Protein AF-A0A7C8CUG5-F1 (afdb_monomer)

pLDDT: mean 77.91, std 20.54, range [25.41, 98.62]

Structure (mmCIF, N/CA/C/O backbone):
data_AF-A0A7C8CUG5-F1
#
_entry.id   AF-A0A7C8CUG5-F1
#
loop_
_atom_site.group_PDB
_atom_site.id
_atom_site.type_symbol
_atom_site.label_atom_id
_atom_site.label_alt_id
_atom_site.label_comp_id
_atom_site.label_asym_id
_atom_site.label_entity_id
_atom_site.label_seq_id
_atom_site.pdbx_PDB_ins_code
_atom_site.Cartn_x
_atom_site.Cartn_y
_atom_site.Cartn_z
_atom_site.occupancy
_atom_site.B_iso_or_equiv
_atom_site.auth_seq_id
_atom_site.auth_comp_id
_atom_site.auth_asym_id
_atom_site.auth_atom_id
_atom_site.pdbx_PDB_model_num
ATOM 1 N N . MET A 1 1 ? -62.082 -17.864 42.566 1.00 36.12 1 MET A N 1
ATOM 2 C CA . MET A 1 1 ? -61.427 -19.185 42.441 1.00 36.12 1 MET A CA 1
ATOM 3 C C . MET A 1 1 ? -60.362 -19.091 41.350 1.00 36.12 1 MET A C 1
ATOM 5 O O . MET A 1 1 ? -60.637 -18.484 40.329 1.00 36.12 1 MET A O 1
ATOM 9 N N . ALA A 1 2 ? -59.161 -19.594 41.666 1.00 33.59 2 ALA A N 1
ATOM 10 C CA . ALA A 1 2 ? -57.935 -19.857 40.876 1.00 33.59 2 ALA A CA 1
ATOM 11 C C . ALA A 1 2 ? -58.099 -20.115 39.350 1.00 33.59 2 ALA A C 1
ATOM 13 O O . ALA A 1 2 ? -59.153 -20.593 38.962 1.00 33.59 2 ALA A O 1
ATOM 14 N N . LYS A 1 3 ? -57.124 -19.960 38.428 1.00 32.50 3 LYS A N 1
ATOM 15 C CA . LYS A 1 3 ? -55.656 -19.718 38.432 1.00 32.50 3 LYS A CA 1
ATOM 16 C C . LYS A 1 3 ? -55.175 -19.480 36.964 1.00 32.50 3 LYS A C 1
ATOM 18 O O . LYS A 1 3 ? -55.751 -20.059 36.057 1.00 32.50 3 LYS A O 1
ATOM 23 N N . GLN A 1 4 ? -54.049 -18.758 36.822 1.00 32.47 4 GLN A N 1
ATOM 24 C CA . GLN A 1 4 ? -52.896 -18.935 35.891 1.00 32.47 4 GLN A CA 1
ATOM 25 C C . GLN A 1 4 ? -52.927 -18.603 34.370 1.00 32.47 4 GLN A C 1
ATOM 27 O O . GLN A 1 4 ? -53.520 -19.302 33.563 1.00 32.47 4 GLN A O 1
ATOM 32 N N . ASN A 1 5 ? -52.110 -17.584 34.028 1.00 32.25 5 ASN A N 1
ATOM 33 C CA . ASN A 1 5 ? -51.066 -17.452 32.980 1.00 32.25 5 ASN A CA 1
ATOM 34 C C . ASN A 1 5 ? -50.982 -18.463 31.813 1.00 32.25 5 ASN A C 1
ATOM 36 O O . ASN A 1 5 ? -50.742 -19.644 32.039 1.00 32.25 5 ASN A O 1
ATOM 40 N N . SER A 1 6 ? -50.830 -17.966 30.577 1.00 30.42 6 SER A N 1
ATOM 41 C CA . SER A 1 6 ? -49.503 -17.761 29.943 1.00 30.42 6 SER A CA 1
ATOM 42 C C . SER A 1 6 ? -49.615 -17.230 28.501 1.00 30.42 6 SER A C 1
ATOM 44 O O . SER A 1 6 ? -50.608 -17.448 27.812 1.00 30.42 6 SER A O 1
ATOM 46 N N . ALA A 1 7 ? -48.591 -16.481 28.088 1.00 34.78 7 ALA A N 1
ATOM 47 C CA . ALA A 1 7 ? -48.410 -15.880 26.771 1.00 34.78 7 ALA A CA 1
ATOM 48 C C . ALA A 1 7 ? -47.729 -16.848 25.784 1.00 34.78 7 ALA A C 1
ATOM 50 O O . ALA A 1 7 ? -46.887 -17.647 26.184 1.00 34.78 7 ALA A O 1
ATOM 51 N N . SER A 1 8 ? -48.052 -16.728 24.495 1.00 30.53 8 SER A N 1
ATOM 52 C CA . SER A 1 8 ? -47.304 -17.255 23.339 1.00 30.53 8 SER A CA 1
ATOM 53 C C . SER A 1 8 ? -47.961 -16.645 22.092 1.00 30.53 8 SER A C 1
ATOM 55 O O . SER A 1 8 ? -49.184 -16.622 22.009 1.00 30.53 8 SER A O 1
ATOM 57 N N . GLY A 1 9 ? -47.287 -16.028 21.126 1.00 28.97 9 GLY A N 1
ATOM 58 C CA . GLY A 1 9 ? -45.963 -16.302 20.580 1.00 28.97 9 GLY A CA 1
ATOM 59 C C . GLY A 1 9 ? -46.154 -16.345 19.062 1.00 28.97 9 GLY A C 1
ATOM 60 O O . GLY A 1 9 ? -46.689 -17.313 18.524 1.00 28.97 9 GLY A O 1
ATOM 61 N N . ALA A 1 10 ? -45.832 -15.243 18.384 1.00 32.31 10 ALA A N 1
ATOM 62 C CA . ALA A 1 10 ? -45.992 -15.103 16.942 1.00 32.31 10 ALA A CA 1
ATOM 63 C C . ALA A 1 10 ? -45.033 -16.052 16.203 1.00 32.31 10 ALA A C 1
ATOM 65 O O . ALA A 1 10 ? -43.834 -16.081 16.469 1.00 32.31 10 ALA A O 1
ATOM 66 N N . ARG A 1 11 ? -45.586 -16.837 15.273 1.00 29.84 11 ARG A N 1
ATOM 67 C CA . ARG A 1 11 ? -44.858 -17.764 14.399 1.00 29.84 11 ARG A CA 1
ATOM 68 C C . ARG A 1 11 ? -43.995 -16.991 13.399 1.00 29.84 11 ARG A C 1
ATOM 70 O O . ARG A 1 11 ? -44.534 -16.409 12.460 1.00 29.84 11 ARG A O 1
ATOM 77 N N . LEU A 1 12 ? -42.676 -17.074 13.542 1.00 29.38 12 LEU A N 1
ATOM 78 C CA . LEU A 1 12 ? -41.734 -16.880 12.442 1.00 29.38 12 LEU A CA 1
ATOM 79 C C . LEU A 1 12 ? -41.332 -18.258 11.908 1.00 29.38 12 LEU A C 1
ATOM 81 O O . LEU A 1 12 ? -41.054 -19.179 12.672 1.00 29.38 12 LEU A O 1
ATOM 85 N N . LYS A 1 13 ? -41.406 -18.407 10.585 1.00 30.41 13 LYS A N 1
ATOM 86 C CA . LYS A 1 13 ? -41.093 -19.638 9.858 1.00 30.41 13 LYS A CA 1
ATOM 87 C C . LYS A 1 13 ? -39.595 -19.928 9.953 1.00 30.41 13 LYS A C 1
ATOM 89 O O . LYS A 1 13 ? -38.785 -19.129 9.499 1.00 30.41 13 LYS A O 1
ATOM 94 N N . THR A 1 14 ? -39.268 -21.091 10.494 1.00 27.09 14 THR A N 1
ATOM 95 C CA . THR A 1 14 ? -37.949 -21.718 10.458 1.00 27.09 14 THR A CA 1
ATOM 96 C C . THR A 1 14 ? -37.590 -22.065 9.009 1.00 27.09 14 THR A C 1
ATOM 98 O O . THR A 1 14 ? -38.294 -22.846 8.371 1.00 27.09 14 THR A O 1
ATOM 101 N N . LEU A 1 15 ? -36.518 -21.475 8.481 1.00 27.88 15 LEU A N 1
ATOM 102 C CA . LEU A 1 15 ? -35.784 -22.016 7.338 1.00 27.88 15 LEU A CA 1
ATOM 103 C C . LEU A 1 15 ? -34.738 -22.972 7.917 1.00 27.88 15 LEU A C 1
ATOM 105 O O . LEU A 1 15 ? -33.801 -22.547 8.588 1.00 27.88 15 LEU A O 1
ATOM 109 N N . GLU A 1 16 ? -34.958 -24.269 7.723 1.00 25.41 16 GLU A N 1
ATOM 110 C CA . GLU A 1 16 ? -34.000 -25.319 8.058 1.00 25.41 16 GLU A CA 1
ATOM 111 C C . GLU A 1 16 ? -32.773 -25.201 7.140 1.00 25.41 16 GLU A C 1
ATOM 113 O O . GLU A 1 16 ? -32.840 -25.511 5.952 1.00 25.41 16 GLU A O 1
ATOM 118 N N . LEU A 1 17 ? -31.640 -24.762 7.692 1.00 27.25 17 LEU A N 1
ATOM 119 C CA . LEU A 1 17 ? -30.319 -24.980 7.101 1.00 27.25 17 LEU A CA 1
ATOM 120 C C . LEU A 1 17 ? -29.793 -26.331 7.599 1.00 27.25 17 LEU A C 1
ATOM 122 O O . LEU A 1 17 ? -29.079 -26.426 8.596 1.00 27.25 17 LEU A O 1
ATOM 126 N N . SER A 1 18 ? -30.200 -27.397 6.912 1.00 25.84 18 SER A N 1
ATOM 127 C CA . SER A 1 18 ? -29.617 -28.726 7.060 1.00 25.84 18 SER A CA 1
ATOM 128 C C . SER A 1 18 ? -28.253 -28.802 6.360 1.00 25.84 18 SER A C 1
ATOM 130 O O . SER A 1 18 ? -28.140 -28.501 5.173 1.00 25.84 18 SER A O 1
ATOM 132 N N . SER A 1 19 ? -27.263 -29.310 7.100 1.00 28.75 19 SER A N 1
ATOM 133 C CA . SER A 1 19 ? -26.034 -29.980 6.637 1.00 28.75 19 SER A CA 1
ATOM 134 C C . SER A 1 19 ? -25.015 -29.169 5.824 1.00 28.75 19 SER A C 1
ATOM 136 O O . SER A 1 19 ? -24.982 -29.240 4.598 1.00 28.75 19 SER A O 1
ATOM 138 N N . VAL A 1 20 ? -24.063 -28.550 6.530 1.00 30.72 20 VAL A N 1
ATOM 139 C CA . VAL A 1 20 ? -22.687 -28.376 6.033 1.00 30.72 20 VAL A CA 1
ATOM 140 C C . VAL A 1 20 ? -21.806 -29.385 6.788 1.00 30.72 20 VAL A C 1
ATOM 142 O O . VAL A 1 20 ? -21.844 -29.387 8.021 1.00 30.72 20 VAL A O 1
ATOM 145 N N . PRO A 1 21 ? -21.067 -30.291 6.121 1.00 26.75 21 PRO A N 1
ATOM 146 C CA . PRO A 1 21 ? -20.288 -31.317 6.815 1.00 26.75 21 PRO A CA 1
ATOM 147 C C . PRO A 1 21 ? -19.103 -30.737 7.608 1.00 26.75 21 PRO A C 1
ATOM 149 O O . PRO A 1 21 ? -18.264 -30.025 7.055 1.00 26.75 21 PRO A O 1
ATOM 152 N N . LEU A 1 22 ? -19.004 -31.103 8.892 1.00 31.94 22 LEU A N 1
ATOM 153 C CA . LEU A 1 22 ? -17.784 -30.994 9.699 1.00 31.94 22 LEU A CA 1
ATOM 154 C C . LEU A 1 22 ? -16.761 -32.034 9.211 1.00 31.94 22 LEU A C 1
ATOM 156 O O . LEU A 1 22 ? -16.810 -33.169 9.670 1.00 31.94 22 LEU A O 1
ATOM 160 N N . ASP A 1 23 ? -15.841 -31.681 8.311 1.00 30.48 23 ASP A N 1
ATOM 161 C CA . ASP A 1 23 ? -14.657 -32.536 8.073 1.00 30.48 23 ASP A CA 1
ATOM 162 C C . ASP A 1 23 ? -13.433 -31.818 7.463 1.00 30.48 23 ASP A C 1
ATOM 164 O O . ASP A 1 23 ? -12.545 -32.440 6.885 1.00 30.48 23 ASP A O 1
ATOM 168 N N . TRP A 1 24 ? -13.310 -30.496 7.630 1.00 28.19 24 TRP A N 1
ATOM 169 C CA . TRP A 1 24 ? -12.202 -29.736 7.028 1.00 28.19 24 TRP A CA 1
ATOM 170 C C . TRP A 1 24 ? -10.831 -29.916 7.721 1.00 28.19 24 TRP A C 1
ATOM 172 O O . TRP A 1 24 ? -9.831 -29.410 7.222 1.00 28.19 24 TRP A O 1
ATOM 182 N N . TYR A 1 25 ? -10.750 -30.660 8.835 1.00 26.77 25 TYR A N 1
ATOM 183 C CA . TYR A 1 25 ? -9.543 -30.741 9.679 1.00 26.77 25 TYR A CA 1
ATOM 184 C C . TYR A 1 25 ? -8.725 -32.045 9.559 1.00 26.77 25 TYR A C 1
ATOM 186 O O . TYR A 1 25 ? -7.682 -32.173 10.193 1.00 26.77 25 TYR A O 1
ATOM 194 N N . LYS A 1 26 ? -9.144 -33.033 8.755 1.00 28.36 26 LYS A N 1
ATOM 195 C CA . LYS A 1 26 ? -8.485 -34.363 8.699 1.00 28.36 26 LYS A CA 1
ATOM 196 C C . LYS A 1 26 ? -7.507 -34.581 7.532 1.00 28.36 26 LYS A C 1
ATOM 198 O O . LYS A 1 26 ? -7.174 -35.723 7.228 1.00 28.36 26 LYS A O 1
ATOM 203 N N . GLY A 1 27 ? -7.028 -33.514 6.889 1.00 29.88 27 GLY A N 1
ATOM 204 C CA . GLY A 1 27 ? -6.225 -33.608 5.658 1.00 29.88 27 GLY A CA 1
ATOM 205 C C . GLY A 1 27 ? -4.858 -32.917 5.648 1.00 29.88 27 GLY A C 1
ATOM 206 O O . GLY A 1 27 ? -4.229 -32.891 4.595 1.00 29.88 27 GLY A O 1
ATOM 207 N N . LEU A 1 28 ? -4.377 -32.350 6.757 1.00 27.58 28 LEU A N 1
ATOM 208 C CA . LEU A 1 28 ? -3.077 -31.669 6.775 1.00 27.58 28 LEU A CA 1
ATOM 209 C C . LEU A 1 28 ? -1.963 -32.656 7.150 1.00 27.58 28 LEU A C 1
ATOM 211 O O . LEU A 1 28 ? -1.696 -32.904 8.323 1.00 27.58 28 LEU A O 1
ATOM 215 N N . GLN A 1 29 ? -1.335 -33.247 6.130 1.00 31.17 29 GLN A N 1
ATOM 216 C CA . GLN A 1 29 ? -0.007 -33.851 6.261 1.00 31.17 29 GLN A CA 1
ATOM 217 C C . GLN A 1 29 ? 1.005 -32.773 6.673 1.00 31.17 29 GLN A C 1
ATOM 219 O O . GLN A 1 29 ? 0.928 -31.638 6.198 1.00 31.17 29 GLN A O 1
ATOM 224 N N . GLU A 1 30 ? 1.961 -33.144 7.530 1.00 30.77 30 GLU A N 1
ATOM 225 C CA . GLU A 1 30 ? 3.120 -32.307 7.852 1.00 30.77 30 GLU A CA 1
ATOM 226 C C . GLU A 1 30 ? 3.782 -31.786 6.561 1.00 30.77 30 GLU A C 1
ATOM 228 O O . GLU A 1 30 ? 3.902 -32.540 5.584 1.00 30.77 30 GLU A O 1
ATOM 233 N N . PRO A 1 31 ? 4.202 -30.507 6.514 1.00 28.78 31 PRO A N 1
ATOM 234 C CA . PRO A 1 31 ? 4.775 -29.930 5.310 1.00 28.78 31 PRO A CA 1
ATOM 235 C C . PRO A 1 31 ? 6.036 -30.701 4.916 1.00 28.78 31 PRO A C 1
ATOM 237 O O . PRO A 1 31 ? 6.994 -30.823 5.678 1.00 28.78 31 PRO A O 1
ATOM 240 N N . SER A 1 32 ? 6.021 -31.227 3.692 1.00 28.95 32 SER A N 1
ATOM 241 C CA . SER A 1 32 ? 7.187 -31.858 3.080 1.00 28.95 32 SER A CA 1
ATOM 242 C C . SER A 1 32 ? 8.347 -30.854 2.986 1.00 28.95 32 SER A C 1
ATOM 244 O O . SER A 1 32 ? 8.099 -29.666 2.756 1.00 28.95 32 SER A O 1
ATOM 246 N N . PRO A 1 33 ? 9.611 -31.302 3.119 1.00 31.69 33 PRO A N 1
ATOM 247 C CA . PRO A 1 33 ? 10.773 -30.434 2.939 1.00 31.69 33 PRO A CA 1
ATOM 248 C C . PRO A 1 33 ? 10.721 -29.751 1.562 1.00 31.69 33 PRO A C 1
ATOM 250 O O . PRO A 1 33 ? 10.199 -30.349 0.614 1.00 31.69 33 PRO A O 1
ATOM 253 N N . PRO A 1 34 ? 11.242 -28.515 1.433 1.00 30.19 34 PRO A N 1
ATOM 254 C CA . PRO A 1 34 ? 11.038 -27.688 0.252 1.00 30.19 34 PRO A CA 1
ATOM 255 C C . PRO A 1 34 ? 11.452 -28.449 -1.005 1.00 30.19 34 PRO A C 1
ATOM 257 O O . PRO A 1 34 ? 12.598 -28.886 -1.150 1.00 30.19 34 PRO A O 1
ATOM 260 N N . ALA A 1 35 ? 10.482 -28.633 -1.902 1.00 34.69 35 ALA A N 1
ATOM 261 C CA . ALA A 1 35 ? 10.696 -29.263 -3.188 1.00 34.69 35 ALA A CA 1
ATOM 262 C C . ALA A 1 35 ? 11.836 -28.535 -3.909 1.00 34.69 35 ALA A C 1
ATOM 264 O O . ALA A 1 35 ? 11.810 -27.311 -4.057 1.00 34.69 35 ALA A O 1
ATOM 265 N N . ARG A 1 36 ? 12.841 -29.292 -4.371 1.00 39.09 36 ARG A N 1
ATOM 266 C CA . ARG A 1 36 ? 13.816 -28.793 -5.345 1.00 39.09 36 ARG A CA 1
ATOM 267 C C . ARG A 1 36 ? 13.023 -28.166 -6.489 1.00 39.09 36 ARG A C 1
ATOM 269 O O . ARG A 1 36 ? 12.293 -28.882 -7.171 1.00 39.09 36 ARG A O 1
ATOM 276 N N . GLN A 1 37 ? 13.138 -26.847 -6.648 1.00 33.47 37 GLN A N 1
ATOM 277 C CA . GLN A 1 37 ? 12.490 -26.096 -7.717 1.00 33.47 37 GLN A CA 1
ATOM 278 C C . GLN A 1 37 ? 12.761 -26.800 -9.046 1.00 33.47 37 GLN A C 1
ATOM 280 O O . GLN A 1 37 ? 13.902 -26.878 -9.504 1.00 33.47 37 GLN A O 1
ATOM 285 N N . ALA A 1 38 ? 11.704 -27.341 -9.649 1.00 35.16 38 ALA A N 1
ATOM 286 C CA . ALA A 1 38 ? 11.742 -27.756 -11.034 1.00 35.16 38 ALA A CA 1
ATOM 287 C C . ALA A 1 38 ? 12.061 -26.505 -11.859 1.00 35.16 38 ALA A C 1
ATOM 289 O O . ALA A 1 38 ? 11.318 -25.524 -11.827 1.00 35.16 38 ALA A O 1
ATOM 290 N N . THR A 1 39 ? 13.193 -26.514 -12.556 1.00 32.62 39 THR A N 1
ATOM 291 C CA . THR A 1 39 ? 13.545 -25.462 -13.502 1.00 32.62 39 THR A CA 1
ATOM 292 C C . THR A 1 39 ? 12.477 -25.439 -14.592 1.00 32.62 39 THR A C 1
ATOM 294 O O . THR A 1 39 ? 12.393 -26.345 -15.422 1.00 32.62 39 THR A O 1
ATOM 297 N N . MET A 1 40 ? 11.608 -24.425 -14.570 1.00 34.72 40 MET A N 1
ATOM 298 C CA . MET A 1 40 ? 10.680 -24.179 -15.670 1.00 34.72 40 MET A CA 1
ATOM 299 C C . MET A 1 40 ? 11.514 -24.029 -16.945 1.00 34.72 40 MET A C 1
ATOM 301 O O . MET A 1 40 ? 12.373 -23.150 -17.023 1.00 34.72 40 MET A O 1
ATOM 305 N N . LYS A 1 41 ? 11.300 -24.897 -17.940 1.00 35.50 41 LYS A N 1
ATOM 306 C CA . LYS A 1 41 ? 11.849 -24.684 -19.282 1.00 35.50 41 LYS A CA 1
ATOM 307 C C . LYS A 1 41 ? 11.203 -23.417 -19.835 1.00 35.50 41 LYS A C 1
ATOM 309 O O . LYS A 1 41 ? 10.045 -23.442 -20.236 1.00 35.50 41 LYS A O 1
ATOM 314 N N . THR A 1 42 ? 11.934 -22.311 -19.816 1.00 57.22 42 THR A N 1
ATOM 315 C CA . THR A 1 42 ? 11.516 -21.074 -20.474 1.00 57.22 42 THR A CA 1
ATOM 316 C C . THR A 1 42 ? 11.512 -21.308 -21.980 1.00 57.22 42 THR A C 1
ATOM 318 O O . THR A 1 42 ? 12.522 -21.759 -22.524 1.00 57.22 42 THR A O 1
ATOM 321 N N . LEU A 1 43 ? 10.390 -21.028 -22.642 1.00 75.94 43 LEU A N 1
ATOM 322 C CA . LEU A 1 43 ? 10.314 -21.056 -24.102 1.00 75.94 43 LEU A CA 1
ATOM 323 C C . LEU A 1 43 ? 11.306 -20.031 -24.697 1.00 75.94 43 LEU A C 1
ATOM 325 O O . LEU A 1 43 ? 11.537 -18.988 -24.073 1.00 75.94 43 LEU A O 1
ATOM 329 N N . PRO A 1 44 ? 11.932 -20.331 -25.850 1.00 86.25 44 PRO A N 1
ATOM 330 C CA . PRO A 1 44 ? 12.816 -19.391 -26.536 1.00 86.25 44 PRO A CA 1
ATOM 331 C C . PRO A 1 44 ? 12.038 -18.132 -26.958 1.00 86.25 44 PRO A C 1
ATOM 333 O O . PRO A 1 44 ? 10.907 -18.281 -27.426 1.00 86.25 44 PRO A O 1
ATOM 336 N N . PRO A 1 45 ? 12.605 -16.915 -26.821 1.00 91.75 45 PRO A N 1
ATOM 337 C CA . PRO A 1 45 ? 11.875 -15.688 -27.130 1.00 91.75 45 PRO A CA 1
ATOM 338 C C . PRO A 1 45 ? 11.467 -15.611 -28.606 1.00 91.75 45 PRO A C 1
ATOM 340 O O . PRO A 1 45 ? 12.254 -15.996 -29.478 1.00 91.75 45 PRO A O 1
ATOM 343 N N . SER A 1 46 ? 10.264 -15.110 -28.889 1.00 96.69 46 SER A N 1
ATOM 344 C CA . SER A 1 46 ? 9.749 -14.959 -30.256 1.00 96.69 46 SER A CA 1
ATOM 345 C C . SER A 1 46 ? 10.136 -13.609 -30.871 1.00 96.69 46 SER A C 1
ATOM 347 O O . SER A 1 46 ? 10.007 -12.558 -30.243 1.00 96.69 46 SER A O 1
ATOM 349 N N . VAL A 1 47 ? 10.617 -13.625 -32.115 1.00 97.12 47 VAL A N 1
ATOM 350 C CA . VAL A 1 47 ? 11.073 -12.435 -32.845 1.00 97.12 47 VAL A CA 1
ATOM 351 C C . VAL A 1 47 ? 10.369 -12.339 -34.193 1.00 97.12 47 VAL A C 1
ATOM 353 O O . VAL A 1 47 ? 10.424 -13.281 -34.982 1.00 97.12 47 VAL A O 1
ATOM 356 N N . LEU A 1 48 ? 9.752 -11.194 -34.480 1.00 97.44 48 LEU A N 1
ATOM 357 C CA . LEU A 1 48 ? 9.284 -10.840 -35.821 1.00 97.44 48 LEU A CA 1
ATOM 358 C C . LEU A 1 48 ? 10.387 -10.061 -36.545 1.00 97.44 48 LEU A C 1
ATOM 360 O O . LEU A 1 48 ? 10.782 -8.998 -36.073 1.00 97.44 48 LEU A O 1
ATOM 364 N N . LEU A 1 49 ? 10.882 -10.574 -37.672 1.00 95.69 49 LEU A N 1
ATOM 365 C CA . LEU A 1 49 ? 11.887 -9.917 -38.511 1.00 95.69 49 LEU A CA 1
ATOM 366 C C . LEU A 1 49 ? 11.255 -9.480 -39.840 1.00 95.69 49 LEU A C 1
ATOM 368 O O . LEU A 1 49 ? 10.738 -10.316 -40.583 1.00 95.69 49 LEU A O 1
ATOM 372 N N . VAL A 1 50 ? 11.310 -8.179 -40.125 1.00 94.25 50 VAL A N 1
ATOM 373 C CA . VAL A 1 50 ? 10.612 -7.534 -41.245 1.00 94.25 50 VAL A CA 1
ATOM 374 C C . VAL A 1 50 ? 11.594 -6.731 -42.090 1.00 94.25 50 VAL A C 1
ATOM 376 O O . VAL A 1 50 ? 12.176 -5.771 -41.590 1.00 94.25 50 VAL A O 1
ATOM 379 N N . ASP A 1 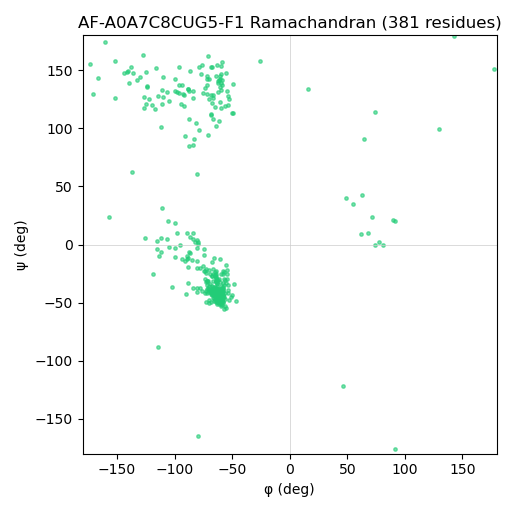51 ? 11.769 -7.104 -43.355 1.00 91.25 51 ASP A N 1
ATOM 380 C CA . ASP A 1 51 ? 12.585 -6.370 -44.336 1.00 91.25 51 ASP A CA 1
ATOM 381 C C . ASP A 1 51 ? 12.270 -6.910 -45.752 1.00 91.25 51 ASP A C 1
ATOM 383 O O . ASP A 1 51 ? 11.929 -8.089 -45.927 1.00 91.25 51 ASP A O 1
ATOM 387 N N . ASP A 1 52 ? 12.261 -6.022 -46.748 1.00 89.50 52 ASP A N 1
ATOM 388 C CA . ASP A 1 52 ? 11.858 -6.323 -48.128 1.00 89.50 52 ASP A CA 1
ATOM 389 C C . ASP A 1 52 ? 12.901 -7.169 -48.886 1.00 89.50 52 ASP A C 1
ATOM 391 O O . ASP A 1 52 ? 12.569 -7.906 -49.827 1.00 89.50 52 ASP A O 1
ATOM 395 N N . GLU A 1 53 ? 14.152 -7.167 -48.427 1.00 89.12 53 GLU A N 1
ATOM 396 C CA . GLU A 1 53 ? 15.249 -7.933 -48.994 1.00 89.12 53 GLU A CA 1
ATOM 397 C C . GLU A 1 53 ? 15.259 -9.381 -48.473 1.00 89.12 53 GLU A C 1
ATOM 399 O O . GLU A 1 53 ? 15.910 -9.753 -47.490 1.00 89.12 53 GLU A O 1
ATOM 404 N N . ARG A 1 54 ? 14.563 -10.262 -49.202 1.00 87.62 54 ARG A N 1
ATOM 405 C CA . ARG A 1 54 ? 14.368 -11.679 -48.830 1.00 87.62 54 ARG A CA 1
ATOM 406 C C . ARG A 1 54 ? 15.651 -12.427 -48.462 1.00 87.62 54 ARG A C 1
ATOM 408 O O . ARG A 1 54 ? 15.656 -13.200 -47.508 1.00 87.62 54 ARG A O 1
ATOM 415 N N . SER A 1 55 ? 16.727 -12.240 -49.227 1.00 85.62 55 SER A N 1
ATOM 416 C CA . SER A 1 55 ? 18.010 -12.912 -48.980 1.00 85.62 55 SER A CA 1
ATOM 417 C C . SER A 1 55 ? 18.630 -12.507 -47.646 1.00 85.62 55 SER A C 1
ATOM 419 O O . SER A 1 55 ? 19.194 -13.354 -46.952 1.00 85.62 55 SER A O 1
ATOM 421 N N . THR A 1 56 ? 18.488 -11.235 -47.276 1.00 84.25 56 THR A N 1
ATOM 422 C CA . THR A 1 56 ? 19.037 -10.662 -46.046 1.00 84.25 56 THR A CA 1
ATOM 423 C C . THR A 1 56 ? 18.288 -11.194 -44.830 1.00 84.25 56 THR A C 1
ATOM 425 O O . THR A 1 56 ? 18.916 -11.719 -43.908 1.00 84.25 56 THR A O 1
ATOM 428 N N . ILE A 1 57 ? 16.951 -11.191 -44.856 1.00 89.50 57 ILE A N 1
ATOM 429 C CA . ILE A 1 57 ? 16.170 -11.649 -43.697 1.00 89.50 57 ILE A CA 1
ATOM 430 C C . ILE A 1 57 ? 16.243 -13.154 -43.469 1.00 89.50 57 ILE A C 1
ATOM 432 O O . ILE A 1 57 ? 16.201 -13.593 -42.324 1.00 89.50 57 ILE A O 1
ATOM 436 N N . VAL A 1 58 ? 16.390 -13.957 -44.529 1.00 89.50 58 VAL A N 1
ATOM 437 C CA . VAL A 1 58 ? 16.567 -15.411 -44.390 1.00 89.50 58 VAL A CA 1
ATOM 438 C C . VAL A 1 58 ? 17.890 -15.717 -43.690 1.00 89.50 58 VAL A C 1
ATOM 440 O O . VAL A 1 58 ? 17.928 -16.541 -42.776 1.00 89.50 58 VAL A O 1
ATOM 443 N N . LEU A 1 59 ? 18.970 -15.025 -44.069 1.00 84.69 59 LEU A N 1
ATOM 444 C CA . LEU A 1 59 ? 20.271 -15.182 -43.420 1.00 84.69 59 LEU A CA 1
ATOM 445 C C . LEU A 1 59 ? 20.230 -14.713 -41.959 1.00 84.69 59 LEU A C 1
ATOM 447 O O . LEU A 1 59 ? 20.686 -15.426 -41.066 1.00 84.69 59 LEU A O 1
ATOM 451 N N . MET A 1 60 ? 19.670 -13.530 -41.707 1.00 85.69 60 MET A N 1
ATOM 452 C CA . MET A 1 60 ? 19.559 -12.967 -40.359 1.00 85.69 60 MET A CA 1
ATOM 453 C C . MET A 1 60 ? 18.656 -13.810 -39.457 1.00 85.69 60 MET A C 1
ATOM 455 O O . MET A 1 60 ? 19.005 -14.046 -38.302 1.00 85.69 60 MET A O 1
ATOM 459 N N . GLY A 1 61 ? 17.541 -14.313 -39.991 1.00 89.12 61 GLY A N 1
ATOM 460 C CA . GLY A 1 61 ? 16.639 -15.225 -39.297 1.00 89.12 61 GLY A CA 1
ATOM 461 C C . GLY A 1 61 ? 17.345 -16.506 -38.871 1.00 89.12 61 GLY A C 1
ATOM 462 O O . GLY A 1 61 ? 17.314 -16.842 -37.691 1.00 89.12 61 GLY A O 1
ATOM 463 N N . ALA A 1 62 ? 18.081 -17.150 -39.783 1.00 88.44 62 ALA A N 1
ATOM 464 C CA . ALA A 1 62 ? 18.865 -18.340 -39.455 1.00 88.44 62 ALA A CA 1
ATOM 465 C C . ALA A 1 62 ? 19.899 -18.060 -38.349 1.00 88.44 62 ALA A C 1
ATOM 467 O O . ALA A 1 62 ? 20.049 -18.857 -37.423 1.00 88.44 62 ALA A O 1
ATOM 468 N N . VAL A 1 63 ? 20.588 -16.912 -38.393 1.00 83.06 63 VAL A N 1
ATOM 469 C CA . VAL A 1 63 ? 21.521 -16.520 -37.323 1.00 83.06 63 VAL A CA 1
ATOM 470 C C . VAL A 1 63 ? 20.781 -16.347 -35.995 1.00 83.06 63 VAL A C 1
ATOM 472 O O . VAL A 1 63 ? 21.203 -16.935 -35.003 1.00 83.06 63 VAL A O 1
ATOM 475 N N . LEU A 1 64 ? 19.665 -15.618 -35.958 1.00 84.88 64 LEU A N 1
ATOM 476 C CA . LEU A 1 64 ? 18.863 -15.426 -34.743 1.00 84.88 64 LEU A CA 1
ATOM 477 C C . LEU A 1 64 ? 18.358 -16.755 -34.155 1.00 84.88 64 LEU A C 1
ATOM 479 O O . LEU A 1 64 ? 18.442 -16.953 -32.942 1.00 84.88 64 LEU A O 1
ATOM 483 N N . GLU A 1 65 ? 17.923 -17.699 -34.987 1.00 92.00 65 GLU A N 1
ATOM 484 C CA . GLU A 1 65 ? 17.533 -19.040 -34.534 1.00 92.00 65 GLU A CA 1
ATOM 485 C C . GLU A 1 65 ? 18.695 -19.770 -33.843 1.00 92.00 65 GLU A C 1
ATOM 487 O O . GLU A 1 65 ? 18.522 -20.313 -32.748 1.00 92.00 65 GLU A O 1
ATOM 492 N N . THR A 1 66 ? 19.917 -19.709 -34.396 1.00 86.38 66 THR A N 1
ATOM 493 C CA . THR A 1 66 ? 21.104 -20.280 -33.718 1.00 86.38 66 THR A CA 1
ATOM 494 C C . THR A 1 66 ? 21.436 -19.593 -32.392 1.00 86.38 66 THR A C 1
ATOM 496 O O . THR A 1 66 ? 22.073 -20.200 -31.532 1.00 86.38 66 THR A O 1
ATOM 499 N N . GLN A 1 67 ? 20.990 -18.347 -32.204 1.00 82.31 67 GLN A N 1
ATOM 500 C CA . GLN A 1 67 ? 21.151 -17.577 -30.968 1.00 82.31 67 GLN A CA 1
ATOM 501 C C . GLN A 1 67 ? 19.998 -17.788 -29.969 1.00 82.31 67 GLN A C 1
ATOM 503 O O . GLN A 1 67 ? 19.938 -17.101 -28.945 1.00 82.31 67 GLN A O 1
ATOM 508 N N . GLY A 1 68 ? 19.113 -18.758 -30.227 1.00 85.06 68 GLY A N 1
ATOM 509 C CA . GLY A 1 68 ? 18.085 -19.208 -29.287 1.00 85.06 68 GLY A CA 1
ATOM 510 C C . GLY A 1 68 ? 16.754 -18.463 -29.377 1.00 85.06 68 GLY A C 1
ATOM 511 O O . GLY A 1 68 ? 15.996 -18.488 -28.408 1.00 85.06 68 GLY A O 1
ATOM 512 N N . PHE A 1 69 ? 16.473 -17.808 -30.505 1.00 91.25 69 PHE A N 1
ATOM 513 C CA . PHE A 1 69 ? 15.181 -17.180 -30.789 1.00 91.25 69 PHE A CA 1
ATOM 514 C C . PHE A 1 69 ? 14.276 -18.093 -31.624 1.00 91.25 69 PHE A C 1
ATOM 516 O O . PHE A 1 69 ? 14.755 -18.901 -32.415 1.00 91.25 69 PHE A O 1
ATOM 523 N N . THR A 1 70 ? 12.962 -17.922 -31.488 1.00 96.12 70 THR A N 1
ATOM 524 C CA . THR A 1 70 ? 11.993 -18.402 -32.486 1.00 96.12 70 THR A CA 1
ATOM 525 C C . THR A 1 70 ? 11.699 -17.250 -33.434 1.00 96.12 70 THR A C 1
ATOM 527 O O . THR A 1 70 ? 11.246 -16.206 -32.972 1.00 96.12 70 THR A O 1
ATOM 530 N N . VAL A 1 71 ? 11.953 -17.399 -34.735 1.00 96.31 71 VAL A N 1
ATOM 531 C CA . VAL A 1 71 ? 11.875 -16.273 -35.679 1.00 96.31 71 VAL A CA 1
ATOM 532 C C . VAL A 1 71 ? 10.701 -16.438 -36.641 1.00 96.31 71 VAL A C 1
ATOM 534 O O . VAL A 1 71 ? 10.503 -17.496 -37.228 1.00 96.31 71 VAL A O 1
ATOM 537 N N . THR A 1 72 ? 9.924 -15.371 -36.818 1.00 97.25 72 THR A N 1
ATOM 538 C CA . THR A 1 72 ? 8.922 -15.233 -37.883 1.00 97.25 72 THR A CA 1
ATOM 539 C C . THR A 1 72 ? 9.414 -14.189 -38.876 1.00 97.25 72 THR A C 1
ATOM 541 O O . THR A 1 72 ? 9.780 -13.086 -38.478 1.00 97.25 72 THR A O 1
ATOM 544 N N . LEU A 1 73 ? 9.447 -14.547 -40.159 1.00 96.31 73 LEU A N 1
ATOM 545 C CA . LEU A 1 73 ? 9.920 -13.680 -41.237 1.00 96.31 73 LEU A CA 1
ATOM 546 C C . LEU A 1 73 ? 8.740 -13.031 -41.958 1.00 96.31 73 LEU A C 1
ATOM 548 O O . LEU A 1 73 ? 7.722 -13.681 -42.185 1.00 96.31 73 LEU A O 1
ATOM 552 N N . CYS A 1 74 ? 8.908 -11.773 -42.345 1.00 93.88 74 CYS A N 1
ATOM 553 C CA . CYS A 1 74 ? 7.921 -10.989 -43.071 1.00 93.88 74 CYS A CA 1
ATOM 554 C C . CYS A 1 74 ? 8.625 -10.059 -44.070 1.00 93.88 74 CYS A C 1
ATOM 556 O O . CYS A 1 74 ? 9.736 -9.594 -43.808 1.00 93.88 74 CYS A O 1
ATOM 558 N N . HIS A 1 75 ? 7.992 -9.789 -45.214 1.00 90.94 75 HIS A N 1
ATOM 559 C CA . HIS A 1 75 ? 8.617 -9.034 -46.310 1.00 90.94 75 HIS A CA 1
ATOM 560 C C . HIS A 1 75 ? 8.005 -7.657 -46.564 1.00 90.94 75 HIS A C 1
ATOM 562 O O . HIS A 1 75 ? 8.494 -6.917 -47.413 1.00 90.94 75 HIS A O 1
ATOM 568 N N . THR A 1 76 ? 6.909 -7.316 -45.886 1.00 90.62 76 THR A N 1
ATOM 569 C CA . THR A 1 76 ? 6.220 -6.037 -46.090 1.00 90.62 76 THR A CA 1
ATOM 570 C C . THR A 1 76 ? 5.728 -5.473 -44.767 1.00 90.62 76 THR A C 1
ATOM 572 O O . THR A 1 76 ? 5.326 -6.218 -43.872 1.00 90.62 76 THR A O 1
ATOM 575 N N . ALA A 1 77 ? 5.679 -4.146 -44.655 1.00 90.25 77 ALA A N 1
ATOM 576 C CA . ALA A 1 77 ? 5.112 -3.490 -43.481 1.00 90.25 77 ALA A CA 1
ATOM 577 C C . ALA A 1 77 ? 3.642 -3.896 -43.242 1.00 90.25 77 ALA A C 1
ATOM 579 O O . ALA A 1 77 ? 3.222 -4.081 -42.101 1.00 90.25 77 ALA A O 1
ATOM 580 N N . HIS A 1 78 ? 2.862 -4.095 -44.312 1.00 92.38 78 HIS A N 1
ATOM 581 C CA . HIS A 1 78 ? 1.462 -4.514 -44.211 1.00 92.38 78 HIS A CA 1
ATOM 582 C C . HIS A 1 78 ? 1.302 -5.907 -43.587 1.00 92.38 78 HIS A C 1
ATOM 584 O O . HIS A 1 78 ? 0.537 -6.071 -42.637 1.00 92.38 78 HIS A O 1
ATOM 590 N N . GLU A 1 79 ? 2.049 -6.896 -44.082 1.00 94.38 79 GLU A N 1
ATOM 591 C CA . GLU A 1 79 ? 2.040 -8.256 -43.533 1.00 94.38 79 GLU A CA 1
ATOM 592 C C . GLU A 1 79 ? 2.500 -8.261 -42.067 1.00 94.38 79 GLU A C 1
ATOM 594 O O . GLU A 1 79 ? 1.891 -8.934 -41.235 1.00 94.38 79 GLU A O 1
ATOM 599 N N . ALA A 1 80 ? 3.504 -7.448 -41.717 1.00 94.31 80 ALA A N 1
ATOM 600 C CA . ALA A 1 80 ? 3.965 -7.311 -40.339 1.00 94.31 80 ALA A CA 1
ATOM 601 C C . ALA A 1 80 ? 2.863 -6.779 -39.416 1.00 94.31 80 ALA A C 1
ATOM 603 O O . ALA A 1 80 ? 2.650 -7.335 -38.341 1.00 94.31 80 ALA A O 1
ATOM 604 N N . CYS A 1 81 ? 2.118 -5.757 -39.843 1.00 93.62 81 CYS A N 1
ATOM 605 C CA . CYS A 1 81 ? 0.973 -5.248 -39.091 1.00 93.62 81 CYS A CA 1
ATOM 606 C C . CYS A 1 81 ? -0.107 -6.323 -38.887 1.00 93.62 81 CYS A C 1
ATOM 608 O O . CYS A 1 81 ? -0.591 -6.484 -37.770 1.00 93.62 81 CYS A O 1
ATOM 610 N N . CYS A 1 82 ? -0.439 -7.109 -39.917 1.00 94.56 82 CYS A N 1
ATOM 611 C CA . CYS A 1 82 ? -1.398 -8.211 -39.780 1.00 94.56 82 CYS A CA 1
ATOM 612 C C . CYS A 1 82 ? -0.918 -9.299 -38.803 1.00 94.56 82 CYS A C 1
ATOM 614 O O . CYS A 1 82 ? -1.719 -9.843 -38.039 1.00 94.56 82 CYS A O 1
ATOM 616 N N . LEU A 1 83 ? 0.381 -9.616 -38.807 1.00 95.62 83 LEU A N 1
ATOM 617 C CA . LEU A 1 83 ? 0.973 -10.565 -37.861 1.00 95.62 83 LEU A CA 1
ATOM 618 C C . LEU A 1 83 ? 0.935 -10.024 -36.429 1.00 95.62 83 LEU A C 1
ATOM 620 O O . LEU A 1 83 ? 0.599 -10.777 -35.520 1.00 95.62 83 LEU A O 1
ATOM 624 N N . LEU A 1 84 ? 1.212 -8.733 -36.229 1.00 95.25 84 LEU A N 1
ATOM 625 C CA . LEU A 1 84 ? 1.138 -8.077 -34.918 1.00 95.25 84 LEU A CA 1
ATOM 626 C C . LEU A 1 84 ? -0.283 -8.048 -34.340 1.00 95.25 84 LEU A C 1
ATOM 628 O O . LEU A 1 84 ? -0.434 -8.077 -33.120 1.00 95.25 84 LEU A O 1
ATOM 632 N N . ASP A 1 85 ? -1.305 -8.032 -35.198 1.00 92.00 85 ASP A N 1
ATOM 633 C CA . ASP A 1 85 ? -2.712 -8.131 -34.788 1.00 92.00 85 ASP A CA 1
ATOM 634 C C . ASP A 1 85 ? -3.111 -9.565 -34.374 1.00 92.00 85 ASP A C 1
ATOM 636 O O . ASP A 1 85 ? -4.135 -9.759 -33.720 1.00 92.00 85 ASP A O 1
ATOM 640 N N . SER A 1 86 ? -2.331 -10.580 -34.768 1.00 90.88 86 SER A N 1
ATOM 641 C CA . SER A 1 86 ? -2.729 -11.996 -34.686 1.00 90.88 86 SER A CA 1
ATOM 642 C C . SER A 1 86 ? -1.839 -12.857 -33.782 1.00 90.88 86 SER A C 1
ATOM 644 O O . SER A 1 86 ? -2.283 -13.903 -33.309 1.00 90.88 86 SER A O 1
ATOM 646 N N . LEU A 1 87 ? -0.578 -12.467 -33.578 1.00 93.62 87 LEU A N 1
ATOM 647 C CA . LEU A 1 87 ? 0.456 -13.233 -32.877 1.00 93.62 87 LEU A CA 1
ATOM 648 C C . LEU A 1 87 ? 1.244 -12.330 -31.928 1.00 93.62 87 LEU A C 1
ATOM 650 O O . LEU A 1 87 ? 1.488 -11.172 -32.248 1.00 93.62 87 LEU A O 1
ATOM 654 N N . GLU A 1 88 ? 1.715 -12.874 -30.804 1.00 92.94 88 GLU A N 1
ATOM 655 C CA . GLU A 1 88 ? 2.567 -12.145 -29.856 1.00 92.94 88 GLU A CA 1
ATOM 656 C C . GLU A 1 88 ? 4.063 -12.358 -30.118 1.00 92.94 88 GLU A C 1
ATOM 658 O O . GLU A 1 88 ? 4.537 -13.485 -30.316 1.00 92.94 88 GLU A O 1
ATOM 663 N N . PHE A 1 89 ? 4.821 -11.264 -30.041 1.00 96.06 89 PHE A N 1
ATOM 664 C CA . PHE A 1 89 ? 6.269 -11.254 -30.204 1.00 96.06 89 PHE A CA 1
ATOM 665 C C . PHE A 1 89 ? 6.970 -10.637 -28.989 1.00 96.06 89 PHE A C 1
ATOM 667 O O . PHE A 1 89 ? 6.586 -9.580 -28.485 1.00 96.06 89 PHE A O 1
ATOM 674 N N . ASP A 1 90 ? 8.050 -11.270 -28.526 1.00 94.19 90 ASP A N 1
ATOM 675 C CA . ASP A 1 90 ? 8.920 -10.688 -27.499 1.00 94.19 90 ASP A CA 1
ATOM 676 C C . ASP A 1 90 ? 9.721 -9.501 -28.054 1.00 94.19 90 ASP A C 1
ATOM 678 O O . ASP A 1 90 ? 9.952 -8.511 -27.342 1.00 94.19 90 ASP A O 1
ATOM 682 N N . ALA A 1 91 ? 10.132 -9.597 -29.323 1.00 95.69 91 ALA A N 1
ATOM 683 C CA . ALA A 1 91 ? 10.804 -8.531 -30.048 1.00 95.69 91 ALA A CA 1
ATOM 684 C C . ALA A 1 91 ? 10.344 -8.411 -31.511 1.00 95.69 91 ALA A C 1
ATOM 686 O O . ALA A 1 91 ? 10.027 -9.398 -32.170 1.00 95.69 91 ALA A O 1
ATOM 687 N N . VAL A 1 92 ? 10.378 -7.189 -32.034 1.00 96.38 92 VAL A N 1
ATOM 688 C CA . VAL A 1 92 ? 10.118 -6.852 -33.434 1.00 96.38 92 VAL A CA 1
ATOM 689 C C . VAL A 1 92 ? 11.343 -6.137 -33.984 1.00 96.38 92 VAL A C 1
ATOM 691 O O . VAL A 1 92 ? 11.797 -5.139 -33.426 1.00 96.38 92 VAL A O 1
ATOM 694 N N . VAL A 1 93 ? 11.889 -6.651 -35.076 1.00 94.31 93 VAL A N 1
ATOM 695 C CA . VAL A 1 93 ? 13.007 -6.062 -35.804 1.00 94.31 93 VAL A CA 1
ATOM 696 C C . VAL A 1 93 ? 12.496 -5.700 -37.188 1.00 94.31 93 VAL A C 1
ATOM 698 O O . VAL A 1 93 ? 12.089 -6.585 -37.934 1.00 94.31 93 VAL A O 1
ATOM 701 N N . THR A 1 94 ? 12.490 -4.417 -37.534 1.00 92.50 94 THR A N 1
ATOM 702 C CA . THR A 1 94 ? 11.943 -3.953 -38.817 1.00 92.50 94 THR A CA 1
ATOM 703 C C . THR A 1 94 ? 12.895 -2.995 -39.509 1.00 92.50 94 THR A C 1
ATOM 705 O O . THR A 1 94 ? 13.520 -2.162 -38.852 1.00 92.50 94 THR A O 1
ATOM 708 N N . ASP A 1 95 ? 12.999 -3.089 -40.833 1.00 88.75 95 ASP A N 1
ATOM 709 C CA . ASP A 1 95 ? 13.579 -2.011 -41.633 1.00 88.75 95 ASP A CA 1
ATOM 710 C C . ASP A 1 95 ? 12.722 -0.743 -41.523 1.00 88.75 95 ASP A C 1
ATOM 712 O O . ASP A 1 95 ? 11.531 -0.811 -41.213 1.00 88.75 95 ASP A O 1
ATOM 716 N N . VAL A 1 96 ? 13.338 0.418 -41.730 1.00 81.75 96 VAL A N 1
ATOM 717 C CA . VAL A 1 96 ? 12.642 1.713 -41.775 1.00 81.75 96 VAL A CA 1
ATOM 718 C C . VAL A 1 96 ? 12.071 1.969 -43.169 1.00 81.75 96 VAL A C 1
ATOM 720 O O . VAL A 1 96 ? 10.970 2.509 -43.295 1.00 81.75 96 VAL A O 1
ATOM 723 N N . ILE A 1 97 ? 12.804 1.568 -44.209 1.00 80.12 97 ILE A N 1
ATOM 724 C CA . ILE A 1 97 ? 12.434 1.786 -45.607 1.00 80.12 97 ILE A CA 1
ATOM 725 C C . ILE A 1 97 ? 11.971 0.466 -46.219 1.00 80.12 97 ILE A C 1
ATOM 727 O O . ILE A 1 97 ? 12.663 -0.533 -46.114 1.00 80.12 97 ILE A O 1
ATOM 731 N N . PHE A 1 98 ? 10.826 0.489 -46.892 1.00 81.31 98 PHE A N 1
ATOM 732 C CA . PHE A 1 98 ? 10.303 -0.615 -47.693 1.00 81.31 98 PHE A CA 1
ATOM 733 C C . PHE A 1 98 ? 10.039 -0.093 -49.100 1.00 81.31 98 PHE A C 1
ATOM 735 O O . PHE A 1 98 ? 9.290 0.872 -49.262 1.00 81.31 98 PHE A O 1
ATOM 742 N N . ASP A 1 99 ? 10.679 -0.683 -50.109 1.00 77.00 99 ASP A N 1
ATOM 743 C CA . ASP A 1 99 ? 10.502 -0.335 -51.528 1.00 77.00 99 ASP A CA 1
ATOM 744 C C . ASP A 1 99 ? 10.584 1.190 -51.795 1.00 77.00 99 ASP A C 1
ATOM 746 O O . ASP A 1 99 ? 9.799 1.793 -52.529 1.00 77.00 99 ASP A O 1
ATOM 750 N N . GLY A 1 100 ? 11.522 1.858 -51.109 1.00 68.12 100 GLY A N 1
ATOM 751 C CA . GLY A 1 100 ? 11.762 3.304 -51.206 1.00 68.12 100 GLY A CA 1
ATOM 752 C C . GLY A 1 100 ? 10.824 4.207 -50.389 1.00 68.12 100 GLY A C 1
ATOM 753 O O . GLY A 1 100 ? 11.015 5.424 -50.402 1.00 68.12 100 GLY A O 1
ATOM 754 N N . SER A 1 101 ? 9.860 3.647 -49.654 1.00 73.12 101 SER A N 1
ATOM 755 C CA . SER A 1 101 ? 8.918 4.375 -48.788 1.00 73.12 101 SER A CA 1
ATOM 756 C C . SER A 1 101 ? 9.190 4.119 -47.301 1.00 73.12 101 SER A C 1
ATOM 758 O O . SER A 1 101 ? 9.557 3.017 -46.906 1.00 73.12 101 SER A O 1
ATOM 760 N N . SER A 1 102 ? 9.007 5.130 -46.447 1.00 73.50 102 SER A N 1
ATOM 761 C CA . SER A 1 102 ? 9.278 5.044 -44.998 1.00 73.50 102 SER A CA 1
ATOM 762 C C . SER A 1 102 ? 8.142 4.361 -44.225 1.00 73.50 102 SER A C 1
ATOM 764 O O . SER A 1 102 ? 7.491 4.971 -43.379 1.00 73.50 102 SER A O 1
ATOM 766 N N . GLU A 1 103 ? 7.856 3.101 -44.546 1.00 82.56 103 GLU A N 1
ATOM 767 C CA . GLU A 1 103 ? 6.724 2.361 -43.972 1.00 82.56 103 GLU A CA 1
ATOM 768 C C . GLU A 1 103 ? 7.059 1.608 -42.675 1.00 82.56 103 GLU A C 1
ATOM 770 O O . GLU A 1 103 ? 6.146 1.159 -41.981 1.00 82.56 103 GLU A O 1
ATOM 775 N N . GLY A 1 104 ? 8.334 1.502 -42.289 1.00 80.19 104 GLY A N 1
ATOM 776 C CA . GLY A 1 104 ? 8.737 0.829 -41.047 1.00 80.19 104 GLY A CA 1
ATOM 777 C C . GLY A 1 104 ? 8.234 1.506 -39.776 1.00 80.19 104 GLY A C 1
ATOM 778 O O . GLY A 1 104 ? 8.000 0.850 -38.760 1.00 80.19 104 GLY A O 1
ATOM 779 N N . GLU A 1 105 ? 7.966 2.809 -39.843 1.00 81.50 105 GLU A N 1
ATOM 780 C CA . GLU A 1 105 ? 7.321 3.546 -38.754 1.00 81.50 105 GLU A CA 1
ATOM 781 C C . GLU A 1 105 ? 5.888 3.060 -38.495 1.00 81.50 105 GLU A C 1
ATOM 783 O O . GLU A 1 105 ? 5.439 3.074 -37.349 1.00 81.50 105 GLU A O 1
ATOM 788 N N . ASN A 1 106 ? 5.190 2.547 -39.517 1.00 86.62 106 ASN A N 1
ATOM 789 C CA . ASN A 1 106 ? 3.856 1.969 -39.347 1.00 86.62 106 ASN A CA 1
ATOM 790 C C . ASN A 1 106 ? 3.916 0.672 -38.533 1.00 86.62 106 ASN A C 1
ATOM 792 O O . ASN A 1 106 ? 3.058 0.444 -37.680 1.00 86.62 106 ASN A O 1
ATOM 796 N N . VAL A 1 107 ? 4.949 -0.150 -38.753 1.00 90.44 107 VAL A N 1
ATOM 797 C CA . VAL A 1 107 ? 5.189 -1.379 -37.980 1.00 90.44 107 VAL A CA 1
ATOM 798 C C . VAL A 1 107 ? 5.496 -1.033 -36.524 1.00 90.44 107 VAL A C 1
ATOM 800 O O . VAL A 1 107 ? 4.924 -1.635 -35.616 1.00 90.44 107 VAL A O 1
ATOM 803 N N . LEU A 1 108 ? 6.337 -0.019 -36.288 1.00 89.06 108 LEU A N 1
ATOM 804 C CA . LEU A 1 108 ? 6.619 0.490 -34.944 1.00 89.06 108 LEU A CA 1
ATOM 805 C C . LEU A 1 108 ? 5.344 0.995 -34.254 1.00 89.06 108 LEU A C 1
ATOM 807 O O . LEU A 1 108 ? 5.058 0.580 -33.131 1.00 89.06 108 LEU A O 1
ATOM 811 N N . ALA A 1 109 ? 4.570 1.855 -34.918 1.00 87.38 109 ALA A N 1
ATOM 812 C CA . ALA A 1 109 ? 3.340 2.417 -34.369 1.00 87.38 109 ALA A CA 1
ATOM 813 C C . ALA A 1 109 ? 2.324 1.318 -34.032 1.00 87.38 109 ALA A C 1
ATOM 815 O O . ALA A 1 109 ? 1.792 1.287 -32.920 1.00 87.38 109 ALA A O 1
ATOM 816 N N . ARG A 1 110 ? 2.119 0.362 -34.947 1.00 91.31 110 ARG A N 1
ATOM 817 C CA . ARG A 1 110 ? 1.215 -0.771 -34.728 1.00 91.31 110 ARG A CA 1
ATOM 818 C C . ARG A 1 110 ? 1.696 -1.680 -33.600 1.00 91.31 110 ARG A C 1
ATOM 820 O O . ARG A 1 110 ? 0.897 -2.071 -32.753 1.00 91.31 110 ARG A O 1
ATOM 827 N N . CYS A 1 111 ? 2.993 -1.979 -33.540 1.00 91.69 111 CYS A N 1
ATOM 828 C CA . CYS A 1 111 ? 3.568 -2.760 -32.449 1.00 91.69 111 CYS A CA 1
ATOM 829 C C . CYS A 1 111 ? 3.368 -2.062 -31.101 1.00 91.69 111 CYS A C 1
ATOM 831 O O . CYS A 1 111 ? 3.072 -2.721 -30.111 1.00 91.69 111 CYS A O 1
ATOM 833 N N . ARG A 1 112 ? 3.503 -0.734 -31.042 1.00 87.50 112 ARG A N 1
ATOM 834 C CA . ARG A 1 112 ? 3.289 0.024 -29.802 1.00 87.50 112 ARG A CA 1
ATOM 835 C C . ARG A 1 112 ? 1.830 0.043 -29.366 1.00 87.50 112 ARG A C 1
ATOM 837 O O . ARG A 1 112 ? 1.579 0.019 -28.166 1.00 87.50 112 ARG A O 1
ATOM 844 N N . GLU A 1 113 ? 0.902 0.050 -30.315 1.00 88.75 113 GLU A N 1
ATOM 845 C CA . GLU A 1 113 ? -0.533 -0.026 -30.045 1.00 88.75 113 GLU A CA 1
ATOM 846 C C . GLU A 1 113 ? -0.954 -1.416 -29.540 1.00 88.75 113 GLU A C 1
ATOM 848 O O . GLU A 1 113 ? -1.599 -1.518 -28.500 1.00 88.75 113 GLU A O 1
ATOM 853 N N . GLN A 1 114 ? -0.564 -2.484 -30.242 1.00 90.00 114 GLN A N 1
ATOM 854 C CA . GLN A 1 114 ? -1.042 -3.845 -29.957 1.00 90.00 114 GLN A CA 1
ATOM 855 C C . GLN A 1 114 ? -0.192 -4.577 -28.915 1.00 90.00 114 GLN A C 1
ATOM 857 O O . GLN A 1 114 ? -0.693 -5.390 -28.143 1.00 90.00 114 GLN A O 1
ATOM 862 N N . GLN A 1 115 ? 1.113 -4.304 -28.890 1.00 91.56 115 GLN A N 1
ATOM 863 C CA . GLN A 1 115 ? 2.099 -5.036 -28.094 1.00 91.56 115 GLN A CA 1
ATOM 864 C C . GLN A 1 115 ? 3.074 -4.058 -27.419 1.00 91.56 115 GLN A C 1
ATOM 866 O O . GLN A 1 115 ? 4.284 -4.110 -27.660 1.00 91.56 115 GLN A O 1
ATOM 871 N N . PRO A 1 116 ? 2.589 -3.167 -26.529 1.00 83.81 116 PRO A N 1
ATOM 872 C CA . PRO A 1 116 ? 3.405 -2.114 -25.916 1.00 83.81 116 PRO A CA 1
ATOM 873 C C . PRO A 1 116 ? 4.619 -2.658 -25.153 1.00 83.81 116 PRO A C 1
ATOM 875 O O . PRO A 1 116 ? 5.613 -1.952 -24.979 1.00 83.81 116 PRO A O 1
ATOM 878 N N . GLY A 1 117 ? 4.559 -3.921 -24.724 1.00 83.94 117 GLY A N 1
ATOM 879 C CA . GLY A 1 117 ? 5.665 -4.608 -24.079 1.00 83.94 117 GLY A CA 1
ATOM 880 C C . GLY A 1 117 ? 6.804 -5.008 -25.020 1.00 83.94 117 GLY A C 1
ATOM 881 O O . GLY A 1 117 ? 7.941 -5.065 -24.560 1.00 83.94 117 GLY A O 1
ATOM 882 N N . ALA A 1 118 ? 6.553 -5.290 -26.298 1.00 89.62 118 ALA A N 1
ATOM 883 C CA . ALA A 1 118 ? 7.572 -5.825 -27.198 1.00 89.62 118 ALA A CA 1
ATOM 884 C C . ALA A 1 118 ? 8.786 -4.883 -27.327 1.00 89.62 118 ALA A C 1
ATOM 886 O O . ALA A 1 118 ? 8.669 -3.648 -27.350 1.00 89.62 118 ALA A O 1
ATOM 887 N N . VAL A 1 119 ? 9.978 -5.480 -27.390 1.00 91.06 119 VAL A N 1
ATOM 888 C CA . VAL A 1 119 ? 11.207 -4.758 -27.747 1.00 91.06 119 VAL A CA 1
ATOM 889 C C . VAL A 1 119 ? 11.144 -4.450 -29.237 1.00 91.06 119 VAL A C 1
ATOM 891 O O . VAL A 1 119 ? 10.913 -5.363 -30.018 1.00 91.06 119 VAL A O 1
ATOM 894 N N . VAL A 1 120 ? 11.374 -3.203 -29.651 1.00 92.06 120 VAL A N 1
ATOM 895 C CA . VAL A 1 120 ? 11.348 -2.849 -31.082 1.00 92.06 120 VAL A CA 1
ATOM 896 C C . VAL A 1 120 ? 12.705 -2.308 -31.505 1.00 92.06 120 VAL A C 1
ATOM 898 O O . VAL A 1 120 ? 13.160 -1.309 -30.952 1.00 92.06 120 VAL A O 1
ATOM 901 N N . VAL A 1 121 ? 13.351 -2.958 -32.470 1.00 88.56 121 VAL A N 1
ATOM 902 C CA . VAL A 1 121 ? 14.644 -2.546 -33.032 1.00 88.56 121 VAL A CA 1
ATOM 903 C C . VAL A 1 121 ? 14.449 -2.149 -34.489 1.00 88.56 121 VAL A C 1
ATOM 905 O O . VAL A 1 121 ? 13.904 -2.919 -35.278 1.00 88.56 121 VAL A O 1
ATOM 908 N N . LEU A 1 122 ? 14.908 -0.956 -34.858 1.00 87.50 122 LEU A N 1
ATOM 909 C CA . LEU A 1 122 ? 14.839 -0.483 -36.241 1.00 87.50 122 LEU A CA 1
ATOM 910 C C . LEU A 1 122 ? 16.152 -0.733 -36.982 1.00 87.50 122 LEU A C 1
ATOM 912 O O . LEU A 1 122 ? 17.223 -0.464 -36.449 1.00 87.50 122 LEU A O 1
ATOM 916 N N . MET A 1 123 ? 16.089 -1.191 -38.226 1.00 85.62 123 MET A N 1
ATOM 917 C CA . MET A 1 123 ? 17.240 -1.244 -39.129 1.00 85.62 123 MET A CA 1
ATOM 918 C C . MET A 1 123 ? 17.170 -0.038 -40.067 1.00 85.62 123 MET A C 1
ATOM 920 O O . MET A 1 123 ? 16.109 0.260 -40.596 1.00 85.62 123 MET A O 1
ATOM 924 N N . THR A 1 124 ? 18.264 0.702 -40.250 1.00 77.31 124 THR A N 1
ATOM 925 C CA . THR A 1 124 ? 18.265 1.911 -41.091 1.00 77.31 124 THR A CA 1
ATOM 926 C C . THR A 1 124 ? 19.524 2.029 -41.943 1.00 77.31 124 THR A C 1
ATOM 928 O O . THR A 1 124 ? 20.639 1.757 -41.492 1.00 77.31 124 THR A O 1
ATOM 931 N N . GLY A 1 125 ? 19.350 2.451 -43.198 1.00 69.75 125 GLY A N 1
ATOM 932 C CA . GLY A 1 125 ? 20.440 2.807 -44.111 1.00 69.75 125 GLY A CA 1
ATOM 933 C C . GLY A 1 125 ? 20.879 4.276 -44.032 1.00 69.75 125 GLY A C 1
ATOM 934 O O . GLY A 1 125 ? 21.921 4.621 -44.592 1.00 69.75 125 GLY A O 1
ATOM 935 N N . PHE A 1 126 ? 20.122 5.146 -43.348 1.00 58.88 126 PHE A N 1
ATOM 936 C CA . PHE A 1 126 ? 20.375 6.591 -43.347 1.00 58.88 126 PHE A CA 1
ATOM 937 C C . PHE A 1 126 ? 21.375 7.014 -42.251 1.00 58.88 126 PHE A C 1
ATOM 939 O O . PHE A 1 126 ? 21.236 6.610 -41.098 1.00 58.88 126 PHE A O 1
ATOM 946 N N . PRO A 1 127 ? 22.393 7.833 -42.581 1.00 48.62 127 PRO A N 1
ATOM 947 C CA . PRO A 1 127 ? 23.485 8.191 -41.671 1.00 48.62 127 PRO A CA 1
ATOM 948 C C . PRO A 1 127 ? 23.180 9.363 -40.717 1.00 48.62 127 PRO A C 1
ATOM 950 O O . PRO A 1 127 ? 24.085 9.803 -40.007 1.00 48.62 127 PRO A O 1
ATOM 953 N N . GLU A 1 128 ? 21.962 9.907 -40.705 1.00 60.69 128 GLU A N 1
ATOM 954 C CA . GLU A 1 128 ? 21.659 11.166 -40.014 1.00 60.69 128 GLU A CA 1
ATOM 955 C C . GLU A 1 128 ? 21.169 10.948 -38.575 1.00 60.69 128 GLU A C 1
ATOM 957 O O . GLU A 1 128 ? 20.235 10.190 -38.312 1.00 60.69 128 GLU A O 1
ATOM 962 N N . VAL A 1 129 ? 21.795 11.660 -37.632 1.00 57.97 129 VAL A N 1
ATOM 963 C CA . VAL A 1 129 ? 21.467 11.647 -36.194 1.00 57.97 129 VAL A CA 1
ATOM 964 C C . VAL A 1 129 ? 19.991 11.980 -35.948 1.00 57.97 129 VAL A C 1
ATOM 966 O O . VAL A 1 129 ? 19.375 11.417 -35.046 1.00 57.97 129 VAL A O 1
ATOM 969 N N . ASP A 1 130 ? 19.400 12.837 -36.780 1.00 62.69 130 ASP A N 1
ATOM 970 C CA . ASP A 1 130 ? 18.007 13.265 -36.646 1.00 62.69 130 ASP A CA 1
ATOM 971 C C . ASP A 1 130 ? 17.008 12.128 -36.903 1.00 62.69 130 ASP A C 1
ATOM 973 O O . ASP A 1 130 ? 16.006 12.025 -36.193 1.00 62.69 130 ASP A O 1
ATOM 977 N N . ALA A 1 131 ? 17.310 11.218 -37.835 1.0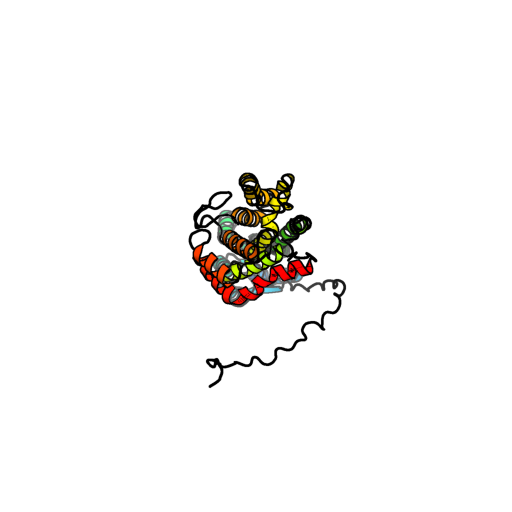0 63.12 131 ALA A N 1
ATOM 978 C CA . ALA A 1 131 ? 16.486 10.037 -38.095 1.00 63.12 131 ALA A CA 1
ATOM 979 C C . ALA A 1 131 ? 16.524 9.055 -36.912 1.00 63.12 131 ALA A C 1
ATOM 981 O O . ALA A 1 131 ? 15.490 8.529 -36.502 1.00 63.12 131 ALA A O 1
ATOM 982 N N . ALA A 1 132 ? 17.699 8.868 -36.301 1.00 59.69 132 ALA A N 1
ATOM 983 C CA . ALA A 1 132 ? 17.837 8.071 -35.083 1.00 59.69 132 ALA A CA 1
ATOM 984 C C . ALA A 1 132 ? 17.065 8.693 -33.904 1.00 59.69 132 ALA A C 1
ATOM 986 O O . ALA A 1 132 ? 16.392 7.988 -33.154 1.00 59.69 132 ALA A O 1
ATOM 987 N N . VAL A 1 133 ? 17.102 10.020 -33.751 1.00 64.38 133 VAL A N 1
ATOM 988 C CA . VAL A 1 133 ? 16.335 10.725 -32.711 1.00 64.38 133 VAL A CA 1
ATOM 989 C C . VAL A 1 133 ? 14.827 10.607 -32.948 1.00 64.38 133 VAL A C 1
ATOM 991 O O . VAL A 1 133 ? 14.082 10.397 -31.990 1.00 64.38 133 VAL A O 1
ATOM 994 N N . ALA A 1 134 ? 14.364 10.725 -34.195 1.00 66.12 134 ALA A N 1
ATOM 995 C CA . ALA A 1 134 ? 12.955 10.564 -34.548 1.00 66.12 134 ALA A CA 1
ATOM 996 C C . ALA A 1 134 ? 12.453 9.145 -34.234 1.00 66.12 134 ALA A C 1
ATOM 998 O O . ALA A 1 134 ? 11.462 8.992 -33.523 1.00 66.12 134 ALA A O 1
ATOM 999 N N . ALA A 1 135 ? 13.205 8.121 -34.640 1.00 64.62 135 ALA A N 1
ATOM 1000 C CA . ALA A 1 135 ? 12.943 6.719 -34.317 1.00 64.62 135 ALA A CA 1
ATOM 1001 C C . ALA A 1 135 ? 12.768 6.470 -32.808 1.00 64.62 135 ALA A C 1
ATOM 1003 O O . ALA A 1 135 ? 11.800 5.838 -32.375 1.00 64.62 135 ALA A O 1
ATOM 1004 N N . MET A 1 136 ? 13.678 7.007 -31.990 1.00 71.62 136 MET A N 1
ATOM 1005 C CA . MET A 1 136 ? 13.602 6.869 -30.533 1.00 71.62 136 MET A CA 1
ATOM 1006 C C . MET A 1 136 ? 12.397 7.616 -29.946 1.00 71.62 136 MET A C 1
ATOM 1008 O O . MET A 1 136 ? 11.739 7.101 -29.042 1.00 71.62 136 MET A O 1
ATOM 1012 N N . LYS A 1 137 ? 12.053 8.799 -30.476 1.00 66.50 137 LYS A N 1
ATOM 1013 C CA . LYS A 1 137 ? 10.848 9.549 -30.069 1.00 66.50 137 LYS A CA 1
ATOM 1014 C C . LYS A 1 137 ? 9.552 8.807 -30.398 1.00 66.50 137 LYS A C 1
ATOM 1016 O O . LYS A 1 137 ? 8.594 8.924 -29.641 1.00 66.50 137 LYS A O 1
ATOM 1021 N N . CYS A 1 138 ? 9.540 8.024 -31.473 1.00 66.56 138 CYS A N 1
ATOM 1022 C CA . CYS A 1 138 ? 8.416 7.168 -31.854 1.00 66.56 138 CYS A CA 1
ATOM 1023 C C . CYS A 1 138 ? 8.362 5.850 -31.054 1.00 66.56 138 CYS A C 1
ATOM 1025 O O . CYS A 1 138 ? 7.484 5.019 -31.281 1.00 66.56 138 CYS A O 1
ATOM 1027 N N . GLY A 1 139 ? 9.276 5.654 -30.096 1.00 70.19 139 GLY A N 1
ATOM 1028 C CA . GLY A 1 139 ? 9.262 4.526 -29.172 1.00 70.19 139 GLY A CA 1
ATOM 1029 C C . GLY A 1 139 ? 10.058 3.310 -29.640 1.00 70.19 139 GLY A C 1
ATOM 1030 O O . GLY A 1 139 ? 9.811 2.213 -29.139 1.00 70.19 139 GLY A O 1
ATOM 1031 N N . ALA A 1 140 ? 10.998 3.444 -30.578 1.00 78.75 140 ALA A N 1
ATOM 1032 C CA . ALA A 1 140 ? 11.974 2.382 -30.819 1.00 78.75 140 ALA A CA 1
ATOM 1033 C C . ALA A 1 140 ? 12.815 2.135 -29.552 1.00 78.75 140 ALA A C 1
ATOM 1035 O O . ALA A 1 140 ? 13.155 3.063 -28.819 1.00 78.75 140 ALA A O 1
ATOM 1036 N N . THR A 1 141 ? 13.125 0.871 -29.267 1.00 79.12 141 THR A N 1
ATOM 1037 C CA . THR A 1 141 ? 14.010 0.489 -28.158 1.00 79.12 141 THR A CA 1
ATOM 1038 C C . THR A 1 141 ? 15.472 0.720 -28.523 1.00 79.12 141 THR A C 1
ATOM 1040 O O . THR A 1 141 ? 16.257 1.118 -27.666 1.00 79.12 141 THR A O 1
ATOM 1043 N N . ASP A 1 142 ? 15.833 0.464 -29.780 1.00 79.69 142 ASP A N 1
ATOM 1044 C CA . ASP A 1 142 ? 17.174 0.696 -30.315 1.00 79.69 142 ASP A CA 1
ATOM 1045 C C . ASP A 1 142 ? 17.134 0.757 -31.855 1.00 79.69 142 ASP A C 1
ATOM 1047 O O . ASP A 1 142 ? 16.097 0.475 -32.470 1.00 79.69 142 ASP A O 1
ATOM 1051 N N . TYR A 1 143 ? 18.262 1.087 -32.485 1.00 82.81 143 TYR A N 1
ATOM 1052 C CA . TYR A 1 143 ? 18.417 1.029 -33.938 1.00 82.81 143 TYR A CA 1
ATOM 1053 C C . TYR A 1 143 ? 19.775 0.451 -34.369 1.00 82.81 143 TYR A C 1
ATOM 1055 O O . TYR A 1 143 ? 20.787 0.573 -33.681 1.00 82.81 143 TYR A O 1
ATOM 1063 N N . LEU A 1 144 ? 19.808 -0.160 -35.554 1.00 78.81 144 LEU A N 1
ATOM 1064 C CA . LEU A 1 144 ? 20.997 -0.716 -36.191 1.00 78.81 144 LEU A CA 1
ATOM 1065 C C . LEU A 1 144 ? 21.200 -0.123 -37.574 1.00 78.81 144 LEU A C 1
ATOM 1067 O O . LEU A 1 144 ? 20.277 -0.009 -38.377 1.00 78.81 144 LEU A O 1
ATOM 1071 N N . ARG A 1 145 ? 22.451 0.215 -37.871 1.00 79.69 145 ARG A N 1
ATOM 1072 C CA . ARG A 1 145 ? 22.841 0.719 -39.182 1.00 79.69 145 ARG A CA 1
ATOM 1073 C C . ARG A 1 145 ? 23.091 -0.441 -40.147 1.00 79.69 145 ARG A C 1
ATOM 1075 O O . ARG A 1 145 ? 23.843 -1.353 -39.814 1.00 79.69 145 ARG A O 1
ATOM 1082 N N . LYS A 1 146 ? 22.523 -0.370 -41.353 1.00 80.19 146 LYS A N 1
ATOM 1083 C CA . LYS A 1 146 ? 22.817 -1.304 -42.449 1.00 80.19 146 LYS A CA 1
ATOM 1084 C C . LYS A 1 146 ? 24.231 -1.059 -43.026 1.00 80.19 146 LYS A C 1
ATOM 1086 O O . LYS A 1 146 ? 24.634 0.103 -43.154 1.00 80.19 146 LYS A O 1
ATOM 1091 N N . PRO A 1 147 ? 24.985 -2.112 -43.409 1.00 80.50 147 PRO A N 1
ATOM 1092 C CA . PRO A 1 147 ? 24.620 -3.532 -43.347 1.00 80.50 147 PRO A CA 1
ATOM 1093 C C . PRO A 1 147 ? 24.612 -4.070 -41.908 1.00 80.50 147 PRO A C 1
ATOM 1095 O O . PRO A 1 147 ? 25.507 -3.764 -41.123 1.00 80.50 147 PRO A O 1
ATOM 1098 N N . VAL A 1 148 ? 23.595 -4.869 -41.571 1.00 78.69 148 VAL A N 1
ATOM 1099 C CA . VAL A 1 148 ? 23.404 -5.416 -40.220 1.00 78.69 148 VAL A CA 1
ATOM 1100 C C . VAL A 1 148 ? 24.074 -6.781 -40.106 1.00 78.69 148 VAL A C 1
ATOM 1102 O O . VAL A 1 148 ? 23.824 -7.679 -40.905 1.00 78.69 148 VAL A O 1
ATOM 1105 N N . ASP A 1 149 ? 24.901 -6.950 -39.077 1.00 78.38 149 ASP A N 1
ATOM 1106 C CA . ASP A 1 149 ? 25.435 -8.252 -38.688 1.00 78.38 149 ASP A CA 1
ATOM 1107 C C . ASP A 1 149 ? 24.419 -8.981 -37.788 1.00 78.38 149 ASP A C 1
ATOM 1109 O O . ASP A 1 149 ? 23.976 -8.446 -36.767 1.00 78.38 149 ASP A O 1
ATOM 1113 N N . GLY A 1 150 ? 24.044 -10.210 -38.159 1.00 73.81 150 GLY A N 1
ATOM 1114 C CA . GLY A 1 150 ? 23.047 -11.000 -37.431 1.00 73.81 150 GLY A CA 1
ATOM 1115 C C . GLY A 1 150 ? 23.439 -11.332 -35.983 1.00 73.81 150 GLY A C 1
ATOM 1116 O O . GLY A 1 150 ? 22.562 -11.425 -35.124 1.00 73.81 150 GLY A O 1
ATOM 1117 N N . ILE A 1 151 ? 24.735 -11.460 -35.676 1.00 73.19 151 ILE A N 1
ATOM 1118 C CA . ILE A 1 151 ? 25.236 -11.693 -34.310 1.00 73.19 151 ILE A CA 1
ATOM 1119 C C . ILE A 1 151 ? 25.078 -10.419 -33.476 1.00 73.19 151 ILE A C 1
ATOM 1121 O O . ILE A 1 151 ? 24.648 -10.479 -32.322 1.00 73.19 151 ILE A O 1
ATOM 1125 N N . VAL A 1 152 ? 25.385 -9.259 -34.062 1.00 73.12 152 VAL A N 1
ATOM 1126 C CA . VAL A 1 152 ? 25.210 -7.956 -33.399 1.00 73.12 152 VAL A CA 1
ATOM 1127 C C . VAL A 1 152 ? 23.731 -7.694 -33.118 1.00 73.12 152 VAL A C 1
ATOM 1129 O O . VAL A 1 152 ? 23.383 -7.296 -32.003 1.00 73.12 152 VAL A O 1
ATOM 1132 N N . LEU A 1 153 ? 22.854 -7.987 -34.083 1.00 81.19 153 LEU A N 1
ATOM 1133 C CA . LEU A 1 153 ? 21.406 -7.906 -33.894 1.00 81.19 153 LEU A CA 1
ATOM 1134 C C . LEU A 1 153 ? 20.936 -8.818 -32.754 1.00 81.19 153 LEU A C 1
ATOM 1136 O O . LEU A 1 153 ? 20.228 -8.363 -31.856 1.00 81.19 153 LEU A O 1
ATOM 1140 N N . ALA A 1 154 ? 21.369 -10.080 -32.741 1.00 75.38 154 ALA A N 1
ATOM 1141 C CA . ALA A 1 154 ? 21.007 -11.025 -31.689 1.00 75.38 154 ALA A CA 1
ATOM 1142 C C . ALA A 1 154 ? 21.426 -10.535 -30.293 1.00 75.38 154 ALA A C 1
ATOM 1144 O O . ALA A 1 154 ? 20.637 -10.594 -29.348 1.00 75.38 154 ALA A O 1
ATOM 1145 N N . ALA A 1 155 ? 22.651 -10.018 -30.161 1.00 70.56 155 ALA A N 1
ATOM 1146 C CA . ALA A 1 155 ? 23.161 -9.483 -28.902 1.00 70.56 155 ALA A CA 1
ATOM 1147 C C . ALA A 1 155 ? 22.348 -8.271 -28.418 1.00 70.56 155 ALA A C 1
ATOM 1149 O O . ALA A 1 155 ? 22.044 -8.167 -27.227 1.00 70.56 155 ALA A O 1
ATOM 1150 N N . MET A 1 156 ? 21.957 -7.380 -29.334 1.00 80.38 156 MET A N 1
ATOM 1151 C CA . MET A 1 156 ? 21.118 -6.220 -29.031 1.00 80.38 156 MET A CA 1
ATOM 1152 C C . MET A 1 156 ? 19.721 -6.636 -28.559 1.00 80.38 156 MET A C 1
ATOM 1154 O O . MET A 1 156 ? 19.257 -6.147 -27.528 1.00 80.38 156 MET A O 1
ATOM 1158 N N . VAL A 1 157 ? 19.078 -7.577 -29.257 1.00 83.00 157 VAL A N 1
ATOM 1159 C CA . VAL A 1 157 ? 17.755 -8.093 -28.876 1.00 83.00 157 VAL A CA 1
ATOM 1160 C C . VAL A 1 157 ? 17.821 -8.788 -27.512 1.00 83.00 157 VAL A C 1
ATOM 1162 O O . VAL A 1 157 ? 17.008 -8.494 -26.636 1.00 83.00 157 VAL A O 1
ATOM 1165 N N . HIS A 1 158 ? 18.833 -9.629 -27.263 1.00 83.19 158 HIS A N 1
ATOM 1166 C CA . HIS A 1 158 ? 19.052 -10.253 -25.949 1.00 83.19 158 HIS A CA 1
ATOM 1167 C C . HIS A 1 158 ? 19.251 -9.221 -24.834 1.00 83.19 158 HIS A C 1
ATOM 1169 O O . HIS A 1 158 ? 18.661 -9.356 -23.758 1.00 83.19 158 HIS A O 1
ATOM 1175 N N . ARG A 1 159 ? 20.056 -8.178 -25.078 1.00 83.19 159 ARG A N 1
ATOM 1176 C CA . ARG A 1 159 ? 20.285 -7.081 -24.126 1.00 83.19 159 ARG A CA 1
ATOM 1177 C C . ARG A 1 159 ? 18.978 -6.372 -23.785 1.00 83.19 159 ARG A C 1
ATOM 1179 O O . ARG A 1 159 ? 18.638 -6.273 -22.608 1.00 83.19 159 ARG A O 1
ATOM 1186 N N . ALA A 1 160 ? 18.232 -5.941 -24.797 1.00 79.25 160 ALA A N 1
ATOM 1187 C CA . ALA A 1 160 ? 16.979 -5.218 -24.621 1.00 79.25 160 ALA A CA 1
ATOM 1188 C C . ALA A 1 160 ? 15.911 -6.072 -23.909 1.00 79.25 160 ALA A C 1
ATOM 1190 O O . ALA A 1 160 ? 15.248 -5.599 -22.984 1.00 79.25 160 ALA A O 1
ATOM 1191 N N . LEU A 1 161 ? 15.796 -7.361 -24.251 1.00 84.50 161 LEU A N 1
ATOM 1192 C CA . LEU A 1 161 ? 14.905 -8.294 -23.553 1.00 84.50 161 LEU A CA 1
ATOM 1193 C C . LEU A 1 161 ? 15.322 -8.508 -22.094 1.00 84.50 161 LEU A C 1
ATOM 1195 O O . LEU A 1 161 ? 14.465 -8.589 -21.212 1.00 84.50 161 LEU A O 1
ATOM 1199 N N . ARG A 1 162 ? 16.628 -8.586 -21.811 1.00 79.94 162 ARG A N 1
ATOM 1200 C CA . ARG A 1 162 ? 17.151 -8.706 -20.443 1.00 79.94 162 ARG A CA 1
ATOM 1201 C C . ARG A 1 162 ? 16.879 -7.446 -19.626 1.00 79.94 162 ARG A C 1
ATOM 1203 O O . ARG A 1 162 ? 16.418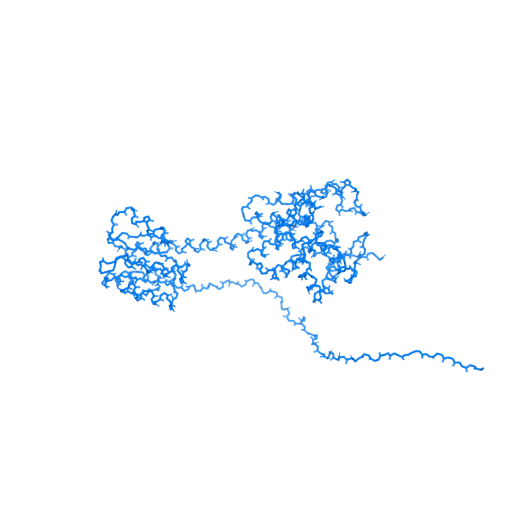 -7.563 -18.495 1.00 79.94 162 ARG A O 1
ATOM 1210 N N . GLU A 1 163 ? 17.129 -6.265 -20.179 1.00 75.19 163 GLU A N 1
ATOM 1211 C CA . GLU A 1 163 ? 16.843 -4.977 -19.534 1.00 75.19 163 GLU A CA 1
ATOM 1212 C C . GLU A 1 163 ? 15.350 -4.817 -19.245 1.00 75.19 163 GLU A C 1
ATOM 1214 O O . GLU A 1 163 ? 14.973 -4.416 -18.140 1.00 75.19 163 GLU A O 1
ATOM 1219 N N . ARG A 1 164 ? 14.490 -5.228 -20.184 1.00 77.88 164 ARG A N 1
ATOM 1220 C CA . ARG A 1 164 ? 13.039 -5.286 -19.978 1.00 77.88 164 ARG A CA 1
ATOM 1221 C C . ARG A 1 164 ? 12.669 -6.260 -18.863 1.00 77.88 164 ARG A C 1
ATOM 1223 O O . ARG A 1 164 ? 11.927 -5.881 -17.962 1.00 77.88 164 ARG A O 1
ATOM 1230 N N . LYS A 1 165 ? 13.191 -7.493 -18.880 1.00 71.88 165 LYS A N 1
ATOM 1231 C CA . LYS A 1 165 ? 12.936 -8.488 -17.822 1.00 71.88 165 LYS A CA 1
ATOM 1232 C C . LYS A 1 165 ? 13.389 -7.984 -16.455 1.00 71.88 165 LYS A C 1
ATOM 1234 O O . LYS A 1 165 ? 12.663 -8.176 -15.487 1.00 71.88 165 LYS A O 1
ATOM 1239 N N . LEU A 1 166 ? 14.539 -7.315 -16.367 1.00 63.91 166 LEU A N 1
ATOM 1240 C CA . LEU A 1 166 ? 15.037 -6.712 -15.126 1.00 63.91 166 LEU A CA 1
ATOM 1241 C C . LEU A 1 166 ? 14.162 -5.540 -14.669 1.00 63.91 166 LEU A C 1
ATOM 1243 O O . LEU A 1 166 ? 13.823 -5.463 -13.494 1.00 63.91 166 LEU A O 1
ATOM 1247 N N . SER A 1 167 ? 13.735 -4.676 -15.588 1.00 65.06 167 SER A N 1
ATOM 1248 C CA . SER A 1 167 ? 12.828 -3.561 -15.287 1.00 65.06 167 SER A CA 1
ATOM 1249 C C . SER A 1 167 ? 11.451 -4.051 -14.833 1.00 65.06 167 SER A C 1
ATOM 1251 O O . SER A 1 167 ? 10.8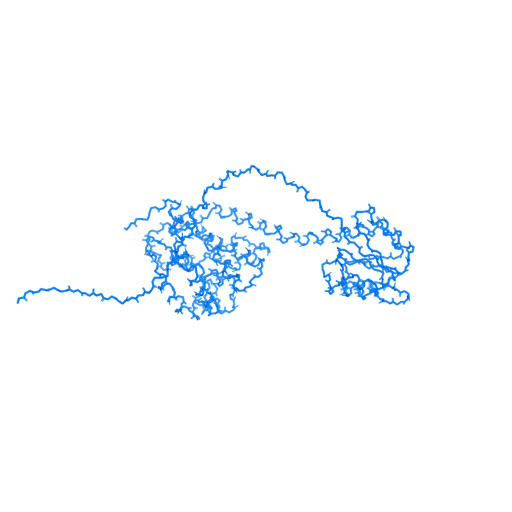94 -3.513 -13.883 1.00 65.06 167 SER A O 1
ATOM 1253 N N . ALA A 1 168 ? 10.943 -5.130 -15.432 1.00 61.41 168 ALA A N 1
ATOM 1254 C CA . ALA A 1 168 ? 9.721 -5.806 -15.001 1.00 61.41 168 ALA A CA 1
ATOM 1255 C C . ALA A 1 168 ? 9.906 -6.581 -13.679 1.00 61.41 168 ALA A C 1
ATOM 1257 O O . ALA A 1 168 ? 8.975 -6.687 -12.885 1.00 61.41 168 ALA A O 1
ATOM 1258 N N . SER A 1 169 ? 11.111 -7.100 -13.408 1.00 50.28 169 SER A N 1
ATOM 1259 C CA . SER A 1 169 ? 11.432 -7.830 -12.169 1.00 50.28 169 SER A CA 1
ATOM 1260 C C . SER A 1 169 ? 11.734 -6.915 -10.984 1.00 50.28 169 SER A C 1
ATOM 1262 O O . SER A 1 169 ? 11.589 -7.360 -9.847 1.00 50.28 169 SER A O 1
ATOM 1264 N N . ARG A 1 170 ? 12.085 -5.639 -11.215 1.00 51.28 170 ARG A N 1
ATOM 1265 C CA . ARG A 1 170 ? 12.274 -4.641 -10.148 1.00 51.28 170 ARG A CA 1
ATOM 1266 C C . ARG A 1 170 ? 11.054 -4.538 -9.233 1.00 51.28 170 ARG A C 1
ATOM 1268 O O . ARG A 1 170 ? 11.247 -4.392 -8.042 1.00 51.28 170 ARG A O 1
ATOM 1275 N N . GLY A 1 171 ? 9.828 -4.699 -9.738 1.00 51.59 171 GLY A N 1
ATOM 1276 C CA . GLY A 1 171 ? 8.623 -4.675 -8.895 1.00 51.59 171 GLY A CA 1
ATOM 1277 C C . GLY A 1 171 ? 8.524 -5.848 -7.909 1.00 51.59 171 GLY A C 1
ATOM 1278 O O . GLY A 1 171 ? 8.169 -5.649 -6.752 1.00 51.59 171 GLY A O 1
ATOM 1279 N N . LYS A 1 172 ? 8.886 -7.067 -8.336 1.00 47.84 172 LYS A N 1
ATOM 1280 C CA . LYS A 1 172 ? 8.815 -8.274 -7.490 1.00 47.84 172 LYS A CA 1
ATOM 1281 C C . LYS A 1 172 ? 9.998 -8.406 -6.532 1.00 47.84 172 LYS A C 1
ATOM 1283 O O . LYS A 1 172 ? 9.793 -8.828 -5.400 1.00 47.84 172 LYS A O 1
ATOM 1288 N N . LEU A 1 173 ? 11.209 -8.035 -6.965 1.00 51.09 173 LEU A N 1
ATOM 1289 C CA . LEU A 1 173 ? 12.361 -7.948 -6.060 1.00 51.09 173 LEU A CA 1
ATOM 1290 C C . LEU A 1 173 ? 12.150 -6.845 -5.014 1.00 51.09 173 LEU A C 1
ATOM 1292 O O . LEU A 1 173 ? 12.369 -7.102 -3.839 1.00 51.09 173 LEU A O 1
ATOM 1296 N N . ALA A 1 174 ? 11.628 -5.679 -5.412 1.00 59.78 174 ALA A N 1
ATOM 1297 C CA . ALA A 1 174 ? 11.334 -4.585 -4.488 1.00 59.78 174 ALA A CA 1
ATOM 1298 C C . ALA A 1 174 ? 10.293 -4.958 -3.427 1.00 59.78 174 ALA A C 1
ATOM 1300 O O . ALA A 1 174 ? 10.441 -4.563 -2.277 1.00 59.78 174 ALA A O 1
ATOM 1301 N N . PHE A 1 175 ? 9.242 -5.706 -3.788 1.00 61.38 175 PHE A N 1
ATOM 1302 C CA . PHE A 1 175 ? 8.264 -6.181 -2.805 1.00 61.38 175 PHE A CA 1
ATOM 1303 C C . PHE A 1 175 ? 8.879 -7.206 -1.847 1.00 61.38 175 PHE A C 1
ATOM 1305 O O . PHE A 1 175 ? 8.675 -7.095 -0.645 1.00 61.38 175 PHE A O 1
ATOM 1312 N N . ALA A 1 176 ? 9.671 -8.159 -2.351 1.00 58.56 176 ALA A N 1
ATOM 1313 C CA . ALA A 1 176 ? 10.359 -9.135 -1.504 1.00 58.56 176 ALA A CA 1
ATOM 1314 C C . ALA A 1 176 ? 11.343 -8.464 -0.525 1.00 58.56 176 ALA A C 1
ATOM 1316 O O . ALA A 1 176 ? 11.316 -8.769 0.660 1.00 58.56 176 ALA A O 1
ATOM 1317 N N . GLU A 1 177 ? 12.133 -7.488 -0.983 1.00 60.91 177 GLU A N 1
ATOM 1318 C CA . GLU A 1 177 ? 13.020 -6.685 -0.125 1.00 60.91 177 GLU A CA 1
ATOM 1319 C C . GLU A 1 177 ? 12.231 -5.888 0.929 1.00 60.91 177 GLU A C 1
ATOM 1321 O O . GLU A 1 177 ? 12.637 -5.808 2.086 1.00 60.91 177 GLU A O 1
ATOM 1326 N N . MET A 1 178 ? 11.076 -5.329 0.556 1.00 63.44 178 MET A N 1
ATOM 1327 C CA . MET A 1 178 ? 10.193 -4.597 1.469 1.00 63.44 178 MET A CA 1
ATOM 1328 C C . MET A 1 178 ? 9.588 -5.510 2.537 1.00 63.44 178 MET A C 1
ATOM 1330 O O . MET A 1 178 ? 9.551 -5.142 3.710 1.00 63.44 178 MET A O 1
ATOM 1334 N N . VAL A 1 179 ? 9.154 -6.706 2.132 1.00 62.59 179 VAL A N 1
ATOM 1335 C CA . VAL A 1 179 ? 8.679 -7.759 3.033 1.00 62.59 179 VAL A CA 1
ATOM 1336 C C . VAL A 1 179 ? 9.796 -8.194 3.970 1.00 62.59 179 VAL A C 1
ATOM 1338 O O . VAL A 1 179 ? 9.527 -8.318 5.156 1.00 62.59 179 VAL A O 1
ATOM 1341 N N . ASP A 1 180 ? 11.030 -8.377 3.500 1.00 59.25 180 ASP A N 1
ATOM 1342 C CA . ASP A 1 180 ? 12.156 -8.782 4.351 1.00 59.25 180 ASP A CA 1
ATOM 1343 C C . ASP A 1 180 ? 12.525 -7.695 5.376 1.00 59.25 180 ASP A C 1
ATOM 1345 O O . ASP A 1 180 ? 12.714 -8.000 6.557 1.00 59.25 180 ASP A O 1
ATOM 1349 N N . ILE A 1 181 ? 12.562 -6.420 4.964 1.00 60.78 181 ILE A N 1
ATOM 1350 C CA . ILE A 1 181 ? 12.809 -5.276 5.859 1.00 60.78 181 ILE A CA 1
ATOM 1351 C C . ILE A 1 181 ? 11.708 -5.184 6.921 1.00 60.78 181 ILE A C 1
ATOM 1353 O O . ILE A 1 181 ? 12.003 -5.144 8.117 1.00 60.78 181 ILE A O 1
ATOM 1357 N N . ILE A 1 182 ? 10.441 -5.200 6.500 1.00 64.31 182 ILE A N 1
ATOM 1358 C CA . ILE A 1 182 ? 9.299 -5.081 7.411 1.00 64.31 182 ILE A CA 1
ATOM 1359 C C . ILE A 1 182 ? 9.182 -6.323 8.294 1.00 64.31 182 ILE A C 1
ATOM 1361 O O . ILE A 1 182 ? 9.000 -6.180 9.493 1.00 64.31 182 ILE A O 1
ATOM 1365 N N . SER A 1 183 ? 9.380 -7.533 7.772 1.00 56.16 183 SER A N 1
ATOM 1366 C CA . SER A 1 183 ? 9.375 -8.768 8.575 1.00 56.16 183 SER A CA 1
ATOM 1367 C C . SER A 1 183 ? 10.490 -8.770 9.622 1.00 56.16 183 SER A C 1
ATOM 1369 O O . SER A 1 183 ? 10.258 -9.187 10.756 1.00 56.16 183 SER A O 1
ATOM 1371 N N . GLY A 1 184 ? 11.679 -8.254 9.290 1.00 53.56 184 GLY A N 1
ATOM 1372 C CA . GLY A 1 184 ? 12.770 -8.068 10.251 1.00 53.56 184 GLY A CA 1
ATOM 1373 C C . GLY A 1 184 ? 12.445 -7.059 11.361 1.00 53.56 184 GLY A C 1
ATOM 1374 O O . GLY A 1 184 ? 12.892 -7.231 12.494 1.00 53.56 184 GLY A O 1
ATOM 1375 N N . MET A 1 185 ? 11.635 -6.040 11.063 1.00 55.00 185 MET A N 1
ATOM 1376 C CA . MET A 1 185 ? 11.173 -5.031 12.028 1.00 55.00 185 MET A CA 1
ATOM 1377 C C . MET A 1 185 ? 9.994 -5.530 12.879 1.00 55.00 185 MET A C 1
ATOM 1379 O O . MET A 1 185 ? 9.971 -5.338 14.094 1.00 55.00 185 MET A O 1
ATOM 1383 N N . VAL A 1 186 ? 9.053 -6.243 12.258 1.00 52.47 186 VAL A N 1
ATOM 1384 C CA . VAL A 1 186 ? 7.864 -6.867 12.866 1.00 52.47 186 VAL A CA 1
ATOM 1385 C C . VAL A 1 186 ? 8.254 -8.045 13.761 1.00 52.47 186 VAL A C 1
ATOM 1387 O O . VAL A 1 186 ? 7.586 -8.326 14.750 1.00 52.47 186 VAL A O 1
ATOM 1390 N N . ALA A 1 187 ? 9.401 -8.690 13.528 1.00 46.19 187 ALA A N 1
ATOM 1391 C CA . ALA A 1 187 ? 9.955 -9.664 14.470 1.00 46.19 187 ALA A CA 1
ATOM 1392 C C . ALA A 1 187 ? 10.135 -9.093 15.900 1.00 46.19 187 ALA A C 1
ATOM 1394 O O . ALA A 1 187 ? 10.123 -9.870 16.859 1.00 46.19 187 ALA A O 1
ATOM 1395 N N . ASN A 1 188 ? 10.217 -7.760 16.038 1.00 47.00 188 ASN A N 1
ATOM 1396 C CA . ASN A 1 188 ? 10.278 -7.001 17.291 1.00 47.00 188 ASN A CA 1
ATOM 1397 C C . ASN A 1 188 ? 8.993 -6.176 17.564 1.00 47.00 188 ASN A C 1
ATOM 1399 O O . ASN A 1 188 ? 9.077 -5.097 18.144 1.00 47.00 188 ASN A O 1
ATOM 1403 N N . THR A 1 189 ? 7.813 -6.632 17.124 1.00 55.72 189 THR A N 1
ATOM 1404 C CA . THR A 1 189 ? 6.545 -5.880 17.227 1.00 55.72 189 THR A CA 1
ATOM 1405 C C . THR A 1 189 ? 6.119 -5.499 18.642 1.00 55.72 189 THR A C 1
ATOM 1407 O O . THR A 1 189 ? 6.392 -6.194 19.620 1.00 55.72 189 THR A O 1
ATOM 1410 N N . ILE A 1 190 ? 5.289 -4.452 18.703 1.00 56.28 190 ILE A N 1
ATOM 1411 C CA . ILE A 1 190 ? 4.464 -4.092 19.866 1.00 56.28 190 ILE A CA 1
ATOM 1412 C C . ILE A 1 190 ? 3.588 -5.247 20.334 1.00 56.28 190 ILE A C 1
ATOM 1414 O O . ILE A 1 190 ? 3.393 -5.357 21.531 1.00 56.28 190 ILE A O 1
ATOM 1418 N N . GLU A 1 191 ? 3.161 -6.166 19.464 1.00 57.66 191 GLU A N 1
ATOM 1419 C CA . GLU A 1 191 ? 2.431 -7.374 19.888 1.00 57.66 191 GLU A CA 1
ATOM 1420 C C . GLU A 1 191 ? 3.204 -8.250 20.879 1.00 57.66 191 GLU A C 1
ATOM 1422 O O . GLU A 1 191 ? 2.602 -8.952 21.688 1.00 57.66 191 GLU A O 1
ATOM 1427 N N . ARG A 1 192 ? 4.543 -8.184 20.879 1.00 55.28 192 ARG A N 1
ATOM 1428 C CA . ARG A 1 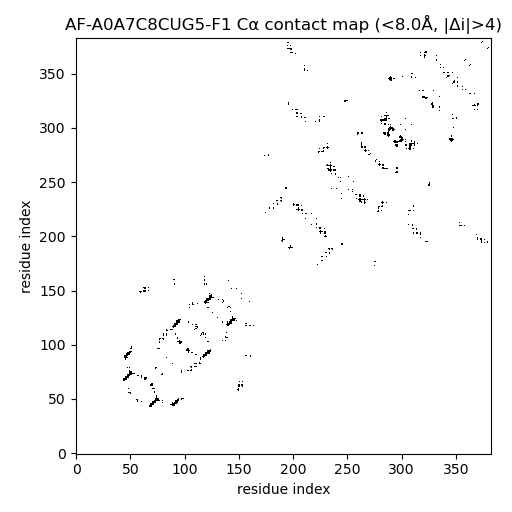192 ? 5.369 -8.845 21.902 1.00 55.28 192 ARG A CA 1
ATOM 1429 C C . ARG A 1 192 ? 5.407 -8.087 23.231 1.00 55.28 192 ARG A C 1
ATOM 1431 O O . ARG A 1 192 ? 5.770 -8.684 24.241 1.00 55.28 192 ARG A O 1
ATOM 1438 N N . VAL A 1 193 ? 5.092 -6.792 23.224 1.00 58.56 193 VAL A N 1
ATOM 1439 C CA . VAL A 1 193 ? 5.183 -5.874 24.373 1.00 58.56 193 VAL A CA 1
ATOM 1440 C C . VAL A 1 193 ? 3.806 -5.616 25.002 1.00 58.56 193 VAL A C 1
ATOM 1442 O O . VAL A 1 193 ? 3.704 -5.552 26.225 1.00 58.56 193 VAL A O 1
ATOM 1445 N N . ASP A 1 194 ? 2.750 -5.530 24.190 1.00 67.38 194 ASP A N 1
ATOM 1446 C CA . ASP A 1 194 ? 1.347 -5.402 24.587 1.00 67.38 194 ASP A CA 1
ATOM 1447 C C . ASP A 1 194 ? 0.569 -6.684 24.215 1.00 67.38 194 ASP A C 1
ATOM 1449 O O . ASP A 1 194 ? 0.156 -6.848 23.059 1.00 67.38 194 ASP A O 1
ATOM 1453 N N . PRO A 1 195 ? 0.307 -7.580 25.188 1.00 64.69 195 PRO A N 1
ATOM 1454 C CA . PRO A 1 195 ? -0.416 -8.831 24.961 1.00 64.69 195 PRO A CA 1
ATOM 1455 C C . PRO A 1 195 ? -1.812 -8.651 24.349 1.00 64.69 195 PRO A C 1
ATOM 1457 O O . PRO A 1 195 ? -2.314 -9.569 23.703 1.00 64.69 195 PRO A O 1
ATOM 1460 N N . TYR A 1 196 ? -2.445 -7.482 24.516 1.00 64.19 196 TYR A N 1
ATOM 1461 C CA . TYR A 1 196 ? -3.780 -7.210 23.969 1.00 64.19 196 TYR A CA 1
ATOM 1462 C C . TYR A 1 196 ? -3.778 -6.966 22.457 1.00 64.19 196 TYR A C 1
ATOM 1464 O O . TYR A 1 196 ? -4.844 -6.899 21.847 1.00 64.19 196 TYR A O 1
ATOM 1472 N N . THR A 1 197 ? -2.600 -6.836 21.846 1.00 65.69 197 THR A N 1
ATOM 1473 C CA . THR A 1 197 ? -2.453 -6.629 20.400 1.00 65.69 197 THR A CA 1
ATOM 1474 C C . THR A 1 197 ? -2.155 -7.920 19.639 1.00 65.69 197 THR A C 1
ATOM 1476 O O . THR A 1 197 ? -1.903 -7.872 18.444 1.00 65.69 197 THR A O 1
ATOM 1479 N N . ALA A 1 198 ? -2.253 -9.094 20.275 1.00 73.62 198 ALA A N 1
ATOM 1480 C CA . ALA A 1 198 ? -2.051 -10.372 19.594 1.00 73.62 198 ALA A CA 1
ATOM 1481 C C . ALA A 1 198 ? -2.924 -10.509 18.328 1.00 73.62 198 ALA A C 1
ATOM 1483 O O . ALA A 1 198 ? -4.151 -10.353 18.376 1.00 73.62 198 ALA A O 1
ATOM 1484 N N . GLY A 1 199 ? -2.283 -10.784 17.187 1.00 76.69 199 GLY A N 1
ATOM 1485 C CA . GLY A 1 199 ? -2.948 -10.996 15.895 1.00 76.69 199 GLY A CA 1
ATOM 1486 C C . GLY A 1 199 ? -3.480 -9.721 15.232 1.00 76.69 199 GLY A C 1
ATOM 1487 O O . GLY A 1 199 ? -4.037 -9.789 14.136 1.00 76.69 199 GLY A O 1
ATOM 1488 N N . HIS A 1 200 ? -3.301 -8.560 15.865 1.00 84.38 200 HIS A N 1
ATOM 1489 C CA . HIS A 1 200 ? -3.795 -7.273 15.390 1.00 84.38 200 HIS A CA 1
ATOM 1490 C C . HIS A 1 200 ? -3.267 -6.933 13.994 1.00 84.38 200 HIS A C 1
ATOM 1492 O O . HIS A 1 200 ? -4.054 -6.651 13.093 1.00 84.38 200 HIS A O 1
ATOM 1498 N N . GLY A 1 201 ? -1.958 -7.044 13.772 1.00 80.94 201 GLY A N 1
ATOM 1499 C CA . GLY A 1 201 ? -1.334 -6.738 12.489 1.00 80.94 201 GLY A CA 1
ATOM 1500 C C . GLY A 1 201 ? -1.903 -7.579 11.347 1.00 80.94 201 GLY A C 1
ATOM 1501 O O . GLY A 1 201 ? -2.144 -7.059 10.259 1.00 80.94 201 GLY A O 1
ATOM 1502 N N . GLU A 1 202 ? -2.198 -8.858 11.592 1.00 81.25 202 GLU A N 1
ATOM 1503 C CA . GLU A 1 202 ? -2.776 -9.754 10.585 1.00 81.25 202 GLU A CA 1
ATOM 1504 C C . GLU A 1 202 ? -4.251 -9.439 10.298 1.00 81.25 202 GLU A C 1
ATOM 1506 O O . GLU A 1 202 ? -4.671 -9.438 9.135 1.00 81.25 202 GLU A O 1
ATOM 1511 N N . ARG A 1 203 ? -5.037 -9.109 11.331 1.00 90.94 203 ARG A N 1
ATOM 1512 C CA . ARG A 1 203 ? -6.425 -8.653 11.163 1.00 90.94 203 ARG A CA 1
ATOM 1513 C C . ARG A 1 203 ? -6.478 -7.342 10.385 1.00 90.94 203 ARG A C 1
ATOM 1515 O O . ARG A 1 203 ? -7.145 -7.279 9.350 1.00 90.94 203 ARG A O 1
ATOM 1522 N N . THR A 1 204 ? -5.703 -6.341 10.801 1.00 89.88 204 THR A N 1
ATOM 1523 C CA . THR A 1 204 ? -5.608 -5.035 10.136 1.00 89.88 204 THR A CA 1
ATOM 1524 C C . THR A 1 204 ? -5.167 -5.195 8.682 1.00 89.88 204 THR A C 1
ATOM 1526 O O . THR A 1 204 ? -5.781 -4.611 7.784 1.00 89.88 204 THR A O 1
ATOM 1529 N N . ARG A 1 205 ? -4.176 -6.056 8.409 1.00 89.12 205 ARG A N 1
ATOM 1530 C CA . ARG A 1 205 ? -3.748 -6.416 7.048 1.00 89.12 205 ARG A CA 1
ATOM 1531 C C . ARG A 1 205 ? -4.903 -6.987 6.220 1.00 89.12 205 ARG A C 1
ATOM 1533 O O . ARG A 1 205 ? -5.211 -6.466 5.145 1.00 89.12 205 ARG A O 1
ATOM 1540 N N . ARG A 1 206 ? -5.567 -8.037 6.719 1.00 91.38 206 ARG A N 1
ATOM 1541 C CA . ARG A 1 206 ? -6.660 -8.734 6.019 1.00 91.38 206 ARG A CA 1
ATOM 1542 C C . ARG A 1 206 ? -7.833 -7.797 5.729 1.00 91.38 206 ARG A C 1
ATOM 1544 O O . ARG A 1 206 ? -8.318 -7.771 4.597 1.00 91.38 206 ARG A O 1
ATOM 1551 N N . TYR A 1 207 ? -8.288 -7.036 6.722 1.00 97.00 207 TYR A N 1
ATOM 1552 C CA . TYR A 1 207 ? -9.436 -6.135 6.581 1.00 97.00 207 TYR A CA 1
ATOM 1553 C C . TYR A 1 207 ? -9.122 -4.986 5.618 1.00 97.00 207 TYR A C 1
ATOM 1555 O O . TYR A 1 207 ? -9.928 -4.698 4.731 1.00 97.00 207 TYR A O 1
ATOM 1563 N N . SER A 1 208 ? -7.917 -4.410 5.709 1.00 97.12 208 SER A N 1
ATOM 1564 C CA . SER A 1 208 ? -7.457 -3.359 4.792 1.00 97.12 208 SER A CA 1
ATOM 1565 C C . SER A 1 208 ? -7.414 -3.842 3.345 1.00 97.12 208 SER A C 1
ATOM 1567 O O . SER A 1 208 ? -7.853 -3.123 2.447 1.00 97.12 208 SER A O 1
ATOM 1569 N N . ARG A 1 209 ? -6.958 -5.079 3.095 1.00 95.75 209 ARG A N 1
ATOM 1570 C CA . ARG A 1 209 ? -7.000 -5.668 1.750 1.00 95.75 209 ARG A CA 1
ATOM 1571 C C . ARG A 1 209 ? -8.427 -5.814 1.228 1.00 95.75 209 ARG A C 1
ATOM 1573 O O . ARG A 1 209 ? -8.673 -5.442 0.085 1.00 95.75 209 ARG A O 1
ATOM 1580 N N . ILE A 1 210 ? -9.344 -6.363 2.025 1.00 97.38 210 ILE A N 1
ATOM 1581 C CA . ILE A 1 210 ? -10.734 -6.587 1.591 1.00 97.38 210 ILE A CA 1
ATOM 1582 C C . ILE A 1 210 ? -11.405 -5.248 1.261 1.00 97.38 210 ILE A C 1
ATOM 1584 O O . ILE A 1 210 ? -12.039 -5.119 0.212 1.00 97.38 210 ILE A O 1
ATOM 1588 N N . LEU A 1 211 ? -11.216 -4.235 2.111 1.00 98.00 211 LEU A N 1
ATOM 1589 C CA . LEU A 1 211 ? -11.755 -2.899 1.875 1.00 98.00 211 LEU A CA 1
ATOM 1590 C C . LEU A 1 211 ? -11.112 -2.249 0.642 1.00 98.00 211 LEU A C 1
ATOM 1592 O O . LEU A 1 211 ? -11.821 -1.784 -0.245 1.00 98.00 211 LEU A O 1
ATOM 1596 N N . GLY A 1 212 ? -9.786 -2.310 0.505 1.00 97.62 212 GLY A N 1
ATOM 1597 C CA . GLY A 1 212 ? -9.076 -1.794 -0.668 1.00 97.62 212 GLY A CA 1
ATOM 1598 C C . GLY A 1 212 ? -9.494 -2.446 -1.990 1.00 97.62 212 GLY A C 1
ATOM 1599 O O . GLY A 1 212 ? -9.582 -1.768 -3.013 1.00 97.62 212 GLY A O 1
ATOM 1600 N N . GLN A 1 213 ? -9.814 -3.744 -1.982 1.00 97.19 213 GLN A N 1
ATOM 1601 C CA . GLN A 1 213 ? -10.329 -4.448 -3.160 1.00 97.19 213 GLN A CA 1
ATOM 1602 C C . GLN A 1 213 ? -11.695 -3.913 -3.602 1.00 97.19 213 GLN A C 1
ATOM 1604 O O . GLN A 1 213 ? -11.937 -3.802 -4.802 1.00 97.19 213 GLN A O 1
ATOM 1609 N N . LYS A 1 214 ? -12.570 -3.526 -2.664 1.00 97.88 214 LYS A N 1
ATOM 1610 C CA . LYS A 1 214 ? -13.860 -2.894 -2.993 1.00 97.88 214 LYS A CA 1
ATOM 1611 C C . LYS A 1 214 ? -13.697 -1.533 -3.671 1.00 97.88 214 LYS A C 1
ATOM 1613 O O . LYS A 1 214 ? -14.534 -1.166 -4.489 1.00 97.88 214 LYS A O 1
ATOM 1618 N N . PHE A 1 215 ? -12.593 -0.841 -3.402 1.00 96.81 215 PHE A N 1
ATOM 1619 C CA . PHE A 1 215 ? -12.207 0.396 -4.083 1.00 96.81 215 PHE A CA 1
ATOM 1620 C C . PHE A 1 215 ? -11.418 0.178 -5.383 1.00 96.81 215 PHE A C 1
ATOM 1622 O O . PHE A 1 215 ? -10.962 1.148 -5.983 1.00 96.81 215 PHE A O 1
ATOM 1629 N N . ASN A 1 216 ? -11.261 -1.068 -5.846 1.00 96.00 216 ASN A N 1
ATOM 1630 C CA . ASN A 1 216 ? -10.487 -1.418 -7.042 1.00 96.00 216 ASN A CA 1
ATOM 1631 C C . ASN A 1 216 ? -9.040 -0.900 -7.004 1.00 96.00 216 ASN A C 1
ATOM 1633 O O . ASN A 1 216 ? -8.479 -0.529 -8.038 1.00 96.00 216 ASN A O 1
ATOM 1637 N N . LEU A 1 217 ? -8.423 -0.871 -5.817 1.00 94.88 217 LEU A N 1
ATOM 1638 C CA . LEU A 1 217 ? -7.002 -0.560 -5.712 1.00 94.88 217 LEU A CA 1
ATOM 1639 C C . LEU A 1 217 ? -6.189 -1.593 -6.499 1.00 94.88 217 LEU A C 1
ATOM 1641 O O . LEU A 1 217 ? -6.418 -2.799 -6.400 1.00 94.88 217 LEU A O 1
ATOM 1645 N N . GLU A 1 218 ? -5.216 -1.113 -7.270 1.00 92.44 218 GLU A N 1
ATOM 1646 C CA . GLU A 1 218 ? -4.296 -1.984 -7.994 1.00 92.44 218 GLU A CA 1
ATOM 1647 C C . GLU A 1 218 ? -3.505 -2.888 -7.036 1.00 92.44 218 GLU A C 1
ATOM 1649 O O . GLU A 1 218 ? -3.224 -2.531 -5.887 1.00 92.44 218 GLU A O 1
ATOM 1654 N N . GLN A 1 219 ? -3.077 -4.047 -7.537 1.00 85.12 219 GLN A N 1
ATOM 1655 C CA . GLN A 1 219 ? -2.372 -5.053 -6.742 1.00 85.12 219 GLN A CA 1
ATOM 1656 C C . GLN A 1 219 ? -1.144 -4.484 -6.011 1.00 85.12 219 GLN A C 1
ATOM 1658 O O . GLN A 1 219 ? -0.953 -4.755 -4.828 1.00 85.12 219 GLN A O 1
ATOM 1663 N N . ALA A 1 220 ? -0.358 -3.636 -6.679 1.00 84.94 220 ALA A N 1
ATOM 1664 C CA . ALA A 1 220 ? 0.825 -3.024 -6.079 1.00 84.94 220 ALA A CA 1
ATOM 1665 C C . ALA A 1 220 ? 0.475 -2.045 -4.939 1.00 84.94 220 ALA A C 1
ATOM 1667 O O . ALA A 1 220 ? 1.243 -1.881 -3.992 1.00 84.94 220 ALA A O 1
ATOM 1668 N N . THR A 1 221 ? -0.673 -1.369 -5.007 1.00 92.19 221 THR A N 1
ATOM 1669 C CA . THR A 1 221 ? -1.148 -0.480 -3.936 1.00 92.19 221 THR A CA 1
ATOM 1670 C C . THR A 1 221 ? -1.712 -1.292 -2.768 1.00 92.19 221 THR A C 1
ATOM 1672 O O . THR A 1 221 ? -1.407 -0.978 -1.619 1.00 92.19 221 THR A O 1
ATOM 1675 N N . LEU A 1 222 ? -2.442 -2.382 -3.038 1.00 89.06 222 LEU A N 1
ATOM 1676 C CA . LEU A 1 222 ? -2.897 -3.325 -2.008 1.00 89.06 222 LEU A CA 1
ATOM 1677 C C . LEU A 1 222 ? -1.723 -3.924 -1.227 1.00 89.06 222 LEU A C 1
ATOM 1679 O O . LEU A 1 222 ? -1.758 -3.970 -0.005 1.00 89.06 222 LEU A O 1
ATOM 1683 N N . GLU A 1 223 ? -0.674 -4.355 -1.923 1.00 84.75 223 GLU A N 1
ATOM 1684 C CA . GLU A 1 223 ? 0.553 -4.883 -1.318 1.00 84.75 223 GLU A CA 1
ATOM 1685 C C . GLU A 1 223 ? 1.217 -3.880 -0.364 1.00 84.75 223 GLU A C 1
ATOM 1687 O O . GLU A 1 223 ? 1.598 -4.240 0.747 1.00 84.75 223 GLU A O 1
ATOM 1692 N N . ARG A 1 224 ? 1.293 -2.602 -0.746 1.00 90.00 224 ARG A N 1
ATOM 1693 C CA . ARG A 1 224 ? 1.850 -1.546 0.115 1.00 90.00 224 ARG A CA 1
ATOM 1694 C C . ARG A 1 224 ? 0.944 -1.195 1.291 1.00 90.00 224 ARG A C 1
ATOM 1696 O O . ARG A 1 224 ? 1.448 -0.957 2.383 1.00 90.00 224 ARG A O 1
ATOM 1703 N N . LEU A 1 225 ? -0.372 -1.171 1.083 1.00 94.12 225 LEU A N 1
ATOM 1704 C CA . LEU A 1 225 ? -1.354 -0.964 2.149 1.00 94.12 225 LEU A CA 1
ATOM 1705 C C . LEU A 1 225 ? -1.251 -2.058 3.212 1.00 94.12 225 LEU A C 1
ATOM 1707 O O . LEU A 1 225 ? -1.300 -1.772 4.399 1.00 94.12 225 LEU A O 1
ATOM 1711 N N . GLU A 1 226 ? -1.063 -3.306 2.805 1.00 86.88 226 GLU A N 1
ATOM 1712 C CA . GLU A 1 226 ? -0.874 -4.402 3.749 1.00 86.88 226 GLU A CA 1
ATOM 1713 C C . GLU A 1 226 ? 0.405 -4.301 4.559 1.00 86.88 226 GLU A C 1
ATOM 1715 O O . GLU A 1 226 ? 0.396 -4.548 5.761 1.00 86.88 226 GLU A O 1
ATOM 1720 N N . LEU A 1 227 ? 1.497 -3.917 3.909 1.00 85.50 227 LEU A N 1
ATOM 1721 C CA . LEU A 1 227 ? 2.754 -3.662 4.593 1.00 85.50 227 LEU A CA 1
ATOM 1722 C C . LEU A 1 227 ? 2.620 -2.498 5.582 1.00 85.50 227 LEU A C 1
ATOM 1724 O O . LEU A 1 227 ? 3.088 -2.604 6.714 1.00 85.50 227 LEU A O 1
ATOM 1728 N N . ALA A 1 228 ? 1.914 -1.432 5.192 1.00 90.62 228 ALA A N 1
ATOM 1729 C CA . ALA A 1 228 ? 1.572 -0.336 6.091 1.00 90.62 228 ALA A CA 1
ATOM 1730 C C . ALA A 1 228 ? 0.706 -0.816 7.262 1.00 90.62 228 ALA A C 1
ATOM 1732 O O . ALA A 1 228 ? 0.997 -0.471 8.397 1.00 90.62 228 ALA A O 1
ATOM 1733 N N . ALA A 1 229 ? -0.297 -1.662 7.019 1.00 89.38 229 ALA A N 1
ATOM 1734 C CA . ALA A 1 229 ? -1.168 -2.208 8.054 1.00 89.38 229 ALA A CA 1
ATOM 1735 C C . ALA A 1 229 ? -0.412 -3.024 9.107 1.00 89.38 229 ALA A C 1
ATOM 1737 O O . ALA A 1 229 ? -0.699 -2.904 10.292 1.00 89.38 229 ALA A O 1
ATOM 1738 N N . ILE A 1 230 ? 0.590 -3.803 8.701 1.00 81.88 230 ILE A N 1
ATOM 1739 C CA . ILE A 1 230 ? 1.427 -4.556 9.643 1.00 81.88 230 ILE A CA 1
ATOM 1740 C C . ILE A 1 230 ? 2.350 -3.610 10.437 1.00 81.88 230 ILE A C 1
ATOM 1742 O O . ILE A 1 230 ? 2.601 -3.834 11.618 1.00 81.88 230 ILE A O 1
ATOM 1746 N N . ALA A 1 231 ? 2.871 -2.560 9.796 1.00 82.69 231 ALA A N 1
ATOM 1747 C CA . ALA A 1 231 ? 3.918 -1.707 10.360 1.00 82.69 231 ALA A CA 1
ATOM 1748 C C . ALA A 1 231 ? 3.428 -0.377 10.966 1.00 82.69 231 ALA A C 1
ATOM 1750 O O . ALA A 1 231 ? 4.250 0.367 11.498 1.00 82.69 231 ALA A O 1
ATOM 1751 N N . HIS A 1 232 ? 2.133 -0.047 10.895 1.00 88.19 232 HIS A N 1
ATOM 1752 C CA . HIS A 1 232 ? 1.618 1.291 11.235 1.00 88.19 232 HIS A CA 1
ATOM 1753 C C . HIS A 1 232 ? 1.967 1.740 12.654 1.00 88.19 232 HIS A C 1
ATOM 1755 O O . HIS A 1 232 ? 2.297 2.901 12.889 1.00 88.19 232 HIS A O 1
ATOM 1761 N N . ASP A 1 233 ? 1.991 0.783 13.572 1.00 85.31 233 ASP A N 1
ATOM 1762 C CA . ASP A 1 233 ? 2.247 1.023 14.977 1.00 85.31 233 ASP A CA 1
ATOM 1763 C C . ASP A 1 233 ? 3.736 1.026 15.342 1.00 85.31 233 ASP A C 1
ATOM 1765 O O . ASP A 1 233 ? 4.083 1.417 16.453 1.00 85.31 233 ASP A O 1
ATOM 1769 N N . TYR A 1 234 ? 4.640 0.679 14.415 1.00 79.88 234 TYR A N 1
ATOM 1770 C CA . TYR A 1 234 ? 6.086 0.512 14.647 1.00 79.88 234 TYR A CA 1
ATOM 1771 C C . TYR A 1 234 ? 6.738 1.672 15.417 1.00 79.88 234 TYR A C 1
ATOM 1773 O O . TYR A 1 234 ? 7.626 1.462 16.246 1.00 79.88 234 TYR A O 1
ATOM 1781 N N . GLY A 1 235 ? 6.258 2.901 15.210 1.00 82.06 235 GLY A N 1
ATOM 1782 C CA . GLY A 1 235 ? 6.742 4.080 15.922 1.00 82.06 235 GLY A CA 1
ATOM 1783 C C . GLY A 1 235 ? 6.583 4.024 17.445 1.00 82.06 235 GLY A C 1
ATOM 1784 O O . GLY A 1 235 ? 7.371 4.667 18.137 1.00 82.06 235 GLY A O 1
ATOM 1785 N N . LYS A 1 236 ? 5.629 3.255 17.996 1.00 80.38 236 LYS A N 1
ATOM 1786 C CA . LYS A 1 236 ? 5.409 3.190 19.453 1.00 80.38 236 LYS A CA 1
ATOM 1787 C C . LYS A 1 236 ? 6.586 2.541 20.195 1.00 80.38 236 LYS A C 1
ATOM 1789 O O . LYS A 1 236 ? 6.817 2.897 21.344 1.00 80.38 236 LYS A O 1
ATOM 1794 N N . ILE A 1 237 ? 7.378 1.684 19.537 1.00 74.69 237 ILE A N 1
ATOM 1795 C CA . ILE A 1 237 ? 8.597 1.076 20.117 1.00 74.69 237 ILE A CA 1
ATOM 1796 C C . ILE A 1 237 ? 9.594 2.157 20.556 1.00 74.69 237 ILE A C 1
ATOM 1798 O O . ILE A 1 237 ? 10.223 2.057 21.602 1.00 74.69 237 ILE A O 1
ATOM 1802 N N . TYR A 1 238 ? 9.708 3.230 19.777 1.00 76.38 238 TYR A N 1
ATOM 1803 C CA . TYR A 1 238 ? 10.649 4.326 20.025 1.00 76.38 238 TYR A CA 1
ATOM 1804 C C . TYR A 1 238 ? 10.144 5.350 21.046 1.00 76.38 238 TYR A C 1
ATOM 1806 O O . TYR A 1 238 ? 10.790 6.369 21.285 1.00 76.38 238 TYR A O 1
ATOM 1814 N N . LEU A 1 239 ? 8.967 5.101 21.612 1.00 76.50 239 LEU A N 1
ATOM 1815 C CA . LEU A 1 239 ? 8.318 5.939 22.608 1.00 76.50 239 LEU A CA 1
ATOM 1816 C C . LEU A 1 239 ? 8.195 5.211 23.964 1.00 76.50 239 LEU A C 1
ATOM 1818 O O . LEU A 1 239 ? 7.746 5.816 24.936 1.00 76.50 239 LEU A O 1
ATOM 1822 N N . ASP A 1 240 ? 8.606 3.937 24.041 1.00 65.62 240 ASP A N 1
ATOM 1823 C CA . ASP A 1 240 ? 8.394 3.047 25.192 1.00 65.62 240 ASP A CA 1
ATOM 1824 C C . ASP A 1 240 ? 9.163 3.450 26.463 1.00 65.62 240 ASP A C 1
ATOM 1826 O O . ASP A 1 240 ? 8.779 3.063 27.564 1.00 65.62 240 ASP A O 1
ATOM 1830 N N . ASP A 1 241 ? 10.166 4.332 26.365 1.00 61.72 241 ASP A N 1
ATOM 1831 C CA . ASP A 1 241 ? 10.834 4.928 27.539 1.00 61.72 241 ASP A CA 1
ATOM 1832 C C . ASP A 1 241 ? 9.844 5.625 28.501 1.00 61.72 241 ASP A C 1
ATOM 1834 O O . ASP A 1 241 ? 10.150 5.874 29.668 1.00 61.72 241 ASP A O 1
ATOM 1838 N N . LEU A 1 242 ? 8.635 5.933 28.020 1.00 60.16 242 LEU A N 1
ATOM 1839 C CA . LEU A 1 242 ? 7.543 6.535 28.780 1.00 60.16 242 LEU A CA 1
ATOM 1840 C C . LEU A 1 242 ? 6.645 5.508 29.502 1.00 60.16 242 LEU A C 1
ATOM 1842 O O . LEU A 1 242 ? 5.755 5.906 30.254 1.00 60.16 242 LEU A O 1
ATOM 1846 N N . GLY A 1 243 ? 6.844 4.203 29.287 1.00 65.62 243 GLY A N 1
ATOM 1847 C CA . GLY A 1 243 ? 6.150 3.112 29.981 1.00 65.62 243 GLY A CA 1
ATOM 1848 C C . GLY A 1 243 ? 4.653 2.982 29.678 1.00 65.62 243 GLY A C 1
ATOM 1849 O O . GLY A 1 243 ? 3.952 2.224 30.351 1.00 65.62 243 GLY A O 1
ATOM 1850 N N . PHE A 1 244 ? 4.126 3.707 28.686 1.00 72.38 244 PHE A N 1
ATOM 1851 C CA . PHE A 1 244 ? 2.693 3.689 28.389 1.00 72.38 244 PHE A CA 1
ATOM 1852 C C . PHE A 1 244 ? 2.225 2.389 27.723 1.00 72.38 244 PHE A C 1
ATOM 1854 O O . PHE A 1 244 ? 1.055 2.046 27.875 1.00 72.38 244 PHE A O 1
ATOM 1861 N N . LEU A 1 245 ? 3.104 1.645 27.032 1.00 65.19 245 LEU A N 1
ATOM 1862 C CA . LEU A 1 245 ? 2.739 0.369 26.395 1.00 65.19 245 LEU A CA 1
ATOM 1863 C C . LEU A 1 245 ? 2.330 -0.694 27.422 1.00 65.19 245 LEU A C 1
ATOM 1865 O O . LEU A 1 245 ? 1.510 -1.556 27.132 1.00 65.19 245 LEU A O 1
ATOM 1869 N N . THR A 1 246 ? 2.852 -0.601 28.646 1.00 66.75 246 THR A N 1
ATOM 1870 C CA . THR A 1 246 ? 2.570 -1.550 29.735 1.00 66.75 246 THR A CA 1
ATOM 1871 C C . THR A 1 246 ? 1.647 -0.971 30.813 1.00 66.75 246 THR A C 1
ATOM 1873 O O . THR A 1 246 ? 1.378 -1.612 31.836 1.00 66.75 246 THR A O 1
ATOM 1876 N N . LYS A 1 247 ? 1.128 0.247 30.605 1.00 72.19 247 LYS A N 1
ATOM 1877 C CA . LYS A 1 247 ? 0.316 0.955 31.596 1.00 72.19 247 LYS A CA 1
ATOM 1878 C C . LYS A 1 247 ? -1.056 0.299 31.765 1.00 72.19 247 LYS A C 1
ATOM 1880 O O . LYS A 1 247 ? -1.844 0.172 30.833 1.00 72.19 247 LYS A O 1
ATOM 1885 N N . LYS A 1 248 ? -1.388 -0.044 33.013 1.00 70.75 248 LYS A N 1
ATOM 1886 C CA . LYS A 1 248 ? -2.724 -0.519 33.402 1.00 70.75 248 LYS A CA 1
ATOM 1887 C C . LYS A 1 248 ? -3.652 0.674 33.655 1.00 70.75 248 LYS A C 1
ATOM 1889 O O . LYS A 1 248 ? -3.759 1.147 34.784 1.00 70.75 248 LYS A O 1
ATOM 1894 N N . GLY A 1 249 ? -4.285 1.190 32.602 1.00 73.69 249 GLY A N 1
ATOM 1895 C CA . GLY A 1 249 ? -5.267 2.280 32.683 1.00 73.69 249 GLY A CA 1
ATOM 1896 C C . GLY A 1 249 ? -5.188 3.266 31.512 1.00 73.69 249 GLY A C 1
ATOM 1897 O O . GLY A 1 249 ? -4.350 3.099 30.628 1.00 73.69 249 GLY A O 1
ATOM 1898 N N . PRO A 1 250 ? -6.055 4.295 31.484 1.00 76.12 250 PRO A N 1
ATOM 1899 C CA . PRO A 1 250 ? -6.051 5.287 30.415 1.00 76.12 250 PRO A CA 1
ATOM 1900 C C . PRO A 1 250 ? -4.788 6.160 30.446 1.00 76.12 250 PRO A C 1
ATOM 1902 O O . PRO A 1 250 ? -4.192 6.398 31.504 1.00 76.12 250 PRO A O 1
ATOM 1905 N N . LEU A 1 251 ? -4.417 6.674 29.273 1.00 82.38 251 LEU A N 1
ATOM 1906 C CA . LEU A 1 251 ? -3.333 7.641 29.121 1.00 82.38 251 LEU A CA 1
ATOM 1907 C C . LEU A 1 251 ? -3.737 9.013 29.673 1.00 82.38 251 LEU A C 1
ATOM 1909 O O . LEU A 1 251 ? -4.893 9.428 29.554 1.00 82.38 251 LEU A O 1
ATOM 1913 N N . THR A 1 252 ? -2.783 9.736 30.256 1.00 86.44 252 THR A N 1
ATOM 1914 C CA . THR A 1 252 ? -2.954 11.157 30.585 1.00 86.44 252 THR A CA 1
ATOM 1915 C C . THR A 1 252 ? -2.951 12.006 29.307 1.00 86.44 252 THR A C 1
ATOM 1917 O O . THR A 1 252 ? -2.467 11.555 28.267 1.00 86.44 252 THR A O 1
ATOM 1920 N N . PRO A 1 253 ? -3.450 13.255 29.342 1.00 87.50 253 PRO A N 1
ATOM 1921 C CA . PRO A 1 253 ? -3.373 14.154 28.189 1.00 87.50 253 PRO A CA 1
ATOM 1922 C C . PRO A 1 253 ? -1.943 14.409 27.687 1.00 87.50 253 PRO A C 1
ATOM 1924 O O . PRO A 1 253 ? -1.743 14.694 26.508 1.00 87.50 253 PRO A O 1
ATOM 1927 N N . GLU A 1 254 ? -0.950 14.364 28.573 1.00 86.31 254 GLU A N 1
ATOM 1928 C CA . GLU A 1 254 ? 0.472 14.482 28.241 1.00 86.31 254 GLU A CA 1
ATOM 1929 C C . GLU A 1 254 ? 0.986 13.212 27.555 1.00 86.31 254 GLU A C 1
ATOM 1931 O O . GLU A 1 254 ? 1.564 13.301 26.478 1.00 86.31 254 GLU A O 1
ATOM 1936 N N . GLU A 1 255 ? 0.714 12.034 28.123 1.00 85.50 255 GLU A N 1
ATOM 1937 C CA . GLU A 1 255 ? 1.093 10.746 27.524 1.00 85.50 255 GLU A CA 1
ATOM 1938 C C . GLU A 1 255 ? 0.431 10.552 26.158 1.00 85.50 255 GLU A C 1
ATOM 1940 O O . GLU A 1 255 ? 1.072 10.109 25.210 1.00 85.50 255 GLU A O 1
ATOM 1945 N N . TYR A 1 256 ? -0.841 10.934 26.030 1.00 84.81 256 TYR A N 1
ATOM 1946 C CA . TYR A 1 256 ? -1.561 10.863 24.765 1.00 84.81 256 TYR A CA 1
ATOM 1947 C C . TYR A 1 256 ? -0.889 11.725 23.690 1.00 84.81 256 TYR A C 1
ATOM 1949 O O . TYR A 1 256 ? -0.662 11.242 22.584 1.00 84.81 256 TYR A O 1
ATOM 1957 N N . ARG A 1 257 ? -0.490 12.963 24.022 1.00 88.00 257 ARG A N 1
ATOM 1958 C CA . ARG A 1 257 ? 0.265 13.840 23.107 1.00 88.00 257 ARG A CA 1
ATOM 1959 C C . ARG A 1 257 ? 1.583 13.216 22.654 1.00 88.00 257 ARG A C 1
ATOM 1961 O O . ARG A 1 257 ? 1.956 13.358 21.494 1.00 88.00 257 ARG A O 1
ATOM 1968 N N . GLU A 1 258 ? 2.270 12.507 23.542 1.00 88.50 258 GLU A N 1
ATOM 1969 C CA . GLU A 1 258 ? 3.506 11.805 23.196 1.00 88.50 258 GLU A CA 1
ATOM 1970 C C . GLU A 1 258 ? 3.251 10.624 22.249 1.00 88.50 258 GLU A C 1
ATOM 1972 O O . GLU A 1 258 ? 3.970 10.474 21.258 1.00 88.50 258 GLU A O 1
ATOM 1977 N N . VAL A 1 259 ? 2.195 9.839 22.500 1.00 86.94 259 VAL A N 1
ATOM 1978 C CA . VAL A 1 259 ? 1.777 8.711 21.648 1.00 86.94 259 VAL A CA 1
ATOM 1979 C C . VAL A 1 259 ? 1.367 9.171 20.252 1.00 86.94 259 VAL A C 1
ATOM 1981 O O . VAL A 1 259 ? 1.649 8.469 19.283 1.00 86.94 259 VAL A O 1
ATOM 1984 N N . GLN A 1 260 ? 0.777 10.361 20.101 1.00 91.38 260 GLN A N 1
ATOM 1985 C CA . GLN A 1 260 ? 0.386 10.908 18.792 1.00 91.38 260 GLN A CA 1
ATOM 1986 C C . GLN A 1 260 ? 1.561 11.100 17.816 1.00 91.38 260 GLN A C 1
ATOM 1988 O O . GLN A 1 260 ? 1.345 11.298 16.623 1.00 91.38 260 GLN A O 1
ATOM 1993 N N . ARG A 1 261 ? 2.810 11.007 18.283 1.00 92.00 261 ARG A N 1
ATOM 1994 C CA . ARG A 1 261 ? 4.006 11.085 17.431 1.00 92.00 261 ARG A CA 1
ATOM 1995 C C . ARG A 1 261 ? 4.335 9.775 16.713 1.00 92.00 261 ARG A C 1
ATOM 1997 O O . ARG A 1 261 ? 5.147 9.793 15.789 1.00 92.00 261 ARG A O 1
ATOM 2004 N N . HIS A 1 262 ? 3.745 8.646 17.116 1.00 91.31 262 HIS A N 1
ATOM 2005 C CA . HIS A 1 262 ? 4.109 7.338 16.567 1.00 91.31 262 HIS A CA 1
ATOM 2006 C C . HIS A 1 262 ? 3.889 7.175 15.050 1.00 91.31 262 HIS A C 1
ATOM 2008 O O . HIS A 1 262 ? 4.719 6.489 14.457 1.00 91.31 262 HIS A O 1
ATOM 2014 N N . PRO A 1 263 ? 2.889 7.793 14.382 1.00 93.19 263 PRO A N 1
ATOM 2015 C CA . PRO A 1 263 ? 2.717 7.609 12.939 1.00 93.19 263 PRO A CA 1
ATOM 2016 C C . PRO A 1 263 ? 3.901 8.196 12.170 1.00 93.19 263 PRO A C 1
ATOM 2018 O O . PRO A 1 263 ? 4.528 7.533 11.345 1.00 93.19 263 PRO A O 1
ATOM 2021 N N . GLU A 1 264 ? 4.276 9.435 12.505 1.00 92.81 264 GLU A N 1
ATOM 2022 C CA . GLU A 1 264 ? 5.407 10.112 11.871 1.00 92.81 264 GLU A CA 1
ATOM 2023 C C . GLU A 1 264 ? 6.738 9.452 12.245 1.00 92.81 264 GLU A C 1
ATOM 2025 O O . GLU A 1 264 ? 7.619 9.291 11.399 1.00 92.81 264 GLU A O 1
ATOM 2030 N N . LEU A 1 265 ? 6.889 9.044 13.508 1.00 88.31 265 LEU A N 1
ATOM 2031 C CA . LEU A 1 265 ? 8.095 8.375 13.977 1.00 88.31 265 LEU A CA 1
ATOM 2032 C C . LEU A 1 265 ? 8.272 7.006 13.314 1.00 88.31 265 LEU A C 1
ATOM 2034 O O . LEU A 1 265 ? 9.372 6.698 12.869 1.00 88.31 265 LEU A O 1
ATOM 2038 N N . GLY A 1 266 ? 7.202 6.220 13.182 1.00 84.62 266 GLY A N 1
ATOM 2039 C CA . GLY A 1 266 ? 7.211 4.933 12.487 1.00 84.62 266 GLY A CA 1
ATOM 2040 C C . GLY A 1 266 ? 7.591 5.090 11.016 1.00 84.62 266 GLY A C 1
ATOM 2041 O O . GLY A 1 266 ? 8.530 4.442 10.555 1.00 84.62 266 GLY A O 1
ATOM 2042 N N . ALA A 1 267 ? 6.946 6.025 10.313 1.00 88.25 267 ALA A N 1
ATOM 2043 C CA . ALA A 1 267 ? 7.271 6.358 8.926 1.00 88.25 267 ALA A CA 1
ATOM 2044 C C . ALA A 1 267 ? 8.736 6.804 8.756 1.00 88.25 267 ALA A C 1
ATOM 2046 O O . ALA A 1 267 ? 9.406 6.401 7.809 1.00 88.25 267 ALA A O 1
ATOM 2047 N N . ARG A 1 268 ? 9.265 7.600 9.693 1.00 85.69 268 ARG A N 1
ATOM 2048 C CA . ARG A 1 268 ? 10.665 8.050 9.679 1.00 85.69 268 ARG A CA 1
ATOM 2049 C C . ARG A 1 268 ? 11.649 6.911 9.943 1.00 85.69 268 ARG A C 1
ATOM 2051 O O . ARG A 1 268 ? 12.694 6.860 9.303 1.00 85.69 268 ARG A O 1
ATOM 2058 N N . MET A 1 269 ? 11.334 6.021 10.882 1.00 79.69 269 MET A N 1
ATOM 2059 C CA . MET A 1 269 ? 12.210 4.909 11.276 1.00 79.69 269 MET A CA 1
ATOM 2060 C C . MET A 1 269 ? 12.263 3.793 10.230 1.00 79.69 269 MET A C 1
ATOM 2062 O O . MET A 1 269 ? 13.256 3.073 10.167 1.00 79.69 269 MET A O 1
ATOM 2066 N N . LEU A 1 270 ? 11.241 3.683 9.376 1.00 75.50 270 LEU A N 1
ATOM 2067 C CA . LEU A 1 270 ? 11.269 2.825 8.187 1.00 75.50 270 LEU A CA 1
ATOM 2068 C C . LEU A 1 270 ? 12.275 3.304 7.124 1.00 75.50 270 LEU A C 1
ATOM 2070 O O . LEU A 1 270 ? 12.737 2.500 6.316 1.00 75.50 270 LEU A O 1
ATOM 2074 N N . GLY A 1 271 ? 12.663 4.581 7.158 1.00 71.19 271 GLY A N 1
ATOM 2075 C CA . GLY A 1 271 ? 13.671 5.163 6.275 1.00 71.19 271 GLY A CA 1
ATOM 2076 C C . GLY A 1 271 ? 13.105 5.776 4.991 1.00 71.19 271 GLY A C 1
ATOM 2077 O O . GLY A 1 271 ? 11.896 5.861 4.782 1.00 71.19 271 GLY A O 1
ATOM 2078 N N . ASP A 1 272 ? 14.010 6.235 4.128 1.00 76.56 272 ASP A N 1
ATOM 2079 C CA . ASP A 1 272 ? 13.733 7.038 2.929 1.00 76.56 272 ASP A CA 1
ATOM 2080 C C . ASP A 1 272 ? 13.861 6.245 1.615 1.00 76.56 272 ASP A C 1
ATOM 2082 O O . ASP A 1 272 ? 14.002 6.817 0.532 1.00 76.56 272 ASP A O 1
ATOM 2086 N N . HIS A 1 273 ? 13.792 4.912 1.687 1.00 74.44 273 HIS A N 1
ATOM 2087 C CA . HIS A 1 273 ? 13.901 4.073 0.500 1.00 74.44 273 HIS A CA 1
ATOM 2088 C C . HIS A 1 273 ? 12.741 4.357 -0.480 1.00 74.44 273 HIS A C 1
ATOM 2090 O O . HIS A 1 273 ? 11.580 4.288 -0.068 1.00 74.44 273 HIS A O 1
ATOM 2096 N N . PRO A 1 274 ? 12.988 4.569 -1.792 1.00 74.38 274 PRO A N 1
ATOM 2097 C CA . PRO A 1 274 ? 11.937 4.936 -2.752 1.00 74.38 274 PRO A CA 1
ATOM 2098 C C . PRO A 1 274 ? 10.760 3.955 -2.819 1.00 74.38 274 PRO A C 1
ATOM 2100 O O . PRO A 1 274 ? 9.626 4.333 -3.093 1.00 74.38 274 PRO A O 1
ATOM 2103 N N . HIS A 1 275 ? 11.006 2.670 -2.556 1.00 74.06 275 HIS A N 1
ATOM 2104 C CA . HIS A 1 275 ? 9.938 1.668 -2.532 1.00 74.06 275 HIS A CA 1
ATOM 2105 C C . HIS A 1 275 ? 9.049 1.745 -1.277 1.00 74.06 275 HIS A C 1
ATOM 2107 O O . HIS A 1 275 ? 7.894 1.329 -1.347 1.00 74.06 275 HIS A O 1
ATOM 2113 N N . LEU A 1 276 ? 9.546 2.313 -0.174 1.00 80.94 276 LEU A N 1
ATOM 2114 C CA . LEU A 1 276 ? 8.804 2.499 1.075 1.00 80.94 276 LEU A CA 1
ATOM 2115 C C . LEU A 1 276 ? 8.035 3.820 1.131 1.00 80.94 276 LEU A C 1
ATOM 2117 O O . LEU A 1 276 ? 7.162 3.944 1.977 1.00 80.94 276 LEU A O 1
ATOM 2121 N N . GLU A 1 277 ? 8.279 4.769 0.222 1.00 89.81 277 GLU A N 1
ATOM 2122 C CA . GLU A 1 277 ? 7.664 6.108 0.245 1.00 89.81 277 GLU A CA 1
ATOM 2123 C C . GLU A 1 277 ? 6.145 6.062 0.480 1.00 89.81 277 GLU A C 1
ATOM 2125 O O . GLU A 1 277 ? 5.623 6.725 1.374 1.00 89.81 277 GLU A O 1
ATOM 2130 N N . LYS A 1 278 ? 5.433 5.217 -0.275 1.00 93.81 278 LYS A N 1
ATOM 2131 C CA . LYS A 1 278 ? 3.981 5.049 -0.134 1.00 93.81 278 LYS A CA 1
ATOM 2132 C C . LYS A 1 278 ? 3.575 4.309 1.137 1.00 93.81 278 LYS A C 1
ATOM 2134 O O . LYS A 1 278 ? 2.569 4.668 1.731 1.00 93.81 278 LYS A O 1
ATOM 2139 N N . VAL A 1 279 ? 4.359 3.330 1.586 1.00 90.69 279 VAL A N 1
ATOM 2140 C CA . VAL A 1 279 ? 4.115 2.649 2.869 1.00 90.69 279 VAL A CA 1
ATOM 2141 C C . VAL A 1 279 ? 4.237 3.653 4.017 1.00 90.69 279 VAL A C 1
ATOM 2143 O O . VAL A 1 279 ? 3.313 3.788 4.813 1.00 90.69 279 VAL A O 1
ATOM 2146 N N . CYS A 1 280 ? 5.322 4.428 4.046 1.00 92.38 280 CYS A N 1
ATOM 2147 C CA . CYS A 1 280 ? 5.554 5.489 5.021 1.00 92.38 280 CYS A CA 1
ATOM 2148 C C . CYS A 1 280 ? 4.473 6.575 4.958 1.00 92.38 280 CYS A C 1
ATOM 2150 O O . CYS A 1 280 ? 4.046 7.059 6.002 1.00 92.38 280 CYS A O 1
ATOM 2152 N N . GLN A 1 281 ? 3.992 6.927 3.760 1.00 96.00 281 GLN A N 1
ATOM 2153 C CA . GLN A 1 281 ? 2.852 7.830 3.593 1.00 96.00 281 GLN A CA 1
ATOM 2154 C C . GLN A 1 281 ? 1.600 7.279 4.296 1.00 96.00 281 GLN A C 1
ATOM 2156 O O . GLN A 1 281 ? 1.017 7.975 5.121 1.00 96.00 281 GLN A O 1
ATOM 2161 N N . TYR A 1 282 ? 1.212 6.030 4.022 1.00 96.88 282 TYR A N 1
ATOM 2162 C CA . TYR A 1 282 ? -0.002 5.434 4.599 1.00 96.88 282 TYR A CA 1
ATOM 2163 C C . TYR A 1 282 ? 0.096 5.302 6.122 1.00 96.88 282 TYR A C 1
ATOM 2165 O O . TYR A 1 282 ? -0.869 5.577 6.830 1.00 96.88 282 TYR A O 1
ATOM 2173 N N . ILE A 1 283 ? 1.283 4.949 6.627 1.00 93.75 283 ILE A N 1
ATOM 2174 C CA . ILE A 1 283 ? 1.575 4.910 8.063 1.00 93.75 283 ILE A CA 1
ATOM 2175 C C . ILE A 1 283 ? 1.501 6.307 8.672 1.00 93.75 283 ILE A C 1
ATOM 2177 O O . ILE A 1 283 ? 0.955 6.457 9.751 1.00 93.75 283 ILE A O 1
ATOM 2181 N N . ALA A 1 284 ? 2.000 7.353 8.022 1.00 96.19 284 ALA A N 1
ATOM 2182 C CA . ALA A 1 284 ? 1.901 8.700 8.580 1.00 96.19 284 ALA A CA 1
ATOM 2183 C C . ALA A 1 284 ? 0.450 9.221 8.619 1.00 96.19 284 ALA A C 1
ATOM 2185 O O . ALA A 1 284 ? 0.135 10.055 9.460 1.00 96.19 284 ALA A O 1
ATOM 2186 N N . GLU A 1 285 ? -0.415 8.735 7.726 1.00 97.44 285 GLU A N 1
ATOM 2187 C CA . GLU A 1 285 ? -1.781 9.235 7.529 1.00 97.44 285 GLU A CA 1
ATOM 2188 C C . GLU A 1 285 ? -2.863 8.485 8.326 1.00 97.44 285 GLU A C 1
ATOM 2190 O O . GLU A 1 285 ? -3.986 8.970 8.406 1.00 97.44 285 GLU A O 1
ATOM 2195 N N . HIS A 1 286 ? -2.581 7.320 8.922 1.00 96.44 286 HIS A N 1
ATOM 2196 C CA . HIS A 1 286 ? -3.637 6.452 9.481 1.00 96.44 286 HIS A CA 1
ATOM 2197 C C . HIS A 1 286 ? -4.413 7.028 10.684 1.00 96.44 286 HIS A C 1
ATOM 2199 O O . HIS A 1 286 ? -5.449 6.486 11.067 1.00 96.44 286 HIS A O 1
ATOM 2205 N N . HIS A 1 287 ? -3.935 8.123 11.279 1.00 96.94 287 HIS A N 1
ATOM 2206 C CA . HIS A 1 287 ? -4.633 8.867 12.330 1.00 96.94 287 HIS A CA 1
ATOM 2207 C C . HIS A 1 287 ? -5.100 10.266 11.901 1.00 96.94 287 HIS A C 1
ATOM 2209 O O . HIS A 1 287 ? -5.646 11.022 12.718 1.00 96.94 287 HIS A O 1
ATOM 2215 N N . GLU A 1 288 ? -4.940 10.601 10.622 1.00 97.19 288 GLU A N 1
ATOM 2216 C CA . GLU A 1 288 ? -5.607 11.752 10.032 1.00 97.19 288 GLU A CA 1
ATOM 2217 C C . GLU A 1 288 ? -7.116 11.499 9.959 1.00 97.19 288 GLU A C 1
ATOM 2219 O O . GLU A 1 288 ? -7.586 10.359 9.916 1.00 97.19 288 GLU A O 1
ATOM 2224 N N . LYS A 1 289 ? -7.892 12.580 9.984 1.00 96.62 289 LYS A N 1
ATOM 2225 C CA . LYS A 1 289 ? -9.355 12.529 9.965 1.00 96.62 289 LYS A CA 1
ATOM 2226 C C . LYS A 1 289 ? -9.876 13.357 8.817 1.00 96.62 289 LYS A C 1
ATOM 2228 O O . LYS A 1 289 ? -9.299 14.387 8.494 1.00 96.62 289 LYS A O 1
ATOM 2233 N N . TRP A 1 290 ? -11.009 12.939 8.266 1.00 95.69 290 TRP A N 1
ATOM 2234 C CA . TRP A 1 290 ? -11.639 13.625 7.143 1.00 95.69 290 TRP A CA 1
ATOM 2235 C C . TRP A 1 290 ? -11.871 15.126 7.404 1.00 95.69 290 TRP A C 1
ATOM 2237 O O . TRP A 1 290 ? -11.619 15.945 6.530 1.00 95.69 290 TRP A O 1
ATOM 2247 N N . ASP A 1 291 ? -12.258 15.497 8.626 1.00 95.12 291 ASP A N 1
ATOM 2248 C CA . ASP A 1 291 ? -12.502 16.881 9.054 1.00 95.12 291 ASP A CA 1
ATOM 2249 C C . ASP A 1 291 ? -11.247 17.698 9.430 1.00 95.12 291 ASP A C 1
ATOM 2251 O O . ASP A 1 291 ? -11.374 18.828 9.908 1.00 95.12 291 ASP A O 1
ATOM 2255 N N . GLY A 1 292 ? -10.041 17.143 9.274 1.00 95.56 292 GLY A N 1
ATOM 2256 C CA . GLY A 1 292 ? -8.786 17.808 9.640 1.00 95.56 292 GLY A CA 1
ATOM 2257 C C . GLY A 1 292 ? -8.471 17.816 11.140 1.00 95.56 292 GLY A C 1
ATOM 2258 O O . GLY A 1 292 ? -7.438 18.339 11.551 1.00 95.56 292 GLY A O 1
ATOM 2259 N N . THR A 1 293 ? -9.299 17.212 12.002 1.00 94.69 293 THR A N 1
ATOM 2260 C CA . THR A 1 293 ? -9.035 17.145 13.459 1.00 94.69 293 THR A CA 1
ATOM 2261 C C . THR A 1 293 ? -8.115 15.985 13.865 1.00 94.69 293 THR A C 1
ATOM 2263 O O . THR A 1 293 ? -8.000 15.650 15.052 1.00 94.69 293 THR A O 1
ATOM 2266 N N . GLY A 1 294 ? -7.507 15.325 12.877 1.00 94.81 294 GLY A N 1
ATOM 2267 C CA . GLY A 1 294 ? -6.579 14.213 13.042 1.00 94.81 294 GLY A CA 1
ATOM 2268 C C . GLY A 1 294 ? -5.164 14.650 13.414 1.00 94.81 294 GLY A C 1
ATOM 2269 O O . GLY A 1 294 ? -4.930 15.765 13.881 1.00 94.81 294 GLY A O 1
ATOM 2270 N N . TYR A 1 295 ? -4.216 13.731 13.272 1.00 95.69 295 TYR A N 1
ATOM 2271 C CA . TYR A 1 295 ? -2.794 13.967 13.513 1.00 95.69 295 TYR A CA 1
ATOM 2272 C C . TYR A 1 295 ? -1.961 13.014 12.637 1.00 95.69 295 TYR A C 1
ATOM 2274 O O . TYR A 1 295 ? -2.471 11.957 12.260 1.00 95.69 295 TYR A O 1
ATOM 2282 N N . PRO A 1 296 ? -0.682 13.320 12.344 1.00 93.62 296 PRO A N 1
ATOM 2283 C CA . PRO A 1 296 ? 0.147 14.404 12.891 1.00 93.62 296 PRO A CA 1
ATOM 2284 C C . PRO A 1 296 ? 0.073 15.748 12.149 1.00 93.62 296 PRO A C 1
ATOM 2286 O O . PRO A 1 296 ? 0.454 16.766 12.725 1.00 93.62 296 PRO A O 1
ATOM 2289 N N . LYS A 1 297 ? -0.378 15.775 10.894 1.00 94.31 297 LYS A N 1
ATOM 2290 C CA . LYS A 1 297 ? -0.354 16.954 10.015 1.00 94.31 297 LYS A CA 1
ATOM 2291 C C . LYS A 1 297 ? -1.689 17.687 9.922 1.00 94.31 297 LYS A C 1
ATOM 2293 O O . LYS A 1 297 ? -1.677 18.803 9.414 1.00 94.31 297 LYS A O 1
ATOM 2298 N N . GLN A 1 298 ? -2.780 17.109 10.433 1.00 95.25 298 GLN A N 1
ATOM 2299 C CA . GLN A 1 298 ? -4.121 17.711 10.387 1.00 95.25 298 GLN A CA 1
ATOM 2300 C C . GLN A 1 298 ? -4.619 17.884 8.947 1.00 95.25 298 GLN A C 1
ATOM 2302 O O . GLN A 1 298 ? -5.156 18.926 8.578 1.00 95.25 298 GLN A O 1
ATOM 2307 N N . LEU A 1 299 ? -4.391 16.851 8.135 1.00 93.88 299 LEU A N 1
ATOM 2308 C CA . LEU A 1 299 ? -4.815 16.812 6.736 1.00 93.88 299 LEU A CA 1
ATOM 2309 C C . LEU A 1 299 ? -6.337 16.688 6.656 1.00 93.88 299 LEU A C 1
ATOM 2311 O O . LEU A 1 299 ? -6.929 15.955 7.450 1.00 93.88 299 LEU A O 1
ATOM 2315 N N . HIS A 1 300 ? -6.955 17.364 5.690 1.00 90.62 300 HIS A N 1
ATOM 2316 C CA . HIS A 1 300 ? -8.404 17.372 5.498 1.00 90.62 300 HIS A CA 1
ATOM 2317 C C . HIS A 1 300 ? -8.822 16.748 4.160 1.00 90.62 300 HIS A C 1
ATOM 2319 O O . HIS A 1 300 ? -8.090 16.781 3.170 1.00 90.62 300 HIS A O 1
ATOM 2325 N N . ASP A 1 301 ? -10.028 16.182 4.124 1.00 90.50 301 ASP A N 1
ATOM 2326 C CA . ASP A 1 301 ? -10.655 15.627 2.923 1.00 90.50 301 ASP A CA 1
ATOM 2327 C C . ASP A 1 301 ? -9.700 14.722 2.097 1.00 90.50 301 ASP A C 1
ATOM 2329 O O . ASP A 1 301 ? -9.145 13.726 2.580 1.00 90.50 301 ASP A O 1
ATOM 2333 N N . GLU A 1 302 ? -9.492 15.080 0.828 1.00 89.75 302 GLU A N 1
ATOM 2334 C CA . GLU A 1 302 ? -8.697 14.348 -0.159 1.00 89.75 302 GLU A CA 1
ATOM 2335 C C . GLU A 1 302 ? -7.180 14.563 -0.032 1.00 89.75 302 GLU A C 1
ATOM 2337 O O . GLU A 1 302 ? -6.418 13.967 -0.796 1.00 89.75 302 GLU A O 1
ATOM 2342 N N . GLU A 1 303 ? -6.711 15.358 0.936 1.00 94.44 303 GLU A N 1
ATOM 2343 C CA . GLU A 1 303 ? -5.274 15.467 1.230 1.00 94.44 303 GLU A CA 1
ATOM 2344 C C . GLU A 1 303 ? -4.696 14.143 1.754 1.00 94.44 303 GLU A C 1
ATOM 2346 O O . GLU A 1 303 ? -3.501 13.878 1.609 1.00 94.44 303 GLU A O 1
ATOM 2351 N N . THR A 1 304 ? -5.550 13.291 2.329 1.00 94.12 304 THR A N 1
ATOM 2352 C CA . THR A 1 304 ? -5.190 11.944 2.780 1.00 94.12 304 THR A CA 1
ATOM 2353 C C . THR A 1 304 ? -5.367 10.915 1.665 1.00 94.12 304 THR A C 1
ATOM 2355 O O . THR A 1 304 ? -6.401 10.837 0.981 1.00 94.12 304 THR A O 1
ATOM 2358 N N . SER A 1 305 ? -4.370 10.048 1.492 1.00 97.00 305 SER A N 1
ATOM 2359 C CA . SER A 1 305 ? -4.465 8.969 0.516 1.00 97.00 305 SER A CA 1
ATOM 2360 C C . SER A 1 305 ? -5.585 7.995 0.896 1.00 97.00 305 SER A C 1
ATOM 2362 O O . SER A 1 305 ? -5.832 7.718 2.071 1.00 97.00 305 SER A O 1
ATOM 2364 N N . LEU A 1 306 ? -6.272 7.435 -0.103 1.00 97.94 306 LEU A N 1
ATOM 2365 C CA . LEU A 1 306 ? -7.306 6.427 0.144 1.00 97.94 306 LEU A CA 1
ATOM 2366 C C . LEU A 1 306 ? -6.778 5.216 0.952 1.00 97.94 306 LEU A C 1
ATOM 2368 O O . LEU A 1 306 ? -7.469 4.802 1.880 1.00 97.94 306 LEU A O 1
ATOM 2372 N N . PRO A 1 307 ? -5.565 4.675 0.701 1.00 98.25 307 PRO A N 1
ATOM 2373 C CA . PRO A 1 307 ? -4.988 3.632 1.552 1.00 98.25 307 PRO A CA 1
ATOM 2374 C C . PRO A 1 307 ? -4.769 4.067 3.011 1.00 98.25 307 PRO A C 1
ATOM 2376 O O . PRO A 1 307 ? -5.076 3.292 3.913 1.00 98.25 307 PRO A O 1
ATOM 2379 N N . GLY A 1 308 ? -4.309 5.301 3.259 1.00 97.50 308 GLY A N 1
ATOM 2380 C CA . GLY A 1 308 ? -4.196 5.854 4.616 1.00 97.50 308 GLY A CA 1
ATOM 2381 C C . GLY A 1 308 ? -5.554 5.939 5.324 1.00 97.50 308 GLY A C 1
ATOM 2382 O O . GLY A 1 308 ? -5.690 5.497 6.464 1.00 97.50 308 GLY A O 1
ATOM 2383 N N . ARG A 1 309 ? -6.593 6.397 4.612 1.00 98.12 309 ARG A N 1
ATOM 2384 C CA . ARG A 1 309 ? -7.978 6.441 5.119 1.00 98.12 309 ARG A CA 1
ATOM 2385 C C . ARG A 1 309 ? -8.537 5.050 5.433 1.00 98.12 309 ARG A C 1
ATOM 2387 O O . ARG A 1 309 ? -9.156 4.864 6.479 1.00 98.12 309 ARG A O 1
ATOM 2394 N N . ILE A 1 310 ? -8.305 4.071 4.550 1.00 98.62 310 ILE A N 1
ATOM 2395 C CA . ILE A 1 310 ? -8.686 2.664 4.764 1.00 98.62 310 ILE A CA 1
ATOM 2396 C C . ILE A 1 310 ? -8.042 2.134 6.042 1.00 98.62 310 ILE A C 1
ATOM 2398 O O . ILE A 1 310 ? -8.738 1.574 6.889 1.00 98.62 310 ILE A O 1
ATOM 2402 N N . LEU A 1 311 ? -6.733 2.343 6.190 1.00 97.69 311 LEU A N 1
ATOM 2403 C CA . LEU A 1 311 ? -5.986 1.888 7.353 1.00 97.69 311 LEU A CA 1
ATOM 2404 C C . LEU A 1 311 ? -6.531 2.507 8.649 1.00 97.69 311 LEU A C 1
ATOM 2406 O O . LEU A 1 311 ? -6.747 1.782 9.615 1.00 97.69 311 LEU A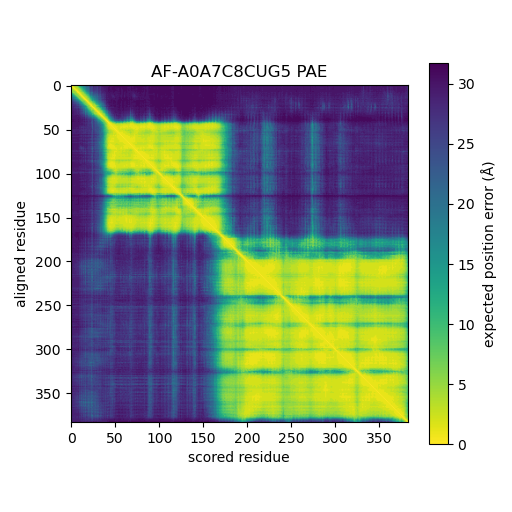 O 1
ATOM 2410 N N . GLY A 1 312 ? -6.850 3.805 8.649 1.00 96.88 312 GLY A N 1
ATOM 2411 C CA . GLY A 1 312 ? -7.445 4.475 9.810 1.00 96.88 312 GLY A CA 1
ATOM 2412 C C . GLY A 1 312 ? -8.825 3.936 10.209 1.00 96.88 312 GLY A C 1
ATOM 2413 O O . GLY A 1 312 ? -9.095 3.744 11.396 1.00 96.88 312 GLY A O 1
ATOM 2414 N N . VAL A 1 313 ? -9.700 3.632 9.242 1.00 98.06 313 VAL A N 1
ATOM 2415 C CA . VAL A 1 313 ? -11.008 3.000 9.523 1.00 98.06 313 VAL A CA 1
ATOM 2416 C C . VAL A 1 313 ? -10.830 1.612 10.133 1.00 98.06 313 VAL A C 1
ATOM 2418 O O . VAL A 1 313 ? -11.488 1.283 11.124 1.00 98.06 313 VAL A O 1
ATOM 2421 N N . VAL A 1 314 ? -9.936 0.810 9.553 1.00 97.69 314 VAL A N 1
ATOM 2422 C CA . VAL A 1 314 ? -9.669 -0.557 10.006 1.00 97.69 314 VAL A CA 1
ATOM 2423 C C . VAL A 1 314 ? -9.058 -0.569 11.408 1.00 97.69 314 VAL A C 1
ATOM 2425 O O . VAL A 1 314 ? -9.515 -1.348 12.242 1.00 97.69 314 VAL A O 1
ATOM 2428 N N . GLU A 1 315 ? -8.107 0.321 11.698 1.00 94.38 315 GLU A N 1
ATOM 2429 C CA . GLU A 1 315 ? -7.488 0.458 13.024 1.00 94.38 315 GLU A CA 1
ATOM 2430 C C . GLU A 1 315 ? -8.531 0.783 14.102 1.00 94.38 315 GLU A C 1
ATOM 2432 O O . GLU A 1 315 ? -8.614 0.132 15.149 1.00 94.38 315 GLU A O 1
ATOM 2437 N N . VAL A 1 316 ? -9.409 1.754 13.827 1.00 95.31 316 VAL A N 1
ATOM 2438 C CA . VAL A 1 316 ? -10.477 2.108 14.769 1.00 95.31 316 VAL A CA 1
ATOM 2439 C C . VAL A 1 316 ? -11.426 0.932 14.980 1.00 95.31 316 VAL A C 1
ATOM 2441 O O . VAL A 1 316 ? -11.801 0.652 16.120 1.00 95.31 316 VAL A O 1
ATOM 2444 N N . PHE A 1 317 ? -11.803 0.220 13.918 1.00 96.50 317 PHE A N 1
ATOM 2445 C CA . PHE A 1 317 ? -12.665 -0.951 14.038 1.00 96.50 317 PHE A CA 1
ATOM 2446 C C . PHE A 1 317 ? -12.016 -2.057 14.879 1.00 96.50 317 PHE A C 1
ATOM 2448 O O . PHE A 1 317 ? -12.639 -2.533 15.833 1.00 96.50 317 PHE A O 1
ATOM 2455 N N . ASP A 1 318 ? -10.767 -2.425 14.586 1.00 93.25 318 ASP A N 1
ATOM 2456 C CA . ASP A 1 318 ? -10.074 -3.491 15.311 1.00 93.25 318 ASP A CA 1
ATOM 2457 C C . ASP A 1 318 ? -9.946 -3.138 16.800 1.00 93.25 318 ASP A C 1
ATOM 2459 O O . ASP A 1 318 ? -10.296 -3.937 17.673 1.00 93.25 318 ASP A O 1
ATOM 2463 N N . SER A 1 319 ? -9.616 -1.880 17.104 1.00 89.25 319 SER A N 1
ATOM 2464 C CA . SER A 1 319 ? -9.573 -1.347 18.468 1.00 89.25 319 SER A CA 1
ATOM 2465 C C . SER A 1 319 ? -10.935 -1.355 19.186 1.00 89.2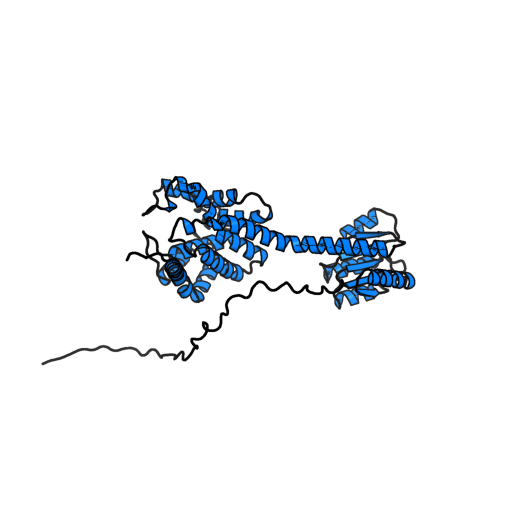5 319 SER A C 1
ATOM 2467 O O . SER A 1 319 ? -10.995 -1.548 20.406 1.00 89.25 319 SER A O 1
ATOM 2469 N N . LEU A 1 320 ? -12.055 -1.143 18.482 1.00 91.00 320 LEU A N 1
ATOM 2470 C CA . LEU A 1 320 ? -13.419 -1.262 19.032 1.00 91.00 320 LEU A CA 1
ATOM 2471 C C . LEU A 1 320 ? -13.849 -2.715 19.275 1.00 91.00 320 LEU A C 1
ATOM 2473 O O . LEU A 1 320 ? -14.594 -2.969 20.226 1.00 91.00 320 LEU A O 1
ATOM 2477 N N . SER A 1 321 ? -13.366 -3.640 18.447 1.00 90.31 321 SER A N 1
ATOM 2478 C CA . SER A 1 321 ? -13.659 -5.076 18.535 1.00 90.31 321 SER A CA 1
ATOM 2479 C C . SER A 1 321 ? -12.749 -5.849 19.504 1.00 90.31 321 SER A C 1
ATOM 2481 O O . SER A 1 321 ? -13.065 -6.972 19.889 1.00 90.31 321 SER A O 1
ATOM 2483 N N . THR A 1 322 ? -11.646 -5.246 19.951 1.00 85.00 322 THR A N 1
ATOM 2484 C CA . THR A 1 322 ? -10.669 -5.880 20.848 1.00 85.00 322 THR A CA 1
ATOM 2485 C C . THR A 1 322 ? -10.923 -5.511 22.314 1.00 85.00 322 THR A C 1
ATOM 2487 O O . THR A 1 322 ? -11.050 -4.332 22.657 1.00 85.00 322 THR A O 1
ATOM 2490 N N . LYS A 1 323 ? -10.967 -6.513 23.206 1.00 81.81 323 LYS A N 1
ATOM 2491 C CA . LYS A 1 323 ? -11.076 -6.300 24.662 1.00 81.81 323 LYS A CA 1
ATOM 2492 C C . LYS A 1 323 ? -9.735 -5.788 25.198 1.00 81.81 323 LYS A C 1
ATOM 2494 O O . LYS A 1 323 ? -8.689 -6.339 24.870 1.00 81.81 323 LYS A O 1
ATOM 2499 N N . ARG A 1 324 ? -9.764 -4.759 26.048 1.00 75.25 324 ARG A N 1
ATOM 2500 C CA . ARG A 1 324 ? -8.578 -4.196 26.720 1.00 75.25 324 ARG A CA 1
ATOM 2501 C C . ARG A 1 324 ? -8.805 -4.130 28.228 1.00 75.25 324 ARG A C 1
ATOM 2503 O O . ARG A 1 324 ? -9.942 -4.138 28.687 1.00 75.25 324 ARG A O 1
ATOM 2510 N N . SER A 1 325 ? -7.730 -3.970 29.000 1.00 69.06 325 SER A N 1
ATOM 2511 C CA . SER A 1 325 ? -7.777 -3.885 30.474 1.00 69.06 325 SER A CA 1
ATOM 2512 C C . SER A 1 325 ? -8.721 -2.807 31.032 1.00 69.06 325 SER A C 1
ATOM 2514 O O . SER A 1 325 ? -9.203 -2.929 32.153 1.00 69.06 325 SER A O 1
ATOM 2516 N N . TYR A 1 326 ? -8.992 -1.753 30.259 1.00 66.00 326 TYR A N 1
ATOM 2517 C CA . TYR A 1 326 ? -9.842 -0.621 30.642 1.00 66.00 326 TYR A CA 1
ATOM 2518 C C . TYR A 1 326 ? -11.126 -0.494 29.803 1.00 66.00 326 TYR A C 1
ATOM 2520 O O . TYR A 1 326 ? -11.854 0.490 29.955 1.00 66.00 326 TYR A O 1
ATOM 2528 N N . LYS A 1 327 ? -11.384 -1.418 28.867 1.00 74.81 327 LYS A N 1
ATOM 2529 C CA . LYS A 1 327 ? -12.467 -1.292 27.882 1.00 74.81 327 LYS A CA 1
ATOM 2530 C C . LYS A 1 327 ? -12.983 -2.656 27.425 1.00 74.81 327 LYS A C 1
ATOM 2532 O O . LYS A 1 327 ? -12.230 -3.454 26.868 1.00 74.81 327 LYS A O 1
ATOM 2537 N N . ASP A 1 328 ? -14.294 -2.843 27.539 1.00 81.81 328 ASP A N 1
ATOM 2538 C CA . ASP A 1 328 ? -14.995 -3.984 26.952 1.00 81.81 328 ASP A CA 1
ATOM 2539 C C . ASP A 1 328 ? -15.204 -3.849 25.437 1.00 81.81 328 ASP A C 1
ATOM 2541 O O . ASP A 1 328 ? -15.291 -2.743 24.884 1.00 81.81 328 ASP A O 1
ATOM 2545 N N . VAL A 1 329 ? -15.335 -5.005 24.781 1.00 87.62 329 VAL A N 1
ATOM 2546 C CA . VAL A 1 329 ? -15.678 -5.120 23.356 1.00 87.62 329 VAL A CA 1
ATOM 2547 C C . VAL A 1 329 ? -17.033 -4.475 23.101 1.00 87.62 329 VAL A C 1
ATOM 2549 O O . VAL A 1 329 ? -17.972 -4.613 23.887 1.00 87.62 329 VAL A O 1
ATOM 2552 N N . TRP A 1 330 ? -17.150 -3.748 21.996 1.00 90.94 330 TRP A N 1
ATOM 2553 C CA . TRP A 1 330 ? -18.438 -3.198 21.589 1.00 90.94 330 TRP A CA 1
ATOM 2554 C C . TRP A 1 330 ? -19.305 -4.256 20.913 1.00 90.94 330 TRP A C 1
ATOM 2556 O O . TRP A 1 330 ? -18.804 -5.176 20.291 1.00 90.94 330 TRP A O 1
ATOM 2566 N N . GLU A 1 331 ? -20.625 -4.122 20.987 1.00 92.81 331 GLU A N 1
ATOM 2567 C CA . GLU A 1 331 ? -21.516 -4.949 20.169 1.00 92.81 331 GLU A CA 1
ATOM 2568 C C . GLU A 1 331 ? -21.546 -4.430 18.725 1.00 92.81 331 GLU A C 1
ATOM 2570 O O . GLU A 1 331 ? -21.526 -3.214 18.507 1.00 92.81 331 GLU A O 1
ATOM 2575 N N . LEU A 1 332 ? -21.691 -5.325 17.741 1.00 93.50 332 LEU A N 1
ATOM 2576 C CA . LEU A 1 332 ? -21.742 -4.956 16.321 1.00 93.50 332 LEU A CA 1
ATOM 2577 C C . LEU A 1 332 ? -22.760 -3.831 16.018 1.00 93.50 332 LEU A C 1
ATOM 2579 O O . LEU A 1 332 ? -22.365 -2.852 15.383 1.00 93.50 332 LEU A O 1
ATOM 2583 N N . PRO A 1 333 ? -24.011 -3.845 16.536 1.00 96.12 333 PRO A N 1
ATOM 2584 C CA . PRO A 1 333 ? -24.954 -2.747 16.299 1.00 96.12 333 PRO A CA 1
ATOM 2585 C C . PRO A 1 333 ? -24.488 -1.399 16.862 1.00 96.12 333 PRO A C 1
ATOM 2587 O O . PRO A 1 333 ? -24.839 -0.345 16.334 1.00 96.12 333 PRO A O 1
ATOM 2590 N N . LYS A 1 334 ? -23.717 -1.403 17.956 1.00 94.69 334 LYS A N 1
ATOM 2591 C CA . LYS A 1 334 ? -23.135 -0.184 18.531 1.00 94.69 334 LYS A CA 1
ATOM 2592 C C . LYS A 1 334 ? -21.976 0.319 17.670 1.00 94.69 334 LYS A C 1
ATOM 2594 O O . LYS A 1 334 ? -21.888 1.524 17.445 1.00 94.69 334 LYS A O 1
ATOM 2599 N N . THR A 1 335 ? -21.131 -0.586 17.180 1.00 93.88 335 THR A N 1
ATOM 2600 C CA . THR A 1 335 ? -20.024 -0.279 16.264 1.00 93.88 335 THR A CA 1
ATOM 2601 C C . THR A 1 335 ? -20.536 0.325 14.956 1.00 93.88 335 THR A C 1
ATOM 2603 O O . THR A 1 335 ? -20.066 1.389 14.565 1.00 93.88 335 THR A O 1
ATOM 2606 N N . VAL A 1 336 ? -21.565 -0.271 14.342 1.00 97.12 336 VAL A N 1
ATOM 2607 C CA . VAL A 1 336 ? -22.219 0.254 13.127 1.00 97.12 336 VAL A CA 1
ATOM 2608 C C . VAL A 1 336 ? -22.722 1.684 13.342 1.00 97.12 336 VAL A C 1
ATOM 2610 O O . VAL A 1 336 ? -22.309 2.590 12.620 1.00 97.12 336 VAL A O 1
ATOM 2613 N N . ARG A 1 337 ? -23.510 1.927 14.404 1.00 97.50 337 ARG A N 1
ATOM 2614 C CA . ARG A 1 337 ? -24.019 3.275 14.731 1.00 97.50 337 ARG A CA 1
ATOM 2615 C C . ARG A 1 337 ? -22.911 4.304 14.940 1.00 97.50 337 ARG A C 1
ATOM 2617 O O . ARG A 1 337 ? -23.093 5.486 14.654 1.00 97.50 337 ARG A O 1
ATOM 2624 N N . PHE A 1 338 ? -21.769 3.882 15.476 1.00 97.06 338 PHE A N 1
ATOM 2625 C CA . PHE A 1 338 ? -20.630 4.772 15.645 1.00 97.06 338 PHE A CA 1
ATOM 2626 C C . PHE A 1 338 ? -20.028 5.173 14.304 1.00 97.06 338 PHE A C 1
ATOM 2628 O O . PHE A 1 338 ? -19.887 6.370 14.066 1.00 97.06 338 PHE A O 1
ATOM 2635 N N . PHE A 1 339 ? -19.746 4.224 13.412 1.00 97.25 339 PHE A N 1
ATOM 2636 C CA . PHE A 1 339 ? -19.220 4.547 12.084 1.00 97.25 339 PHE A CA 1
ATOM 2637 C C . PHE A 1 339 ? -20.193 5.413 11.270 1.00 97.25 339 PHE A C 1
ATOM 2639 O O . PHE A 1 339 ? -19.758 6.385 10.655 1.00 97.25 339 PHE A O 1
ATOM 2646 N N . GLU A 1 340 ? -21.504 5.164 11.363 1.00 97.25 340 GLU A N 1
ATOM 2647 C CA . GLU A 1 340 ? -22.534 6.044 10.788 1.00 97.25 340 GLU A CA 1
ATOM 2648 C C . GLU A 1 340 ? -22.422 7.482 11.319 1.00 97.25 340 GLU A C 1
ATOM 2650 O O . GLU A 1 340 ? -22.455 8.433 10.540 1.00 97.25 340 GLU A O 1
ATOM 2655 N N . SER A 1 341 ? -22.240 7.646 12.634 1.00 96.62 341 SER A N 1
ATOM 2656 C CA . SER A 1 341 ? -22.111 8.960 13.280 1.00 96.62 341 SER A CA 1
ATOM 2657 C C . SER A 1 341 ? -20.806 9.701 12.964 1.00 96.62 341 SER A C 1
ATOM 2659 O O . SER A 1 341 ? -20.746 10.914 13.137 1.00 96.62 341 SER A O 1
ATOM 2661 N N . GLN A 1 342 ? -19.758 8.985 12.543 1.00 96.31 342 GLN A N 1
ATOM 2662 C CA . GLN A 1 342 ? -18.431 9.541 12.242 1.00 96.31 342 GLN A CA 1
ATOM 2663 C C . GLN A 1 342 ? -18.231 9.862 10.752 1.00 96.31 342 GLN A C 1
ATOM 2665 O O . GLN A 1 342 ? -17.170 10.353 10.354 1.00 96.31 342 GLN A O 1
ATOM 2670 N N . ARG A 1 343 ? -19.249 9.605 9.930 1.00 95.25 343 ARG A N 1
ATOM 2671 C CA . ARG A 1 343 ? -19.294 9.958 8.513 1.00 95.25 343 ARG A CA 1
ATOM 2672 C C . ARG A 1 343 ? -19.163 11.473 8.319 1.00 95.25 343 ARG A C 1
ATOM 2674 O O . ARG A 1 343 ? -19.880 12.233 8.964 1.00 95.25 343 ARG A O 1
ATOM 2681 N N . ASN A 1 344 ? -18.296 11.900 7.398 1.00 93.50 344 ASN A N 1
ATOM 2682 C CA . ASN A 1 344 ? -17.918 13.306 7.163 1.00 93.50 344 ASN A CA 1
ATOM 2683 C C . ASN A 1 344 ? -17.232 13.999 8.357 1.00 93.50 344 ASN A C 1
ATOM 2685 O O . ASN A 1 344 ? -17.055 15.213 8.325 1.00 93.50 344 ASN A O 1
ATOM 2689 N N . LEU A 1 345 ? -16.876 13.256 9.408 1.00 93.81 345 LEU A N 1
ATOM 2690 C CA . LEU A 1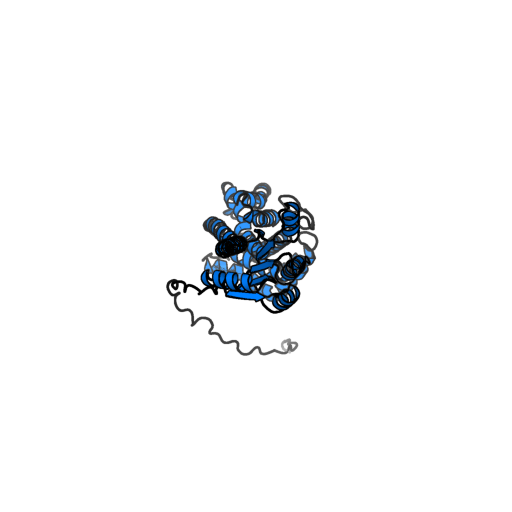 345 ? -16.128 13.762 10.559 1.00 93.81 345 LEU A CA 1
ATOM 2691 C C . LEU A 1 345 ? -14.764 13.080 10.605 1.00 93.81 345 LEU A C 1
ATOM 2693 O O . LEU A 1 345 ? -13.814 13.534 9.982 1.00 93.81 345 LEU A O 1
ATOM 2697 N N . ALA A 1 346 ? -14.670 11.927 11.266 1.00 92.75 346 ALA A N 1
ATOM 2698 C CA . ALA A 1 346 ? -13.431 11.165 11.274 1.00 92.75 346 ALA A CA 1
ATOM 2699 C C . ALA A 1 346 ? -13.159 10.502 9.917 1.00 92.75 346 ALA A C 1
ATOM 2701 O O . ALA A 1 346 ? -12.001 10.356 9.534 1.00 92.75 346 ALA A O 1
ATOM 2702 N N . PHE A 1 347 ? -14.208 10.119 9.181 1.00 97.06 347 PHE A N 1
ATOM 2703 C CA . PHE A 1 347 ? -14.076 9.243 8.019 1.00 97.06 347 PHE A CA 1
ATOM 2704 C C . PHE A 1 347 ? -14.788 9.777 6.778 1.00 97.06 347 PHE A C 1
ATOM 2706 O O . PHE A 1 347 ? -15.889 10.334 6.861 1.00 97.06 347 PHE A O 1
ATOM 2713 N N . ALA A 1 348 ? -14.166 9.529 5.624 1.00 95.81 348 ALA A N 1
ATOM 2714 C CA . ALA A 1 348 ? -14.711 9.866 4.316 1.00 95.81 348 ALA A CA 1
ATOM 2715 C C . ALA A 1 348 ? -16.067 9.172 4.092 1.00 95.81 348 ALA A C 1
ATOM 2717 O O . ALA A 1 348 ? -16.208 7.990 4.433 1.00 95.81 348 ALA A O 1
ATOM 2718 N N . PRO A 1 349 ? -17.073 9.866 3.535 1.00 95.31 349 PRO A N 1
ATOM 2719 C CA . PRO A 1 349 ? -18.415 9.316 3.393 1.00 95.31 349 PRO A CA 1
ATOM 2720 C C . PRO A 1 349 ? -18.456 8.053 2.531 1.00 95.31 349 PRO A C 1
ATOM 2722 O O . PRO A 1 349 ? -19.063 7.066 2.946 1.00 95.31 349 PRO A O 1
ATOM 2725 N N . GLU A 1 350 ? -17.758 8.054 1.397 1.00 95.75 350 GLU A N 1
ATOM 2726 C CA . GLU A 1 350 ? -17.679 6.921 0.475 1.00 95.75 350 GLU A CA 1
ATOM 2727 C C . GLU A 1 350 ? -17.002 5.702 1.110 1.00 95.75 350 GLU A C 1
ATOM 2729 O O . GLU A 1 350 ? -17.369 4.561 0.833 1.00 95.75 350 GLU A O 1
ATOM 2734 N N . LEU A 1 351 ? -16.042 5.937 2.009 1.00 96.88 351 LEU A N 1
ATOM 2735 C CA . LEU A 1 351 ? -15.352 4.879 2.737 1.00 96.88 351 LEU A CA 1
ATOM 2736 C C . LEU A 1 351 ? -16.272 4.208 3.754 1.00 96.88 351 LEU A C 1
ATOM 2738 O O . LEU A 1 351 ? -16.257 2.984 3.877 1.00 96.88 351 LEU A O 1
ATOM 2742 N N . ILE A 1 352 ? -17.091 4.995 4.453 1.00 97.62 352 ILE A N 1
ATOM 2743 C CA . ILE A 1 352 ? -18.057 4.464 5.416 1.00 97.62 352 ILE A CA 1
ATOM 2744 C C . ILE A 1 352 ? -19.154 3.662 4.726 1.00 97.62 352 ILE A C 1
ATOM 2746 O O . ILE A 1 352 ? -19.512 2.612 5.248 1.00 97.62 352 ILE A O 1
ATOM 2750 N N . ASP A 1 353 ? -19.646 4.088 3.561 1.00 97.25 353 ASP A N 1
ATOM 2751 C CA . ASP A 1 353 ? -20.636 3.308 2.803 1.00 97.25 353 ASP A CA 1
ATOM 2752 C C . ASP A 1 353 ? -20.140 1.888 2.520 1.00 97.25 353 ASP A C 1
ATOM 2754 O O . ASP A 1 353 ? -20.760 0.909 2.939 1.00 97.25 353 ASP A O 1
ATOM 2758 N N . VAL A 1 354 ? -18.962 1.776 1.905 1.00 98.12 354 VAL A N 1
ATOM 2759 C CA . VAL A 1 354 ? -18.371 0.477 1.562 1.00 98.12 354 VAL A CA 1
ATOM 2760 C C . VAL A 1 354 ? -18.019 -0.331 2.814 1.00 98.12 354 VAL A C 1
ATOM 2762 O O . VAL A 1 354 ? -18.181 -1.552 2.838 1.00 98.12 354 VAL A O 1
ATOM 2765 N N . PHE A 1 355 ? -17.534 0.323 3.871 1.00 98.25 355 PHE A N 1
ATOM 2766 C CA . PHE A 1 355 ? -17.181 -0.367 5.108 1.00 98.25 355 PHE A CA 1
ATOM 2767 C C . PHE A 1 355 ? -18.408 -0.955 5.816 1.00 98.25 355 PHE A C 1
ATOM 2769 O O . PHE A 1 355 ? -18.353 -2.093 6.278 1.00 98.25 355 PHE A O 1
ATOM 2776 N N . LEU A 1 356 ? -19.525 -0.225 5.861 1.00 97.81 356 LEU A N 1
ATOM 2777 C CA . LEU A 1 356 ? -20.770 -0.716 6.453 1.00 97.81 356 LEU A CA 1
ATOM 2778 C C . LEU A 1 356 ? -21.338 -1.910 5.674 1.00 97.81 356 LEU A C 1
ATOM 2780 O O . LEU A 1 356 ? -21.714 -2.897 6.303 1.00 97.81 356 LEU A O 1
ATOM 2784 N N . GLU A 1 357 ? -21.300 -1.886 4.338 1.00 97.69 357 GLU A N 1
ATOM 2785 C CA . GLU A 1 357 ? -21.666 -3.049 3.509 1.00 97.69 357 GLU A CA 1
ATOM 2786 C C . GLU A 1 357 ? -20.809 -4.283 3.836 1.00 97.69 357 GLU A C 1
ATOM 2788 O O . GLU A 1 357 ? -21.308 -5.408 3.906 1.00 97.69 357 GLU A O 1
ATOM 2793 N N . LEU A 1 358 ? -19.505 -4.097 4.071 1.00 97.44 358 LEU A N 1
ATOM 2794 C CA . LEU A 1 358 ? -18.638 -5.198 4.491 1.00 97.44 358 LEU A CA 1
ATOM 2795 C C . LEU A 1 358 ? -18.994 -5.713 5.886 1.00 97.44 358 LEU A C 1
ATOM 2797 O O . LEU A 1 358 ? -18.922 -6.922 6.105 1.00 97.44 358 LEU A O 1
ATOM 2801 N N . LEU A 1 359 ? -19.395 -4.844 6.818 1.00 97.00 359 LEU A N 1
ATOM 2802 C CA . LEU A 1 359 ? -19.820 -5.264 8.155 1.00 97.00 359 LEU A CA 1
ATOM 2803 C C . LEU A 1 359 ? -21.131 -6.061 8.142 1.00 97.00 359 LEU A C 1
ATOM 2805 O O . LEU A 1 359 ? -21.302 -6.921 9.002 1.00 97.00 359 LEU A O 1
ATOM 2809 N N . GLU A 1 360 ? -22.019 -5.857 7.168 1.00 95.69 360 GLU A N 1
ATOM 2810 C CA . GLU A 1 360 ? -23.208 -6.709 7.008 1.00 95.69 360 GLU A CA 1
ATOM 2811 C C . GLU A 1 360 ? -22.836 -8.166 6.697 1.00 95.69 360 GLU A C 1
ATOM 2813 O O . GLU A 1 360 ? -23.498 -9.096 7.159 1.00 95.69 360 GLU A O 1
ATOM 2818 N N . VAL A 1 361 ? -21.760 -8.372 5.932 1.00 95.94 361 VAL A N 1
ATOM 2819 C CA . VAL A 1 361 ? -21.312 -9.703 5.493 1.00 95.94 361 VAL A CA 1
ATOM 2820 C C . VAL A 1 361 ? -20.331 -10.330 6.483 1.00 95.94 361 VAL A C 1
ATOM 2822 O O . VAL A 1 361 ? -20.406 -11.525 6.766 1.00 95.94 361 VAL A O 1
ATOM 2825 N N . HIS A 1 362 ? -19.392 -9.536 6.993 1.00 95.44 362 HIS A N 1
ATOM 2826 C CA . HIS A 1 362 ? -18.237 -10.012 7.751 1.00 95.44 362 HIS A CA 1
ATOM 2827 C C . HIS A 1 362 ? -18.242 -9.597 9.225 1.00 95.44 362 HIS A C 1
ATOM 2829 O O . HIS A 1 362 ? -17.418 -10.097 9.989 1.00 95.44 362 HIS A O 1
ATOM 2835 N N . GLY A 1 363 ? -19.145 -8.705 9.644 1.00 93.44 363 GLY A N 1
ATOM 2836 C CA . GLY A 1 363 ? -19.093 -8.053 10.952 1.00 93.44 363 GLY A CA 1
ATOM 2837 C C . GLY A 1 363 ? -19.051 -9.034 12.119 1.00 93.44 363 GLY A C 1
ATOM 2838 O O . GLY A 1 363 ? -18.187 -8.908 12.976 1.00 93.44 363 GLY A O 1
ATOM 2839 N N . GLU A 1 364 ? -19.911 -10.053 12.129 1.00 93.56 364 GLU A N 1
ATOM 2840 C CA . GLU A 1 364 ? -19.915 -11.073 13.191 1.00 93.56 364 GLU A CA 1
ATOM 2841 C C . GLU A 1 364 ? -18.582 -11.840 13.271 1.00 93.56 364 GLU A C 1
ATOM 2843 O O . GLU A 1 364 ? -18.023 -12.007 14.355 1.00 93.56 364 GLU A O 1
ATOM 2848 N N . GLU A 1 365 ? -18.028 -12.265 12.127 1.00 94.69 365 GLU A N 1
ATOM 2849 C CA . GLU A 1 365 ? -16.737 -12.970 12.074 1.00 94.69 365 GLU A CA 1
ATOM 2850 C C . GLU A 1 365 ? -15.597 -12.074 12.573 1.00 94.69 365 GLU A C 1
ATOM 2852 O O . GLU A 1 365 ? -14.746 -12.516 13.352 1.00 94.69 365 GLU A O 1
ATOM 2857 N N . TRP A 1 366 ? -15.574 -10.821 12.115 1.00 95.56 366 TRP A N 1
ATOM 2858 C CA . TRP A 1 366 ? -14.514 -9.868 12.422 1.00 95.56 366 TRP A CA 1
ATOM 2859 C C . TRP A 1 366 ? -14.551 -9.424 13.883 1.00 95.56 366 TRP A C 1
ATOM 2861 O O . TRP A 1 366 ? -13.500 -9.351 14.512 1.00 95.56 366 TRP A O 1
ATOM 2871 N N . MET A 1 367 ? -15.741 -9.224 14.458 1.00 93.19 367 MET A N 1
ATOM 2872 C CA . MET A 1 367 ? -15.911 -8.879 15.875 1.00 93.19 367 MET A CA 1
ATOM 2873 C C . MET A 1 367 ? -15.442 -9.998 16.819 1.00 93.19 367 MET A C 1
ATOM 2875 O O . MET A 1 367 ? -15.043 -9.724 17.947 1.00 93.19 367 MET A O 1
ATOM 2879 N N . GLN A 1 368 ? -15.468 -11.256 16.368 1.00 91.75 368 GLN A N 1
ATOM 2880 C CA . GLN A 1 368 ? -15.015 -12.416 17.146 1.00 91.75 368 GLN A CA 1
ATOM 2881 C C . GLN A 1 368 ? -13.530 -12.752 16.935 1.00 91.75 368 GLN A C 1
ATOM 2883 O O . GLN A 1 368 ? -12.967 -13.548 17.687 1.00 91.75 368 GLN A O 1
ATOM 2888 N N . ALA A 1 369 ? -12.881 -12.202 15.904 1.00 90.62 369 ALA A N 1
ATOM 2889 C CA . ALA A 1 369 ? -11.492 -12.524 15.580 1.00 90.62 369 ALA A CA 1
ATOM 2890 C C . ALA A 1 369 ? -10.494 -12.147 16.696 1.00 90.62 369 ALA A C 1
ATOM 2892 O O . ALA A 1 369 ? -9.737 -13.035 17.086 1.00 90.62 369 ALA A O 1
ATOM 2893 N N . PRO A 1 370 ? -10.539 -10.941 17.305 1.00 90.06 370 PRO A N 1
ATOM 2894 C CA . PRO A 1 370 ? -9.601 -10.590 18.372 1.00 90.06 370 PRO A CA 1
ATOM 2895 C C . PRO A 1 370 ? -9.649 -11.537 19.573 1.00 90.06 370 PRO A C 1
ATOM 2897 O O . PRO A 1 370 ? -8.614 -11.890 20.123 1.00 90.06 370 PRO A O 1
ATOM 2900 N N . ALA A 1 371 ? -10.843 -11.991 19.969 1.00 87.69 371 ALA A N 1
ATOM 2901 C CA . ALA A 1 371 ? -10.989 -12.921 21.087 1.00 87.69 371 ALA A CA 1
ATOM 2902 C C . ALA A 1 371 ? -10.290 -14.264 20.813 1.00 87.69 371 ALA A C 1
ATOM 2904 O O . ALA A 1 371 ? -9.623 -14.796 21.697 1.00 87.69 371 ALA A O 1
ATOM 2905 N N . ARG A 1 372 ? -10.396 -14.777 19.578 1.00 86.56 372 ARG A N 1
ATOM 2906 C CA . ARG A 1 372 ? -9.714 -16.009 19.152 1.00 86.56 372 ARG A CA 1
ATOM 2907 C C . ARG A 1 372 ? -8.197 -15.845 19.142 1.00 86.56 372 ARG A C 1
ATOM 2909 O O . ARG A 1 372 ? -7.492 -16.756 19.564 1.00 86.56 372 ARG A O 1
ATOM 2916 N N . ASP A 1 373 ? -7.708 -14.693 18.693 1.00 85.31 373 ASP A N 1
ATOM 2917 C CA . ASP A 1 373 ? -6.270 -14.420 18.634 1.00 85.31 373 ASP A CA 1
ATOM 2918 C C . ASP A 1 373 ? -5.665 -14.273 20.041 1.00 85.31 373 ASP A C 1
ATOM 2920 O O . ASP A 1 373 ? -4.593 -14.814 20.312 1.00 85.31 373 ASP A O 1
ATOM 2924 N N . LEU A 1 374 ? -6.381 -13.625 20.969 1.00 83.06 374 LEU A N 1
ATOM 2925 C CA . LEU A 1 374 ? -5.984 -13.519 22.379 1.00 83.06 374 LEU A CA 1
ATOM 2926 C C . LEU A 1 374 ? -5.971 -14.883 23.085 1.00 83.06 374 LEU A C 1
ATOM 2928 O O . LEU A 1 374 ? -5.028 -15.188 23.816 1.00 83.06 374 LEU A O 1
ATOM 2932 N N . GLU A 1 375 ? -6.984 -15.719 22.839 1.00 84.31 375 GLU A N 1
ATOM 2933 C CA . GLU A 1 375 ? -7.043 -17.089 23.363 1.00 84.31 375 GLU A CA 1
ATOM 2934 C C . GLU A 1 375 ? -5.885 -17.940 22.820 1.00 84.31 375 GLU A C 1
ATOM 2936 O O . GLU A 1 375 ? -5.193 -18.609 23.590 1.00 84.31 375 GLU A O 1
ATOM 2941 N N . ALA A 1 376 ? -5.609 -17.863 21.513 1.00 79.62 376 ALA A N 1
ATOM 2942 C CA . ALA A 1 376 ? -4.489 -18.561 20.882 1.00 79.62 376 ALA A CA 1
ATOM 2943 C C . ALA A 1 376 ? -3.120 -18.096 21.413 1.00 79.62 376 ALA A C 1
ATOM 2945 O O . ALA A 1 376 ? -2.181 -18.893 21.474 1.00 79.62 376 ALA A O 1
ATOM 2946 N N . ALA A 1 377 ? -3.010 -16.833 21.832 1.00 75.44 377 ALA A N 1
ATOM 2947 C CA . ALA A 1 377 ? -1.822 -16.275 22.474 1.00 75.44 377 ALA A CA 1
ATOM 2948 C C . ALA A 1 377 ? -1.713 -16.605 23.979 1.00 75.44 377 ALA A C 1
ATOM 2950 O O . ALA A 1 377 ? -0.712 -16.256 24.606 1.00 75.44 377 ALA A O 1
ATOM 2951 N N . GLY A 1 378 ? -2.706 -17.285 24.567 1.00 78.00 378 GLY A N 1
ATOM 2952 C CA . GLY A 1 378 ? -2.711 -17.658 25.985 1.00 78.00 378 GLY A CA 1
ATOM 2953 C C . GLY A 1 378 ? -2.921 -16.479 26.939 1.00 78.00 378 GLY A C 1
ATOM 2954 O O . GLY A 1 378 ? -2.507 -16.548 28.097 1.00 78.00 378 GLY A O 1
ATOM 2955 N N . VAL A 1 379 ? -3.530 -15.388 26.469 1.00 73.25 379 VAL A N 1
ATOM 2956 C CA . VAL A 1 379 ? -3.835 -14.217 27.298 1.00 73.25 379 VAL A CA 1
ATOM 2957 C C . VAL A 1 379 ? -5.119 -14.496 28.082 1.00 73.25 379 VAL A C 1
ATOM 2959 O O . VAL A 1 379 ? -6.219 -14.463 27.533 1.00 73.25 379 VAL A O 1
ATOM 2962 N N . GLU A 1 380 ? -4.986 -14.791 29.379 1.00 63.25 380 GLU A N 1
ATOM 2963 C CA . GLU A 1 380 ? -6.139 -14.960 30.268 1.00 63.25 380 GLU A CA 1
ATOM 2964 C C . GLU A 1 380 ? -6.842 -13.614 30.477 1.00 63.25 380 GLU A C 1
ATOM 2966 O O . GLU A 1 380 ? -6.318 -12.686 31.096 1.00 63.25 380 GLU A O 1
ATOM 2971 N N . MET A 1 381 ? -8.054 -13.508 29.943 1.00 58.16 381 MET A N 1
ATOM 2972 C CA . MET A 1 381 ? -8.894 -12.333 30.116 1.00 58.16 381 MET A CA 1
ATOM 2973 C C . MET A 1 381 ? -9.535 -12.409 31.503 1.00 58.16 381 MET A C 1
ATOM 2975 O O . MET A 1 381 ? -10.526 -13.117 31.677 1.00 58.16 381 MET A O 1
ATOM 2979 N N . GLU A 1 382 ? -8.980 -11.702 32.493 1.00 53.72 382 GLU A N 1
ATOM 2980 C CA . GLU A 1 382 ? -9.647 -11.554 33.793 1.00 53.72 382 GLU A CA 1
ATOM 2981 C C . GLU A 1 382 ? -11.077 -11.003 33.572 1.00 53.72 382 GLU A C 1
ATOM 2983 O O . GLU A 1 382 ? -11.312 -10.108 32.743 1.00 53.72 382 GLU A O 1
ATOM 2988 N N . ASN A 1 383 ? -12.041 -11.652 34.233 1.00 43.75 383 ASN A N 1
ATOM 2989 C CA . ASN A 1 383 ? -13.478 -11.382 34.125 1.00 43.75 383 ASN A CA 1
ATOM 2990 C C . ASN A 1 383 ? -13.899 -10.125 34.878 1.00 43.75 383 ASN A C 1
ATOM 2992 O O . ASN A 1 383 ? -13.422 -9.939 36.021 1.00 43.75 383 ASN A O 1
#

Radius of gyration: 30.91 Å; Cα contacts (8 Å, |Δi|>4): 512; chains: 1; bounding box: 87×52×94 Å

Nearest PDB structures (foldseek):
  3hv2-assembly1_A  TM=8.438E-01  e=2.038E-06  Pseudomonas protegens Pf-5
  7pva-assembly1_B  TM=6.127E-01  e=4.092E-07  Porphyromonas gingivalis W83
  8xat-assembly2_B-3  TM=8.334E-01  e=2.541E-05  Arabidopsis thaliana
  8xat-assembly1_A-2  TM=8.319E-01  e=2.785E-05  Arabidopsis thaliana
  4lda-assembly8_H  TM=7.180E-01  e=7.857E-03  Pseudomonas aeruginosa PAO1

Secondary structure (DSSP, 8-state):
-----------PPP-------S-TTS--PPPPSPP------PPPPEEEEE-S-HHHHHHHHHHHHHTT-EEEEESSHHHHHHHHHHS--SEEEEES-BTTB--HHHHHHHHHHH-TTSEEEEEE----HHHHHHHHHTT-SEEEESSPPHHHHHHHHHHHHHHHHHHHHHHHHHHHHHHHHHHHHHTT-GGGT-GGGTTHHHHHHHHHHHHHHHTT--HHHHHHHHHHHHHTTGGGGGGGGG-GGG-SSPPPHHHHHHHTTHHHHHHHHT---TTTHHHHHHHHHTT--TBS--SSS--BGGGS-HHHHHHHHHHHHHHHHS-BTTBPPPPHHHHHHHHHHTBTTTB-HHHHHHHHHHHHHHHHHHHHHHHHHHHHTT-----

Foldseek 3Di:
DDDDDDDDDDDDDDDDPDDDDPDPPPDDDDDDDDPPDDPPPDQFFEEEEEAQPPVLRVVLCVLLVVLRYHYDYYRDLVVLLVCLVPDDGQEYEYEQDHPNDRSRLVSLLSCCVRPVNHAYEYEYQDPDPVVQVVCVVSPHNYYHYPPDDSVVVNVVRVVSSVVSVVVVCCLVVLLVVLCVLLVVLLVVDLCVVAVLCQCVLVLLLVQLLVLVVVVVDDPSLNSLLSSLSNQLQSQVVVLCVVVPSVDLDDDDPVRVVSSLCSLQSSLVVSHDPPSCPSSSLLSQLLQAFQCLPGDDRSDHHPSRDPSSLSSNLSSVQLVLLTDDSHDDHDDLVVVLVVLVVCDSPRHDNVSSVSVSVVCVVCVVVSSCVSVVSSVVSVPDDDD

Solvent-accessible surface area (backbone atoms only — not comparable to full-atom values): 21667 Å² total; per-residue (Å²): 133,90,84,85,89,85,91,84,80,86,88,75,85,82,80,84,85,79,83,79,85,92,68,92,79,85,73,82,71,79,83,72,78,82,72,80,76,76,79,76,84,75,77,58,54,34,32,39,41,33,40,62,54,62,74,58,50,54,54,35,41,55,45,31,40,78,73,55,36,42,70,46,82,37,55,42,51,69,60,44,42,55,44,53,78,74,50,88,46,56,27,39,37,32,31,36,60,43,97,91,38,76,43,26,58,56,35,49,50,45,38,50,72,72,41,66,81,38,44,32,36,37,36,37,80,73,91,52,70,66,59,57,52,50,44,46,73,68,63,40,72,47,74,43,58,58,85,75,54,38,66,60,50,42,53,51,52,52,49,52,53,48,52,48,52,50,62,64,40,48,61,58,54,51,48,51,54,49,48,52,56,49,51,64,52,53,75,68,35,61,45,80,66,28,70,76,41,33,60,42,39,60,50,36,20,53,53,35,43,57,55,39,51,76,70,65,52,52,69,75,55,42,55,36,42,32,52,16,38,54,44,33,65,56,15,46,71,83,53,42,96,71,50,63,72,74,49,93,59,85,76,50,79,67,55,46,59,59,58,58,46,19,26,55,46,19,22,56,72,74,47,85,50,80,87,42,50,65,26,30,48,28,19,31,33,30,54,36,14,28,63,25,82,30,34,78,81,38,41,42,58,82,74,48,52,68,62,9,53,44,42,25,53,39,51,54,48,52,60,44,31,31,59,49,101,81,40,76,53,58,54,68,75,57,49,53,55,46,53,64,70,30,47,67,36,58,34,50,53,74,58,45,55,56,50,51,59,46,40,76,77,41,34,74,63,59,47,48,44,42,59,53,31,26,54,75,69,68,55,82,76,85,129

Sequence (383 aa):
MAKQNSASGARLKTLELSSVPLDWYKGLQEPSPPARQATMKTLPPSVLLVDDERSTIVLMGAVLETQGFTVTLCHTAHEACCLLDSLEFDAVVTDVIFDGSSEGENVLARCREQQPGAVVVLMTGFPEVDAAVAAMKCGATDYLRKPVDGIVLAAMVHRALRERKLSASRGKLAFAEMVDIISGMVANTIERVDPYTAGHGERTRRYSRILGQKF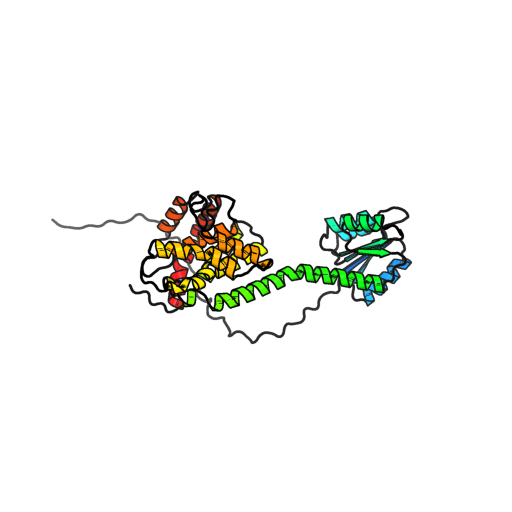NLEQATLERLELAAIAHDYGKIYLDDLGFLTKKGPLTPEEYREVQRHPELGARMLGDHPHLEKVCQYIAEHHEKWDGTGYPKQLHDEETSLPGRILGVVEVFDSLSTKRSYKDVWELPKTVRFFESQRNLAFAPELIDVFLELLEVHGEEWMQAPARDLEAAGVEMEN

Mean predicted aligned error: 17.28 Å